Protein AF-A0A2D6AZ34-F1 (afdb_monomer_lite)

Foldseek 3Di:
DPDPPPPVPVPVVVVVVVVVVVVVVPPPDPDDQLALVNLVVLLVVLVVLVVVLVVCCDDPCVVVCPVVNVVSVVVSVVSVVSSVVSNLVCLQVVSDPPQDDSDDPVQPVLADFDALVVLVQVVVLVVVVLVLLQVLCVVVVHHGKAWDAWFFQCRCSVVCVVVVHRDTDRATETEIAFEDDDPDFPVVRVVRVVVSVVVSQVSSLVSCVVVVDPQWPNVSCVSDPGVQQTWGQGPVRGTHTYHYDYDHPLQRQVQLQLRHAAHPAHSLLLVLLQVLLCVLLLWDCDSNGIKFKDAPRHTHHPVCVPPPRIGMDHQDSHQQARLVSVLCVLLVHPDFPFDVLCVVQRHADSVHGDLLSRLSNQLSSLVRCVVSVNDHSVVSLVSSLVSSLVSLVVVLVVVVSSNDDPVVSVVSVVSSVVSSVSSCVSSVD

pLDDT: mean 85.13, std 15.67, range [30.39, 98.75]

Structure (mmCIF, N/CA/C/O backbone):
data_AF-A0A2D6AZ34-F1
#
_entry.id   AF-A0A2D6AZ34-F1
#
loop_
_atom_site.group_PDB
_atom_site.id
_atom_site.type_symbol
_atom_site.label_atom_id
_atom_site.label_alt_id
_atom_site.label_comp_id
_atom_site.label_asym_id
_atom_site.label_entity_id
_atom_site.label_seq_id
_atom_site.pdbx_PDB_ins_code
_atom_site.Cartn_x
_atom_site.Cartn_y
_atom_site.Cartn_z
_atom_site.occupancy
_atom_site.B_iso_or_equiv
_atom_site.auth_seq_id
_atom_site.auth_comp_id
_atom_site.auth_asym_id
_atom_site.auth_atom_id
_atom_site.pdbx_PDB_model_num
ATOM 1 N N . MET A 1 1 ? 33.000 43.916 11.876 1.00 37.84 1 MET A N 1
ATOM 2 C CA . MET A 1 1 ? 33.192 42.548 12.414 1.00 37.84 1 MET A CA 1
ATOM 3 C C . MET A 1 1 ? 32.096 42.241 13.434 1.00 37.84 1 MET A C 1
ATOM 5 O O . MET A 1 1 ? 32.344 42.230 14.628 1.00 37.84 1 MET A O 1
ATOM 9 N N . SER A 1 2 ? 30.852 42.075 12.974 1.00 39.97 2 SER A N 1
ATOM 10 C CA . SER A 1 2 ? 29.651 42.165 13.827 1.00 39.97 2 SER A CA 1
ATOM 11 C C . SER A 1 2 ? 28.493 41.295 13.313 1.00 39.97 2 SER A C 1
ATOM 13 O O . SER A 1 2 ? 27.375 41.764 13.125 1.00 39.97 2 SER A O 1
ATOM 15 N N . ARG A 1 3 ? 28.744 40.007 13.043 1.00 30.39 3 ARG A N 1
ATOM 16 C CA . ARG A 1 3 ? 27.659 39.086 12.636 1.00 30.39 3 ARG A CA 1
ATOM 17 C C . ARG A 1 3 ? 27.776 37.634 13.103 1.00 30.39 3 ARG A C 1
ATOM 19 O O . ARG A 1 3 ? 26.891 36.847 12.794 1.00 30.39 3 ARG A O 1
ATOM 26 N N . TRP A 1 4 ? 28.808 37.289 13.875 1.00 31.27 4 TRP A N 1
ATOM 27 C CA . TRP A 1 4 ? 29.099 35.895 14.242 1.00 31.27 4 TRP A CA 1
ATOM 28 C C . TRP A 1 4 ? 29.002 35.559 15.737 1.00 31.27 4 TRP A C 1
ATOM 30 O O . TRP A 1 4 ? 29.048 34.388 16.083 1.00 31.27 4 TRP A O 1
ATOM 40 N N . VAL A 1 5 ? 28.765 36.537 16.619 1.00 32.84 5 VAL A N 1
ATOM 41 C CA . VAL A 1 5 ? 28.680 36.285 18.076 1.00 32.84 5 VAL A CA 1
ATOM 42 C C . VAL A 1 5 ? 27.231 36.150 18.580 1.00 32.84 5 VAL A C 1
ATOM 44 O O . VAL A 1 5 ? 26.988 35.573 19.631 1.00 32.84 5 VAL A O 1
ATOM 47 N N . TYR A 1 6 ? 26.224 36.561 17.800 1.00 32.12 6 TYR A N 1
ATOM 48 C CA . TYR A 1 6 ? 24.823 36.584 18.261 1.00 32.12 6 TYR A CA 1
ATOM 49 C C . TYR A 1 6 ? 24.007 35.308 17.972 1.00 32.12 6 TYR A C 1
ATOM 51 O O . TYR A 1 6 ? 22.826 35.244 18.305 1.00 32.12 6 TYR A O 1
ATOM 59 N N . LYS A 1 7 ? 24.599 34.285 17.335 1.00 35.72 7 LYS A N 1
ATOM 60 C CA . LYS A 1 7 ? 23.862 33.084 16.885 1.00 35.72 7 LYS A CA 1
ATOM 61 C C . LYS A 1 7 ? 24.074 31.835 17.749 1.00 35.72 7 LYS A C 1
ATOM 63 O O . LYS A 1 7 ? 23.313 30.887 17.598 1.00 35.72 7 LYS A O 1
ATOM 68 N N . MET A 1 8 ? 25.051 31.839 18.661 1.00 33.75 8 MET A N 1
ATOM 69 C CA . MET A 1 8 ? 25.333 30.691 19.541 1.00 33.75 8 MET A CA 1
ATOM 70 C C . MET A 1 8 ? 24.609 30.742 20.891 1.00 33.75 8 MET A C 1
ATOM 72 O O . MET A 1 8 ? 24.319 29.691 21.440 1.00 33.75 8 MET A O 1
ATOM 76 N N . TYR A 1 9 ? 24.211 31.918 21.383 1.00 39.22 9 TYR A N 1
ATOM 77 C CA . TYR A 1 9 ? 23.527 32.029 22.681 1.00 39.22 9 TYR A CA 1
ATOM 78 C C . TYR A 1 9 ? 22.000 31.873 22.610 1.00 39.22 9 TYR A C 1
ATOM 80 O O . TYR A 1 9 ? 21.359 31.665 23.628 1.00 39.22 9 TYR A O 1
ATOM 88 N N . SER A 1 10 ? 21.388 31.926 21.422 1.00 47.12 10 SER A N 1
ATOM 89 C CA . SER A 1 10 ? 19.922 31.889 21.287 1.00 47.12 10 SER A CA 1
ATOM 90 C C . SER A 1 10 ? 19.322 30.485 21.410 1.00 47.12 10 SER A C 1
ATOM 92 O O . SER A 1 10 ? 18.212 30.366 21.908 1.00 47.12 10 SER A O 1
ATOM 94 N N . SER A 1 11 ? 20.011 29.431 20.960 1.00 46.47 11 SER A N 1
ATOM 95 C CA . SER A 1 11 ? 19.472 28.059 20.999 1.00 46.47 11 SER A CA 1
ATOM 96 C C . SER A 1 11 ? 19.425 27.517 22.421 1.00 46.47 11 SER A C 1
ATOM 98 O O . SER A 1 11 ? 18.437 26.907 22.817 1.00 46.47 11 SER A O 1
ATOM 100 N N . ASP A 1 12 ? 20.498 27.723 23.179 1.00 48.66 12 ASP A N 1
ATOM 101 C CA . ASP A 1 12 ? 20.621 27.124 24.503 1.00 48.66 12 ASP A CA 1
ATOM 102 C C . ASP A 1 12 ? 19.820 27.909 25.537 1.00 48.66 12 ASP A C 1
ATOM 104 O O . ASP A 1 12 ? 19.111 27.285 26.314 1.00 48.66 12 ASP A O 1
ATOM 108 N N . LEU A 1 13 ? 19.749 29.240 25.408 1.00 44.31 13 LEU A N 1
ATOM 109 C CA . LEU A 1 13 ? 18.827 30.063 26.191 1.00 44.31 13 LEU A CA 1
ATOM 110 C C . LEU A 1 13 ? 17.361 29.709 25.901 1.00 44.31 13 LEU A C 1
ATOM 112 O O . LEU A 1 13 ? 16.553 29.673 26.814 1.00 44.31 13 LEU A O 1
ATOM 116 N N . LEU A 1 14 ? 16.997 29.394 24.648 1.00 45.12 14 LEU A N 1
ATOM 117 C CA . LEU A 1 14 ? 15.632 28.966 24.314 1.00 45.12 14 LEU A CA 1
ATOM 118 C C . LEU A 1 14 ? 15.323 27.565 24.861 1.00 45.12 14 LEU A C 1
ATOM 120 O O . LEU A 1 14 ? 14.203 27.318 25.291 1.00 45.12 14 LEU A O 1
ATOM 124 N N . LYS A 1 15 ? 16.294 26.644 24.858 1.00 46.25 15 LYS A N 1
ATOM 125 C CA . LYS A 1 15 ? 16.143 25.324 25.493 1.00 46.25 15 LYS A CA 1
ATOM 126 C C . LYS A 1 15 ? 16.013 25.447 27.004 1.00 46.25 15 LYS A C 1
ATOM 128 O O . LYS A 1 15 ? 15.235 24.702 27.583 1.00 46.25 15 LYS A O 1
ATOM 133 N N . GLU A 1 16 ? 16.758 26.358 27.617 1.00 46.38 16 GLU A N 1
ATOM 134 C CA . GLU A 1 16 ? 16.727 26.623 29.052 1.00 46.38 16 GLU A CA 1
ATOM 135 C C . GLU A 1 16 ? 15.409 27.293 29.447 1.00 46.38 16 GLU A C 1
ATOM 137 O O . GLU A 1 16 ? 14.737 26.785 30.330 1.00 46.38 16 GLU A O 1
ATOM 142 N N . LEU A 1 17 ? 14.938 28.284 28.681 1.00 45.03 17 LEU A N 1
ATOM 143 C CA . LEU A 1 17 ? 13.628 28.912 28.879 1.00 45.03 17 LEU A CA 1
ATOM 144 C C . LEU A 1 17 ? 12.474 27.923 28.653 1.00 45.03 17 LEU A C 1
ATOM 146 O O . LEU A 1 17 ? 11.499 27.925 29.391 1.00 45.03 17 LEU A O 1
ATOM 150 N N . ILE A 1 18 ? 12.570 27.050 27.641 1.00 51.91 18 ILE A N 1
ATOM 151 C CA . ILE A 1 18 ? 11.585 25.980 27.425 1.00 51.91 18 ILE A CA 1
ATOM 152 C C . ILE A 1 18 ? 11.637 24.991 28.589 1.00 51.91 18 ILE A C 1
ATOM 154 O O . ILE A 1 18 ? 10.587 24.565 29.055 1.00 51.91 18 ILE A O 1
ATOM 158 N N . ARG A 1 19 ? 12.823 24.641 29.094 1.00 48.44 19 ARG A N 1
ATOM 159 C CA . ARG A 1 19 ? 12.983 23.743 30.243 1.00 48.44 19 ARG A CA 1
ATOM 160 C C . ARG A 1 19 ? 12.425 24.370 31.521 1.00 48.44 19 ARG A C 1
ATOM 162 O O . ARG A 1 19 ? 11.689 23.692 32.219 1.00 48.44 19 ARG A O 1
ATOM 169 N N . GLU A 1 20 ? 12.695 25.645 31.779 1.00 45.22 20 GLU A N 1
ATOM 170 C CA . GLU A 1 20 ? 12.167 26.403 32.916 1.00 45.22 20 GLU A CA 1
ATOM 171 C C . GLU A 1 20 ? 10.655 26.584 32.828 1.00 45.22 20 GLU A C 1
ATOM 173 O O . GLU A 1 20 ? 9.976 26.349 33.814 1.00 45.22 20 GLU A O 1
ATOM 178 N N . VAL A 1 21 ? 10.095 26.895 31.657 1.00 49.03 21 VAL A N 1
ATOM 179 C CA . VAL A 1 21 ? 8.636 27.001 31.475 1.00 49.03 21 VAL A CA 1
ATOM 180 C C . VAL A 1 21 ? 7.958 25.629 31.560 1.00 49.03 21 VAL A C 1
ATOM 182 O O . VAL A 1 21 ? 6.862 25.523 32.097 1.00 49.03 21 VAL A O 1
ATOM 185 N N . THR A 1 22 ? 8.618 24.556 31.112 1.00 47.50 22 THR A N 1
ATOM 186 C CA . THR A 1 22 ? 8.127 23.177 31.311 1.00 47.50 22 THR A CA 1
ATOM 187 C C . THR A 1 22 ? 8.208 22.763 32.789 1.00 47.50 22 THR A C 1
ATOM 189 O O . THR A 1 22 ? 7.401 21.962 33.243 1.00 47.50 22 THR A O 1
ATOM 192 N N . VAL A 1 23 ? 9.146 23.334 33.555 1.00 44.22 23 VAL A N 1
ATOM 193 C CA . VAL A 1 23 ? 9.282 23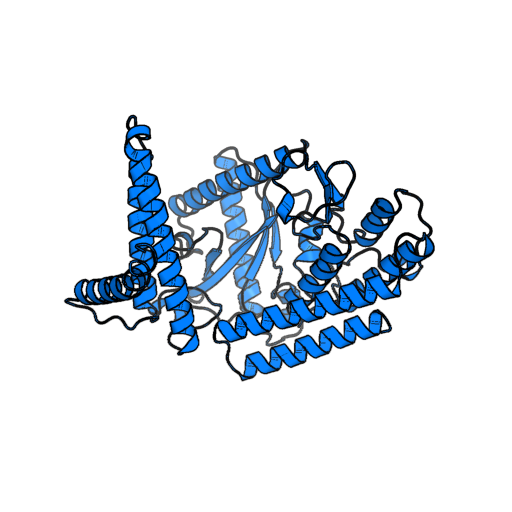.147 35.011 1.00 44.22 23 VAL A CA 1
ATOM 194 C C . VAL A 1 23 ? 8.371 24.098 35.809 1.00 44.22 23 VAL A C 1
ATOM 196 O O . VAL A 1 23 ? 7.990 23.763 36.918 1.00 44.22 23 VAL A O 1
ATOM 199 N N . GLN A 1 24 ? 7.963 25.249 35.269 1.00 41.50 24 GLN A N 1
ATOM 200 C CA . GLN A 1 24 ? 7.071 26.210 35.938 1.00 41.50 24 GLN A CA 1
ATOM 201 C C . GLN A 1 24 ? 5.586 25.986 35.638 1.00 41.50 24 GLN A C 1
ATOM 203 O O . GLN A 1 24 ? 4.742 26.365 36.440 1.00 41.50 24 GLN A O 1
ATOM 208 N N . LEU A 1 25 ? 5.235 25.307 34.541 1.00 45.53 25 LEU A N 1
ATOM 209 C CA . LEU A 1 25 ? 3.881 24.759 34.339 1.00 45.53 25 LEU A CA 1
ATOM 210 C C . LEU A 1 25 ? 3.581 23.567 35.273 1.00 45.53 25 LEU A C 1
ATOM 212 O O . LEU A 1 25 ? 2.542 22.925 35.151 1.00 45.53 25 LEU A O 1
ATOM 216 N N . ASN A 1 26 ? 4.501 23.283 36.193 1.00 43.28 26 ASN A N 1
ATOM 217 C CA . ASN A 1 26 ? 4.597 22.081 36.989 1.00 43.28 26 ASN A CA 1
ATOM 218 C C . ASN A 1 26 ? 4.628 22.408 38.489 1.00 43.28 26 ASN A C 1
ATOM 220 O O . ASN A 1 26 ? 5.462 21.891 39.229 1.00 43.28 26 ASN A O 1
ATOM 224 N N . ASP A 1 27 ? 3.721 23.275 38.936 1.00 44.16 27 ASP A N 1
ATOM 225 C CA . ASP A 1 27 ? 3.532 23.465 40.374 1.00 44.16 27 ASP A CA 1
ATOM 226 C C . ASP A 1 27 ? 2.653 22.384 41.011 1.00 44.16 27 ASP A C 1
ATOM 228 O O . ASP A 1 27 ? 2.466 22.444 42.213 1.00 44.16 27 ASP A O 1
ATOM 232 N N . GLU A 1 28 ? 2.199 21.341 40.290 1.00 46.00 28 GLU A N 1
ATOM 233 C CA . GLU A 1 28 ? 1.561 20.178 40.942 1.00 46.00 28 GLU A CA 1
ATOM 234 C C . GLU A 1 28 ? 1.689 18.803 40.233 1.00 46.00 28 GLU A C 1
ATOM 236 O O . GLU A 1 28 ? 1.075 17.843 40.693 1.00 46.00 28 GLU A O 1
ATOM 241 N N . MET A 1 29 ? 2.496 18.606 39.174 1.00 46.44 29 MET A N 1
ATOM 242 C CA . MET A 1 29 ? 2.599 17.267 38.553 1.00 46.44 29 MET A CA 1
ATOM 243 C C . MET A 1 29 ? 3.938 17.005 37.847 1.00 46.44 29 MET A C 1
ATOM 245 O O . MET A 1 29 ? 4.103 17.270 36.658 1.00 46.44 29 MET A O 1
ATOM 249 N N . GLN A 1 30 ? 4.924 16.463 38.573 1.00 54.12 30 GLN A N 1
ATOM 250 C CA . GLN A 1 30 ? 6.227 16.070 38.019 1.00 54.12 30 GLN A CA 1
ATOM 251 C C . GLN A 1 30 ? 6.069 14.967 36.966 1.00 54.12 30 GLN A C 1
ATOM 253 O O . GLN A 1 30 ? 6.173 13.780 37.265 1.00 54.12 30 GLN A O 1
ATOM 258 N N . VAL A 1 31 ? 5.794 15.357 35.722 1.00 65.81 31 VAL A N 1
ATOM 259 C CA . VAL A 1 31 ? 5.619 14.408 34.632 1.00 65.81 31 VAL A CA 1
ATOM 260 C C . VAL A 1 31 ? 6.968 14.085 33.998 1.00 65.81 31 VAL A C 1
ATOM 262 O O . VAL A 1 31 ? 7.666 14.955 33.476 1.00 65.81 31 VAL A O 1
ATOM 265 N N . GLU A 1 32 ? 7.353 12.810 34.041 1.00 78.69 32 GLU A N 1
ATOM 266 C CA . GLU A 1 32 ? 8.619 12.335 33.484 1.00 78.69 32 GLU A CA 1
ATOM 267 C C . GLU A 1 32 ? 8.685 12.584 31.965 1.00 78.69 32 GLU A C 1
ATOM 269 O O . GLU A 1 32 ? 7.773 12.229 31.210 1.00 78.69 32 GLU A O 1
ATOM 274 N N . TYR A 1 33 ? 9.779 13.186 31.488 1.00 77.00 33 TYR A N 1
ATOM 275 C CA . TYR A 1 33 ? 9.940 13.513 30.072 1.00 77.00 33 TYR A CA 1
ATOM 276 C C . TYR A 1 33 ? 9.915 12.255 29.199 1.00 77.00 33 TYR A C 1
ATOM 278 O O . TYR A 1 33 ? 10.772 11.382 29.288 1.00 77.00 33 TYR A O 1
ATOM 286 N N . GLY A 1 34 ? 8.944 12.197 28.293 1.00 68.81 34 GLY A N 1
ATOM 287 C CA . GLY A 1 34 ? 8.767 11.067 27.380 1.00 68.81 34 GLY A CA 1
ATOM 288 C C . GLY A 1 34 ? 7.922 9.940 27.962 1.00 68.81 34 GLY A C 1
ATOM 289 O O . GLY A 1 34 ? 7.627 8.998 27.234 1.00 68.81 34 GLY A O 1
ATOM 290 N N . SER A 1 35 ? 7.466 10.066 29.209 1.00 74.75 35 SER A N 1
ATOM 291 C CA . SER A 1 35 ? 6.353 9.267 29.713 1.00 74.75 35 SER A CA 1
ATOM 292 C C . SER A 1 35 ? 5.073 9.549 28.929 1.00 74.75 35 SER A C 1
ATOM 294 O O . SER A 1 35 ? 4.926 10.565 28.243 1.00 74.75 35 SER A O 1
ATOM 296 N N . GLU A 1 36 ? 4.116 8.644 29.054 1.00 70.19 36 GLU A N 1
ATOM 297 C CA . GLU A 1 36 ? 2.803 8.777 28.436 1.00 70.19 36 GLU A CA 1
ATOM 298 C C . GLU A 1 36 ? 2.044 10.022 28.885 1.00 70.19 36 GLU A C 1
ATOM 300 O O . GLU A 1 36 ? 1.493 10.730 28.043 1.00 70.19 36 GLU A O 1
ATOM 305 N N . SER A 1 37 ? 2.100 10.344 30.177 1.00 69.50 37 SER A N 1
ATOM 306 C CA . SER A 1 37 ? 1.481 11.553 30.720 1.00 69.50 37 SER A CA 1
ATOM 307 C C . SER A 1 37 ? 2.056 12.816 30.057 1.00 69.50 37 SER A C 1
ATOM 309 O O . SER A 1 37 ? 1.299 13.664 29.586 1.00 69.50 37 SER A O 1
ATOM 311 N N . HIS A 1 38 ? 3.378 12.875 29.839 1.00 78.81 38 HIS A N 1
ATOM 312 C CA . HIS A 1 38 ? 4.009 14.017 29.165 1.00 78.81 38 HIS A CA 1
ATOM 313 C C . HIS A 1 38 ? 3.566 14.125 27.697 1.00 78.81 38 HIS A C 1
ATOM 315 O O . HIS A 1 38 ? 3.360 15.217 27.169 1.00 78.81 38 HIS A O 1
ATOM 321 N N . ILE A 1 39 ? 3.389 12.993 27.008 1.00 78.69 39 ILE A N 1
ATOM 322 C CA . ILE A 1 39 ? 2.878 12.989 25.630 1.00 78.69 39 ILE A CA 1
ATOM 323 C C . ILE A 1 39 ? 1.420 13.455 25.567 1.00 78.69 39 ILE A C 1
ATOM 325 O O . ILE A 1 39 ? 1.078 14.207 24.650 1.00 78.69 39 ILE A O 1
ATOM 329 N N . ASN A 1 40 ? 0.593 13.048 26.529 1.00 72.56 40 ASN A N 1
ATOM 330 C CA . ASN A 1 40 ? -0.818 13.418 26.603 1.00 72.56 40 ASN A CA 1
ATOM 331 C C . ASN A 1 40 ? -1.006 14.919 26.870 1.00 72.56 40 ASN A C 1
ATOM 333 O O . ASN A 1 40 ? -1.860 15.548 26.248 1.00 72.56 40 ASN A O 1
ATOM 337 N N . GLU A 1 41 ? -0.168 15.526 27.711 1.00 75.38 41 GLU A N 1
ATOM 338 C CA . GLU A 1 41 ? -0.172 16.978 27.936 1.00 75.38 41 GLU A CA 1
ATOM 339 C C . GLU A 1 41 ? 0.153 17.764 26.663 1.00 75.38 41 GLU A C 1
ATOM 341 O O . GLU A 1 41 ? -0.538 18.726 26.315 1.00 75.38 41 GLU A O 1
ATOM 346 N N . LEU A 1 42 ? 1.163 17.319 25.910 1.00 77.19 42 LEU A N 1
ATOM 347 C CA . LEU A 1 42 ? 1.503 17.933 24.626 1.00 77.19 42 LEU A CA 1
ATOM 348 C C . LEU A 1 42 ? 0.363 17.773 23.608 1.00 77.19 42 LEU A C 1
ATOM 350 O O . LEU A 1 42 ? 0.131 18.679 22.806 1.00 77.19 42 LEU A O 1
ATOM 354 N N . ASP A 1 43 ? -0.368 16.655 23.640 1.00 69.31 43 ASP A N 1
ATOM 355 C CA . ASP A 1 43 ? -1.550 16.435 22.800 1.00 69.31 43 ASP A CA 1
ATOM 356 C C . ASP A 1 43 ? -2.736 17.322 23.176 1.00 69.31 43 ASP A C 1
ATOM 358 O O . ASP A 1 43 ? -3.393 17.877 22.286 1.00 69.31 43 ASP A O 1
ATOM 362 N N . LYS A 1 44 ? -2.967 17.528 24.474 1.00 72.31 44 LYS A N 1
ATOM 363 C CA . LYS A 1 44 ? -3.960 18.483 24.971 1.00 72.31 44 LYS A CA 1
ATOM 364 C C . LYS A 1 44 ? -3.635 19.896 24.487 1.00 72.31 44 LYS A C 1
ATOM 366 O O . LYS A 1 44 ? -4.470 20.530 23.848 1.00 72.31 44 LYS A O 1
ATOM 371 N N . LEU A 1 45 ? -2.384 20.331 24.642 1.00 75.12 45 LEU A N 1
ATOM 372 C CA . LEU A 1 45 ? -1.932 21.648 24.187 1.00 75.12 45 LEU A CA 1
ATOM 373 C C . LEU A 1 45 ? -2.082 21.826 22.665 1.00 75.12 45 LEU A C 1
ATOM 375 O O . LEU A 1 45 ? -2.520 22.874 22.187 1.00 75.12 45 LEU A O 1
ATOM 379 N N . ILE A 1 46 ? -1.754 20.794 21.878 1.00 72.06 46 ILE A N 1
ATOM 380 C CA . ILE A 1 46 ? -1.980 20.798 20.425 1.00 72.06 46 ILE A CA 1
ATOM 381 C C . ILE A 1 46 ? -3.473 20.948 20.107 1.00 72.06 46 ILE A C 1
ATOM 383 O O . ILE A 1 46 ? -3.821 21.692 19.185 1.00 72.06 46 ILE A O 1
ATOM 387 N N . SER A 1 47 ? -4.339 20.236 20.828 1.00 66.06 47 SER A N 1
ATOM 388 C CA . SER A 1 47 ? -5.790 20.247 20.619 1.00 66.06 47 SER A CA 1
ATOM 389 C C . SER A 1 47 ? -6.395 21.612 20.943 1.00 66.06 47 SER A C 1
ATOM 391 O O . SER A 1 47 ? -7.125 22.163 20.114 1.00 66.06 47 SER A O 1
ATOM 393 N N . ASP A 1 48 ? -5.999 22.219 22.060 1.00 68.56 48 ASP A N 1
ATOM 394 C CA . ASP A 1 48 ? -6.451 23.550 22.480 1.00 68.56 48 ASP A CA 1
ATOM 395 C C . ASP A 1 48 ? -6.047 24.627 21.461 1.00 68.56 48 ASP A C 1
ATOM 397 O O . ASP A 1 48 ? -6.864 25.451 21.033 1.00 68.56 48 ASP A O 1
ATOM 401 N N . LEU A 1 49 ? -4.805 24.576 20.965 1.00 72.88 49 LEU A N 1
ATOM 402 C CA . LEU A 1 49 ? -4.333 25.493 19.923 1.00 72.88 49 LEU A CA 1
ATOM 403 C C . LEU A 1 49 ? -5.062 25.289 18.591 1.00 72.88 49 LEU A C 1
ATOM 405 O O . LEU A 1 49 ? -5.337 26.257 17.874 1.00 72.88 49 LEU A O 1
ATOM 409 N N . GLN A 1 50 ? -5.390 24.045 18.235 1.00 73.44 50 GLN A N 1
ATOM 410 C CA . GLN A 1 50 ? -6.190 23.758 17.044 1.00 73.44 50 GLN A CA 1
ATOM 411 C C . GLN A 1 50 ? -7.617 24.288 17.184 1.00 73.44 50 GLN A C 1
ATOM 413 O O . GLN A 1 50 ? -8.146 24.844 16.217 1.00 73.44 50 GLN A O 1
ATOM 418 N N . PHE A 1 51 ? -8.228 24.143 18.360 1.00 74.12 51 PHE A N 1
ATOM 419 C CA . PHE A 1 51 ? -9.552 24.677 18.655 1.00 74.12 51 PHE A CA 1
ATOM 420 C C . PHE A 1 51 ? -9.567 26.206 18.542 1.00 74.12 51 PHE A C 1
ATOM 422 O O . PHE A 1 51 ? -10.367 26.757 17.780 1.00 74.12 51 PHE A O 1
ATOM 429 N N . LEU A 1 52 ? -8.612 26.887 19.183 1.00 74.75 52 LEU A N 1
ATOM 430 C CA . LEU A 1 52 ? -8.455 28.340 19.093 1.00 74.75 52 LEU A CA 1
ATOM 431 C C . LEU A 1 52 ? -8.216 28.802 17.649 1.00 74.75 52 LEU A C 1
ATOM 433 O O . LEU A 1 52 ? -8.816 29.762 17.170 1.00 74.75 52 LEU A O 1
ATOM 437 N N . LYS A 1 53 ? -7.384 28.087 16.889 1.00 83.62 53 LYS A N 1
ATOM 438 C CA . LYS A 1 53 ? -7.168 28.406 15.474 1.00 83.62 53 LYS A CA 1
ATOM 439 C C . LYS A 1 53 ? -8.453 28.248 14.651 1.00 83.62 53 LYS A C 1
ATOM 441 O O . LYS A 1 53 ? -8.712 29.057 13.758 1.00 83.62 53 LYS A O 1
ATOM 446 N N . LYS A 1 54 ? -9.248 27.205 14.911 1.00 79.25 54 LYS A N 1
ATOM 447 C CA . LYS A 1 54 ? -10.534 26.970 14.234 1.00 79.25 54 LYS A CA 1
ATOM 448 C C . LYS A 1 54 ? -11.552 28.058 14.576 1.00 79.25 54 LYS A C 1
ATOM 450 O O . LYS A 1 54 ? -12.267 28.484 13.670 1.00 79.25 54 LYS A O 1
ATOM 455 N N . SER A 1 55 ? -11.602 28.530 15.823 1.00 80.00 55 SER A N 1
ATOM 456 C CA . SER A 1 55 ? -12.522 29.603 16.224 1.00 80.00 55 SER A CA 1
ATOM 457 C C . SER A 1 55 ? -12.207 30.915 15.494 1.00 80.00 55 SER A C 1
ATOM 459 O O . SER A 1 55 ? -13.118 31.541 14.956 1.00 80.00 55 SER A O 1
ATOM 461 N N . LEU A 1 56 ? -10.922 31.252 15.318 1.00 76.62 56 LEU A N 1
ATOM 462 C CA . LEU A 1 56 ? -10.472 32.424 14.546 1.00 76.62 56 LEU A CA 1
ATOM 463 C C . LEU A 1 56 ? -10.746 32.332 13.034 1.00 76.62 56 LEU A C 1
ATOM 465 O O . LEU A 1 56 ? -10.702 33.341 12.326 1.00 76.62 56 LEU A O 1
ATOM 469 N N . ARG A 1 57 ? -11.024 31.129 12.517 1.00 79.81 57 ARG A N 1
ATOM 470 C CA . ARG A 1 57 ? -11.330 30.894 11.098 1.00 79.81 57 ARG A CA 1
ATOM 471 C C . ARG A 1 57 ? -12.801 31.168 10.757 1.00 79.81 57 ARG A C 1
ATOM 473 O O . ARG A 1 57 ? -13.135 31.265 9.574 1.00 79.81 57 ARG A O 1
ATOM 480 N N . LYS A 1 58 ? -13.671 31.290 11.766 1.00 74.62 58 LYS A N 1
ATOM 481 C CA . LYS A 1 58 ? -15.114 31.524 11.611 1.00 74.62 58 LYS A CA 1
ATOM 482 C C . LYS A 1 58 ? -15.446 33.025 11.703 1.00 74.62 58 LYS A C 1
ATOM 484 O O . LYS A 1 58 ? -14.796 33.777 12.420 1.00 74.62 58 LYS A O 1
ATOM 489 N N . GLY A 1 59 ? -16.479 33.459 10.976 1.00 71.06 59 GLY A N 1
ATOM 490 C CA . GLY A 1 59 ? -17.041 34.816 11.061 1.00 71.06 59 GLY A CA 1
ATOM 491 C C . GLY A 1 59 ? -16.454 35.868 10.105 1.00 71.06 59 GLY A C 1
ATOM 492 O O . GLY A 1 59 ? -15.464 35.648 9.404 1.00 71.06 59 GLY A O 1
ATOM 493 N N . HIS A 1 60 ? -17.090 37.046 10.091 1.00 72.62 60 HIS A N 1
ATOM 494 C CA . HIS A 1 60 ? -16.788 38.164 9.181 1.00 72.62 60 HIS A CA 1
ATOM 495 C C . HIS A 1 60 ? -15.370 38.746 9.356 1.00 72.62 60 HIS A C 1
ATOM 497 O O . HIS A 1 60 ? -14.813 39.317 8.422 1.00 72.62 60 HIS A O 1
ATOM 503 N N . ASN A 1 61 ? -14.743 38.556 10.523 1.00 75.56 61 ASN A N 1
ATOM 504 C CA . ASN A 1 61 ? -13.400 39.064 10.825 1.00 75.56 61 ASN A CA 1
ATOM 505 C C . ASN A 1 61 ? -12.262 38.064 10.538 1.00 75.56 61 ASN A C 1
ATOM 507 O O . ASN A 1 61 ? -11.107 38.375 10.825 1.00 75.56 61 ASN A O 1
ATOM 511 N N . ARG A 1 62 ? -12.529 36.900 9.921 1.00 72.62 62 ARG A N 1
ATOM 512 C CA . ARG A 1 62 ? -11.512 35.852 9.661 1.00 72.62 62 ARG A CA 1
ATOM 513 C C . ARG A 1 62 ? -10.234 36.363 8.979 1.00 72.62 62 ARG A C 1
ATOM 515 O O . ARG A 1 62 ? -9.142 35.856 9.218 1.00 72.62 62 ARG A O 1
ATOM 522 N N . HIS A 1 63 ? -10.357 37.383 8.128 1.00 76.44 63 HIS A N 1
ATOM 523 C CA . HIS A 1 63 ? -9.228 37.963 7.398 1.00 76.44 63 HIS A CA 1
ATOM 524 C C . HIS A 1 63 ? -8.317 38.818 8.292 1.00 76.44 63 HIS A C 1
ATOM 526 O O . HIS A 1 63 ? -7.119 38.901 8.020 1.00 76.44 63 HIS A O 1
ATOM 532 N N . LYS A 1 64 ? -8.851 39.390 9.380 1.00 81.81 64 LYS A N 1
ATOM 533 C CA . LYS A 1 64 ? -8.093 40.192 10.352 1.00 81.81 64 LYS A CA 1
ATOM 534 C C . LYS A 1 64 ? -7.178 39.331 11.224 1.00 81.81 64 LYS A C 1
ATOM 536 O O . LYS A 1 64 ? -6.125 39.805 11.620 1.00 81.81 64 LYS A O 1
ATOM 541 N N . HIS A 1 65 ? -7.532 38.062 11.438 1.00 79.69 65 HIS A N 1
ATOM 542 C CA . HIS A 1 65 ? -6.797 37.136 12.309 1.00 79.69 65 HIS A CA 1
ATOM 543 C C . HIS A 1 65 ? -5.817 36.215 11.563 1.00 79.69 65 HIS A C 1
ATOM 545 O O . HIS A 1 65 ? -5.384 35.181 12.076 1.00 79.69 65 HIS A O 1
ATOM 551 N N . ARG A 1 66 ? -5.478 36.534 10.304 1.00 78.69 66 ARG A N 1
ATOM 552 C CA . ARG A 1 66 ? -4.649 35.659 9.457 1.00 78.69 66 ARG A CA 1
ATOM 553 C C . ARG A 1 66 ? -3.237 35.466 10.013 1.00 78.69 66 ARG A C 1
ATOM 555 O O . ARG A 1 66 ? -2.692 34.369 9.897 1.00 78.69 66 ARG A O 1
ATOM 562 N N . LYS A 1 67 ? -2.650 36.509 10.607 1.00 81.56 67 LYS A N 1
ATOM 563 C CA . LYS A 1 67 ? -1.302 36.449 11.195 1.00 81.56 67 LYS A CA 1
ATOM 564 C C . LYS A 1 67 ? -1.299 35.600 12.466 1.00 81.56 67 LYS A C 1
ATOM 566 O O . LYS A 1 67 ? -0.406 34.781 12.653 1.00 81.56 67 LYS A O 1
ATOM 571 N N . GLU A 1 68 ? -2.326 35.738 13.290 1.00 83.62 68 GLU A N 1
ATOM 572 C CA . GLU A 1 68 ? -2.534 34.991 14.529 1.00 83.62 68 GLU A CA 1
ATOM 573 C C . GLU A 1 68 ? -2.759 33.508 14.224 1.00 83.62 68 GLU A C 1
ATOM 575 O O . GLU A 1 68 ? -2.098 32.653 14.805 1.00 83.62 68 GLU A O 1
ATOM 580 N N . MET A 1 69 ? -3.589 33.189 13.224 1.00 82.00 69 MET A N 1
ATOM 581 C CA . MET A 1 69 ? -3.771 31.811 12.751 1.00 82.00 69 MET A CA 1
ATOM 582 C C . MET A 1 69 ? -2.472 31.175 12.236 1.00 82.00 69 MET A C 1
ATOM 584 O O . MET A 1 69 ? -2.291 29.966 12.395 1.00 82.00 69 MET A O 1
ATOM 588 N N . HIS A 1 70 ? -1.584 31.955 11.608 1.00 80.69 70 HIS A N 1
ATOM 589 C CA . HIS A 1 70 ? -0.269 31.470 11.181 1.00 80.69 70 HIS A CA 1
ATOM 590 C C . HIS A 1 70 ? 0.632 31.183 12.385 1.00 80.69 70 HIS A C 1
ATOM 592 O O . HIS A 1 70 ? 1.186 30.096 12.482 1.00 80.69 70 HIS A O 1
ATOM 598 N N . ARG A 1 71 ? 0.703 32.104 13.352 1.00 82.19 71 ARG A N 1
ATOM 599 C CA . ARG A 1 71 ? 1.478 31.911 14.589 1.00 82.19 71 ARG A CA 1
ATOM 600 C C . ARG A 1 71 ? 1.002 30.697 15.389 1.00 82.19 71 ARG A C 1
ATOM 602 O O . ARG A 1 71 ? 1.824 29.922 15.862 1.00 82.19 71 ARG A O 1
ATOM 609 N N . LEU A 1 72 ? -0.314 30.487 15.484 1.00 75.50 72 LEU A N 1
ATOM 610 C CA . LEU A 1 72 ? -0.886 29.285 16.101 1.00 75.50 72 LEU A CA 1
ATOM 611 C C . LEU A 1 72 ? -0.484 28.017 15.341 1.00 75.50 72 LEU A C 1
ATOM 613 O O . LEU A 1 72 ? -0.178 27.001 15.956 1.00 75.50 72 LEU A O 1
ATOM 617 N N . GLN A 1 73 ? -0.447 28.068 14.007 1.00 86.75 73 GLN A N 1
ATOM 618 C CA . GLN A 1 73 ? 0.024 26.944 13.199 1.00 86.75 73 GLN A CA 1
ATOM 619 C C . GLN A 1 73 ? 1.508 26.634 13.442 1.00 86.75 73 GLN A C 1
ATOM 621 O O . GLN A 1 73 ? 1.863 25.457 13.533 1.00 86.75 73 GLN A O 1
ATOM 626 N N . ASP A 1 74 ? 2.348 27.660 13.570 1.00 81.25 74 ASP A N 1
ATOM 627 C CA . ASP A 1 74 ? 3.774 27.505 13.869 1.00 81.25 74 ASP A CA 1
ATOM 628 C C . ASP A 1 74 ? 3.980 26.906 15.270 1.00 81.25 74 ASP A C 1
ATOM 630 O O . ASP A 1 74 ? 4.746 25.955 15.428 1.00 81.25 74 ASP A O 1
ATOM 634 N N . ALA A 1 75 ? 3.223 27.379 16.268 1.00 77.31 75 ALA A N 1
ATOM 635 C CA . ALA A 1 75 ? 3.236 26.841 17.630 1.00 77.31 75 ALA A CA 1
ATOM 636 C C . ALA A 1 75 ? 2.805 25.364 17.675 1.00 77.31 75 ALA A C 1
ATOM 638 O O . ALA A 1 75 ? 3.496 24.536 18.267 1.00 77.31 75 ALA A O 1
ATOM 639 N N . ILE A 1 76 ? 1.723 25.000 16.973 1.00 75.00 76 ILE A N 1
ATOM 640 C CA . ILE A 1 76 ? 1.299 23.597 16.809 1.00 75.00 76 ILE A CA 1
ATOM 641 C C . ILE A 1 76 ? 2.429 22.762 16.191 1.00 75.00 76 ILE A C 1
ATOM 643 O O . ILE A 1 76 ? 2.669 21.631 16.614 1.00 75.00 76 ILE A O 1
ATOM 647 N N . GLY A 1 77 ? 3.130 23.303 15.190 1.00 67.31 77 GLY A N 1
ATOM 648 C CA . GLY A 1 77 ? 4.285 22.652 14.571 1.00 67.31 77 GLY A CA 1
ATOM 649 C C . GLY A 1 77 ? 5.420 22.393 15.564 1.00 67.31 77 GLY A C 1
ATOM 650 O O . GLY A 1 77 ? 5.933 21.273 15.628 1.00 67.31 77 GLY A O 1
ATOM 651 N N . ALA A 1 78 ? 5.765 23.393 16.376 1.00 80.94 78 ALA A N 1
ATOM 652 C CA . ALA A 1 78 ? 6.798 23.288 17.402 1.00 80.94 78 ALA A CA 1
ATOM 653 C C . ALA A 1 78 ? 6.439 22.251 18.480 1.00 80.94 78 ALA A C 1
ATOM 655 O O . ALA A 1 78 ? 7.256 21.387 18.800 1.00 80.94 78 ALA A O 1
ATOM 656 N N . ILE A 1 79 ? 5.202 22.255 18.980 1.00 76.69 79 ILE A N 1
ATOM 657 C CA . ILE A 1 79 ? 4.763 21.306 20.015 1.00 76.69 79 ILE A CA 1
ATOM 658 C C . ILE A 1 79 ? 4.697 19.881 19.458 1.00 76.69 79 ILE A C 1
ATOM 660 O O . ILE A 1 79 ? 5.146 18.945 20.113 1.00 76.69 79 ILE A O 1
ATOM 664 N N . ARG A 1 80 ? 4.246 19.690 18.209 1.00 73.88 80 ARG A N 1
ATOM 665 C CA . ARG A 1 80 ? 4.320 18.379 17.533 1.00 73.88 80 ARG A CA 1
ATOM 666 C C . ARG A 1 80 ? 5.755 17.873 17.428 1.00 73.88 80 ARG A C 1
ATOM 668 O O . ARG A 1 80 ? 6.000 16.681 17.610 1.00 73.88 80 ARG A O 1
ATOM 675 N N . TYR A 1 81 ? 6.706 18.758 17.137 1.00 74.50 81 TYR A N 1
ATOM 676 C CA . TYR A 1 81 ? 8.120 18.399 17.111 1.00 74.50 81 TYR A CA 1
ATOM 677 C C . TYR A 1 81 ? 8.628 17.965 18.496 1.00 74.50 81 TYR A C 1
ATOM 679 O O . TYR A 1 81 ? 9.302 16.933 18.602 1.00 74.50 81 TYR A O 1
ATOM 687 N N . LEU A 1 82 ? 8.274 18.705 19.552 1.00 74.62 82 LEU A N 1
ATOM 688 C CA . LEU A 1 82 ? 8.613 18.360 20.935 1.00 74.62 82 LEU A CA 1
ATOM 689 C C . LEU A 1 82 ? 7.998 17.019 21.339 1.00 74.62 82 LEU A C 1
ATOM 691 O O . LEU A 1 82 ? 8.725 16.137 21.787 1.00 74.62 82 LEU A O 1
ATOM 695 N N . LYS A 1 83 ? 6.708 16.812 21.055 1.00 81.75 83 LYS A N 1
ATOM 696 C CA . LYS A 1 83 ? 5.990 15.551 21.273 1.00 81.75 83 LYS A CA 1
ATOM 697 C C . LYS A 1 83 ? 6.688 14.380 20.597 1.00 81.75 83 LYS A C 1
ATOM 699 O O . LYS A 1 83 ? 6.948 13.367 21.234 1.00 81.75 83 LYS A O 1
ATOM 704 N N . ASN A 1 84 ? 7.036 14.511 19.319 1.00 69.94 84 ASN A N 1
ATOM 705 C CA . ASN A 1 84 ? 7.712 13.445 18.578 1.00 69.94 84 ASN A CA 1
ATOM 706 C C . ASN A 1 84 ? 9.118 13.155 19.123 1.00 69.94 84 ASN A C 1
ATOM 708 O O . ASN A 1 84 ? 9.596 12.022 19.056 1.00 69.94 84 ASN A O 1
ATOM 712 N N . SER A 1 85 ? 9.808 14.167 19.643 1.00 72.38 85 SER A N 1
ATOM 713 C CA . SER A 1 85 ? 11.120 13.995 20.275 1.00 72.38 85 SER A CA 1
ATOM 714 C C . SER A 1 85 ? 10.998 13.312 21.636 1.00 72.38 85 SER A C 1
ATOM 716 O O . SER A 1 85 ? 11.697 12.329 21.874 1.00 72.38 85 SER A O 1
ATOM 718 N N . ALA A 1 86 ? 10.035 13.733 22.455 1.00 74.31 86 ALA A N 1
ATOM 719 C CA . ALA A 1 86 ? 9.714 13.113 23.733 1.00 74.31 86 ALA A CA 1
ATOM 720 C C . ALA A 1 86 ? 9.219 11.671 23.565 1.00 74.31 86 ALA A C 1
ATOM 722 O O . ALA A 1 86 ? 9.665 10.793 24.287 1.00 74.31 86 ALA A O 1
ATOM 723 N N . SER A 1 87 ? 8.377 11.387 22.564 1.00 70.25 87 SER A N 1
ATOM 724 C CA . SER A 1 87 ? 7.903 10.024 22.288 1.00 70.25 87 SER A CA 1
ATOM 725 C C . SER A 1 87 ? 9.068 9.105 21.920 1.00 70.25 87 SER A C 1
ATOM 727 O O . SER A 1 87 ? 9.152 7.993 22.420 1.00 70.25 87 SER A O 1
ATOM 729 N N . ARG A 1 88 ? 10.012 9.568 21.087 1.00 70.31 88 ARG A N 1
ATOM 730 C CA . ARG A 1 88 ? 11.219 8.789 20.754 1.00 70.31 88 ARG A CA 1
ATOM 731 C C . ARG A 1 88 ? 12.086 8.518 21.980 1.00 70.31 88 ARG A C 1
ATOM 733 O O . ARG A 1 88 ? 12.600 7.414 22.118 1.00 70.31 88 ARG A O 1
ATOM 740 N N . PHE A 1 89 ? 12.242 9.512 22.853 1.00 71.44 89 PHE A N 1
ATOM 741 C CA . PHE A 1 89 ? 12.943 9.339 24.122 1.00 71.44 89 PHE A CA 1
ATOM 742 C C . PHE A 1 89 ? 12.231 8.317 25.015 1.00 71.44 89 PHE A C 1
ATOM 744 O O . PHE A 1 89 ? 12.876 7.399 25.510 1.00 71.44 89 PHE A O 1
ATOM 751 N N . GLY A 1 90 ? 10.912 8.433 25.161 1.00 69.50 90 GLY A N 1
ATOM 752 C CA . GLY A 1 90 ? 10.104 7.515 25.951 1.00 69.50 90 GLY A CA 1
ATOM 753 C C . GLY A 1 90 ? 10.237 6.076 25.485 1.00 69.50 90 GLY A C 1
ATOM 754 O O . GLY A 1 90 ? 10.512 5.195 26.290 1.00 69.50 90 GLY A O 1
ATOM 755 N N . ILE A 1 91 ? 10.145 5.836 24.173 1.00 65.19 91 ILE A N 1
ATOM 756 C CA . ILE A 1 91 ? 10.274 4.474 23.649 1.00 65.19 91 ILE A CA 1
ATOM 757 C C . ILE A 1 91 ? 11.698 3.936 23.833 1.00 65.19 91 ILE A C 1
ATOM 759 O O . ILE A 1 91 ? 11.877 2.808 24.282 1.00 65.19 91 ILE A O 1
ATOM 763 N N . LYS A 1 92 ? 12.726 4.756 23.568 1.00 66.81 92 LYS A N 1
ATOM 764 C CA . LYS A 1 92 ? 14.130 4.366 23.774 1.00 66.81 92 LYS A CA 1
ATOM 765 C C . LYS A 1 92 ? 14.414 3.933 25.218 1.00 66.81 92 LYS A C 1
ATOM 767 O O . LYS A 1 92 ? 15.233 3.044 25.425 1.00 66.81 92 LYS A O 1
ATOM 772 N N . ASN A 1 93 ? 13.773 4.570 26.194 1.00 67.12 93 ASN A N 1
ATOM 773 C CA . ASN A 1 93 ? 13.975 4.292 27.616 1.00 67.12 93 ASN A CA 1
ATOM 774 C C . ASN A 1 93 ? 12.914 3.342 28.205 1.00 67.12 93 ASN A C 1
ATOM 776 O O . ASN A 1 93 ? 12.835 3.201 29.418 1.00 67.12 93 ASN A O 1
ATOM 780 N N . GLY A 1 94 ? 12.089 2.698 27.370 1.00 65.31 94 GLY A N 1
ATOM 781 C CA . GLY A 1 94 ? 11.066 1.748 27.823 1.00 65.31 94 GLY A CA 1
ATOM 782 C C . GLY A 1 94 ? 9.853 2.375 28.523 1.00 65.31 94 GLY A C 1
ATOM 783 O O . GLY A 1 94 ? 8.989 1.644 28.996 1.00 65.31 94 GLY A O 1
ATOM 784 N N . LEU A 1 95 ? 9.750 3.708 28.550 1.00 62.34 95 LEU A N 1
ATOM 785 C CA . LEU A 1 95 ? 8.608 4.453 29.100 1.00 62.34 95 LEU A CA 1
ATOM 786 C C . LEU A 1 95 ? 7.376 4.395 28.182 1.00 62.34 95 LEU A C 1
ATOM 788 O O . LEU A 1 95 ? 6.254 4.643 28.614 1.00 62.34 95 LEU A O 1
ATOM 792 N N . LEU A 1 96 ? 7.582 4.087 26.899 1.00 59.03 96 LEU A N 1
ATOM 793 C CA . LEU A 1 96 ? 6.542 3.913 25.885 1.00 59.03 96 LEU A CA 1
ATOM 794 C C . LEU A 1 96 ? 6.836 2.655 25.060 1.00 59.03 96 LEU A C 1
ATOM 796 O O . LEU A 1 96 ? 7.994 2.306 24.850 1.00 59.03 96 LEU A O 1
ATOM 800 N N . LYS A 1 97 ? 5.805 1.984 24.539 1.00 54.22 97 LYS A N 1
ATOM 801 C CA . LYS A 1 97 ? 5.978 0.873 23.585 1.00 54.22 97 LYS A CA 1
ATOM 802 C C . LYS A 1 97 ? 5.963 1.399 22.142 1.00 54.22 97 LYS A C 1
ATOM 804 O O . LYS A 1 97 ? 5.171 2.281 21.810 1.00 54.22 97 LYS A O 1
ATOM 809 N N . GLU A 1 98 ? 6.839 0.876 21.279 1.00 46.94 98 GLU A N 1
ATOM 810 C CA . GLU A 1 98 ? 6.819 1.177 19.838 1.00 46.94 98 GLU A CA 1
ATOM 811 C C . GLU A 1 98 ? 5.659 0.447 19.156 1.00 46.94 98 GLU A C 1
ATOM 813 O O . GLU A 1 98 ? 5.505 -0.753 19.365 1.00 46.94 98 GLU A O 1
ATOM 818 N N . GLY A 1 99 ? 4.923 1.137 18.278 1.00 46.12 99 GLY A N 1
ATOM 819 C CA . GLY A 1 99 ? 3.960 0.495 17.383 1.00 46.12 99 GLY A CA 1
ATOM 820 C C . GLY A 1 99 ? 2.809 -0.142 18.151 1.00 46.12 99 GLY A C 1
ATOM 821 O O . GLY A 1 99 ? 2.798 -1.337 18.414 1.00 46.12 99 GLY A O 1
ATOM 822 N N . GLY A 1 100 ? 1.847 0.688 18.518 1.00 47.16 100 GLY A N 1
ATOM 823 C CA . GLY A 1 100 ? 0.632 0.275 19.191 1.00 47.16 100 GLY A CA 1
ATOM 824 C C . GLY A 1 100 ? -0.252 1.491 19.400 1.00 47.16 100 GLY A C 1
ATOM 825 O O . GLY A 1 100 ? 0.232 2.629 19.416 1.00 47.16 100 GLY A O 1
ATOM 826 N N . LEU A 1 101 ? -1.545 1.232 19.523 1.00 51.12 101 LEU A N 1
ATOM 827 C CA . LEU A 1 101 ? -2.544 2.192 19.957 1.00 51.12 101 LEU A CA 1
ATOM 828 C C . LEU A 1 101 ? -2.032 3.113 21.059 1.00 51.12 101 LEU A C 1
ATOM 830 O O . LEU A 1 101 ? -1.566 2.655 22.102 1.00 51.12 101 LEU A O 1
ATOM 834 N N . LYS A 1 102 ? -2.199 4.421 20.858 1.00 52.81 102 LYS A N 1
ATOM 835 C CA . LYS A 1 102 ? -2.119 5.398 21.946 1.00 52.81 102 LYS A CA 1
ATOM 836 C C . LYS A 1 102 ? -3.431 5.393 22.725 1.00 52.81 102 LYS A C 1
ATOM 838 O O . LYS A 1 102 ? -4.100 6.416 22.809 1.00 52.81 102 LYS A O 1
ATOM 843 N N . LEU A 1 103 ? -3.820 4.225 23.231 1.00 55.59 103 LEU A N 1
ATOM 844 C CA . LEU A 1 103 ? -4.818 4.185 24.287 1.00 55.59 103 LEU A CA 1
ATOM 845 C C . LEU A 1 103 ? -4.157 4.661 25.578 1.00 55.59 103 LEU A C 1
ATOM 847 O O . LEU A 1 103 ? -2.995 4.294 25.806 1.00 55.59 103 LEU A O 1
ATOM 851 N N . PRO A 1 104 ? -4.889 5.418 26.413 1.00 55.94 104 PRO A N 1
ATOM 852 C CA . PRO A 1 104 ? -4.455 5.719 27.767 1.00 55.94 104 PRO A CA 1
ATOM 853 C C . PRO A 1 104 ? -4.025 4.443 28.509 1.00 55.94 104 PRO A C 1
ATOM 855 O O . PRO A 1 104 ? -4.590 3.375 28.230 1.00 55.94 104 PRO A O 1
ATOM 858 N N . PRO A 1 105 ? -3.054 4.518 29.441 1.00 55.25 105 PRO A N 1
ATOM 859 C CA . PRO A 1 105 ? -2.525 3.347 30.139 1.00 55.25 105 PRO A CA 1
ATOM 860 C C . PRO A 1 105 ? -3.629 2.448 30.712 1.00 55.25 105 PRO A C 1
ATOM 862 O O . PRO A 1 105 ? -3.560 1.229 30.564 1.00 55.25 105 PRO A O 1
ATOM 865 N N . GLU A 1 106 ? -4.678 3.053 31.269 1.00 62.53 106 GLU A N 1
ATOM 866 C CA . GLU A 1 106 ? -5.835 2.389 31.873 1.00 62.53 106 GLU A CA 1
ATOM 867 C C . GLU A 1 106 ? -6.673 1.545 30.898 1.00 62.53 106 GLU A C 1
ATOM 869 O O . GLU A 1 106 ? -7.332 0.600 31.320 1.00 62.53 106 GLU A O 1
ATOM 874 N N . LYS A 1 107 ? -6.635 1.835 29.590 1.00 63.44 107 LYS A N 1
ATOM 875 C CA . LYS A 1 107 ? -7.364 1.076 28.557 1.00 63.44 107 LYS A CA 1
ATOM 876 C C . LYS A 1 107 ? -6.483 0.069 27.817 1.00 63.44 107 LYS A C 1
ATOM 878 O O . LYS A 1 107 ? -6.983 -0.700 27.000 1.00 63.44 107 LYS A O 1
ATOM 883 N N . ARG A 1 108 ? -5.172 0.028 28.083 1.00 66.38 108 ARG A N 1
ATOM 884 C CA . ARG A 1 108 ? -4.254 -0.896 27.388 1.00 66.38 108 ARG A CA 1
ATOM 885 C C . ARG A 1 108 ? -4.471 -2.354 27.757 1.00 66.38 108 ARG A C 1
ATOM 887 O O . ARG A 1 108 ? -4.288 -3.211 26.902 1.00 66.38 108 ARG A O 1
ATOM 894 N N . GLU A 1 109 ? -4.867 -2.637 28.994 1.00 67.88 109 GLU A N 1
ATOM 895 C CA . GLU A 1 109 ? -5.225 -3.997 29.423 1.00 67.88 109 GLU A CA 1
ATOM 896 C C . GLU A 1 109 ? -6.506 -4.495 28.743 1.00 67.88 109 GLU A C 1
ATOM 898 O O . GLU A 1 109 ? -6.708 -5.698 28.601 1.00 67.88 109 GLU A O 1
ATOM 903 N N . MET A 1 110 ? -7.337 -3.568 28.255 1.00 75.62 110 MET A N 1
ATOM 904 C CA . MET A 1 110 ? -8.529 -3.890 27.480 1.00 75.62 110 MET A CA 1
ATOM 905 C C . MET A 1 110 ? -8.200 -4.255 26.029 1.00 75.62 110 MET A C 1
ATOM 907 O O . MET A 1 110 ? -9.091 -4.719 25.329 1.00 75.62 110 MET A O 1
ATOM 911 N N . LEU A 1 111 ? -6.967 -4.061 25.541 1.00 81.12 111 LEU A N 1
ATOM 912 C CA . LEU A 1 111 ? -6.615 -4.431 24.170 1.00 81.12 111 LEU A CA 1
ATOM 913 C C . LEU A 1 111 ? -6.576 -5.948 24.008 1.00 81.12 111 LEU A C 1
ATOM 915 O O . LEU A 1 111 ? -5.852 -6.654 24.714 1.00 81.12 111 LEU A O 1
ATOM 919 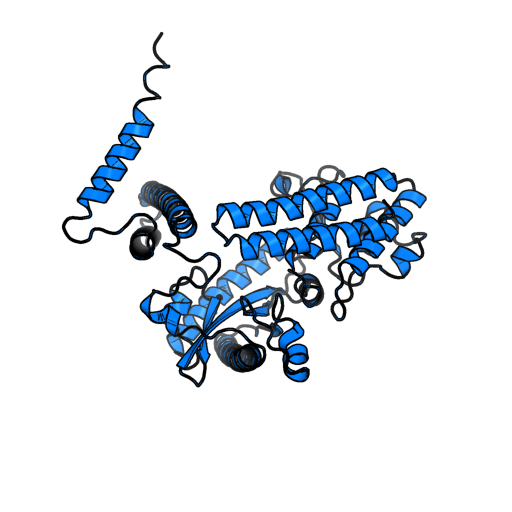N N . ALA A 1 112 ? -7.317 -6.450 23.024 1.00 82.81 112 ALA A N 1
ATOM 920 C CA . ALA A 1 112 ? -7.225 -7.850 22.656 1.00 82.81 112 ALA A CA 1
ATOM 921 C C . ALA A 1 112 ? -5.871 -8.151 22.001 1.00 82.81 112 ALA A C 1
ATOM 923 O O . ALA A 1 112 ? -5.380 -7.405 21.151 1.00 82.81 112 ALA A O 1
ATOM 924 N N . GLN A 1 113 ? -5.281 -9.290 22.363 1.00 85.69 113 GLN A N 1
ATOM 925 C CA . GLN A 1 113 ? -4.203 -9.867 21.574 1.00 85.69 113 GLN A CA 1
ATOM 926 C C . GLN A 1 113 ? -4.795 -10.385 20.263 1.00 85.69 113 GLN A C 1
ATOM 928 O O . GLN A 1 113 ? -5.704 -11.214 20.276 1.00 85.69 113 GLN A O 1
ATOM 933 N N . LEU A 1 114 ? -4.281 -9.897 19.137 1.00 88.19 114 LEU A N 1
ATOM 934 C CA . LEU A 1 114 ? -4.791 -10.288 17.831 1.00 88.19 114 LEU A CA 1
ATOM 935 C C . LEU A 1 114 ? -4.297 -11.688 17.463 1.00 88.19 114 LEU A C 1
ATOM 937 O O . LEU A 1 114 ? -3.094 -11.912 17.312 1.00 88.19 114 LEU A O 1
ATOM 941 N N . ASN A 1 115 ? -5.253 -12.594 17.298 1.00 90.56 115 ASN A N 1
ATOM 942 C CA . ASN A 1 115 ? -5.114 -13.950 16.773 1.00 90.56 115 ASN A CA 1
ATOM 943 C C . ASN A 1 115 ? -6.231 -14.192 15.731 1.00 90.56 115 ASN A C 1
ATOM 945 O O . ASN A 1 115 ? -7.096 -13.320 15.578 1.00 90.56 115 ASN A O 1
ATOM 949 N N . PRO A 1 116 ? -6.252 -15.327 15.006 1.00 92.44 116 PRO A N 1
ATOM 950 C CA . PRO A 1 116 ? -7.199 -15.515 13.905 1.00 92.44 116 PRO A CA 1
ATOM 951 C C . PRO A 1 116 ? -8.668 -15.396 14.332 1.00 92.44 116 PRO A C 1
ATOM 953 O O . PRO A 1 116 ? -9.470 -14.781 13.630 1.00 92.44 116 PRO A O 1
ATOM 956 N N . THR A 1 117 ? -9.011 -15.902 15.520 1.00 93.31 117 THR A N 1
ATOM 957 C CA . THR A 1 117 ? -10.365 -15.829 16.087 1.00 93.31 117 THR A CA 1
ATOM 958 C C . THR A 1 117 ? -10.785 -14.391 16.380 1.00 93.31 117 THR A C 1
ATOM 960 O O . THR A 1 117 ? -11.867 -13.967 15.977 1.00 93.31 117 THR A O 1
ATOM 963 N N . VAL A 1 118 ? -9.921 -13.623 17.052 1.00 94.00 118 VAL A N 1
ATOM 964 C CA . VAL A 1 118 ? -10.172 -12.212 17.383 1.00 94.00 118 VAL A CA 1
ATOM 965 C C . VAL A 1 118 ? -10.308 -11.375 16.114 1.00 94.00 118 VAL A C 1
ATOM 967 O O . VAL A 1 118 ? -11.201 -10.535 16.029 1.00 94.00 118 VAL A O 1
ATOM 970 N N . VAL A 1 119 ? -9.458 -11.622 15.112 1.00 95.12 119 VAL A N 1
ATOM 971 C CA . VAL A 1 119 ? -9.543 -10.935 13.818 1.00 95.12 119 VAL A CA 1
ATOM 972 C C . VAL A 1 119 ? -10.865 -11.256 13.124 1.00 95.12 119 VAL A C 1
ATOM 974 O O . VAL A 1 119 ? -11.532 -10.326 12.683 1.00 95.12 119 VAL A O 1
ATOM 977 N N . SER A 1 120 ? -11.291 -12.524 13.083 1.00 95.75 120 SER A N 1
ATOM 978 C CA . SER A 1 120 ? -12.576 -12.905 12.477 1.00 95.75 120 SER A CA 1
ATOM 979 C C . SER A 1 120 ? -13.751 -12.165 13.113 1.00 95.75 120 SER A C 1
ATOM 981 O O . SER A 1 120 ? -14.553 -11.555 12.410 1.00 95.75 120 SER A O 1
ATOM 983 N N . GLN A 1 121 ? -13.807 -12.138 14.446 1.00 95.88 121 GLN A N 1
ATOM 984 C CA . GLN A 1 121 ? -14.861 -11.432 15.177 1.00 95.88 121 GLN A CA 1
ATOM 985 C C . GLN A 1 121 ? -14.837 -9.923 14.914 1.00 95.88 121 GLN A C 1
ATOM 987 O O . GLN A 1 121 ? -15.882 -9.312 14.688 1.00 95.88 121 GLN A O 1
ATOM 992 N N . ALA A 1 122 ? -13.651 -9.310 14.931 1.00 96.69 122 ALA A N 1
ATOM 993 C CA . ALA A 1 122 ? -13.501 -7.885 14.664 1.00 96.69 122 ALA A CA 1
ATOM 994 C C . ALA A 1 122 ? -13.946 -7.526 13.238 1.00 96.69 122 ALA A C 1
ATOM 996 O O . ALA A 1 122 ? -14.630 -6.523 13.057 1.00 96.69 122 ALA A O 1
ATOM 997 N N . VAL A 1 123 ? -13.614 -8.359 12.246 1.00 97.25 123 VAL A N 1
ATOM 998 C CA . VAL A 1 123 ? -14.030 -8.187 10.847 1.00 97.25 123 VAL A CA 1
ATOM 999 C C . VAL A 1 123 ? -15.551 -8.240 10.711 1.00 97.25 123 VAL A C 1
ATOM 1001 O O . VAL A 1 123 ? -16.132 -7.319 10.149 1.00 97.25 123 VAL A O 1
ATOM 1004 N N . GLU A 1 124 ? -16.213 -9.231 11.309 1.00 97.00 124 GLU A N 1
ATOM 1005 C CA . GLU A 1 124 ? -17.681 -9.347 11.280 1.00 97.00 124 GLU A CA 1
ATOM 1006 C C . GLU A 1 124 ? -18.392 -8.160 11.955 1.00 97.00 124 GLU A C 1
ATOM 1008 O O . GLU A 1 124 ? -19.471 -7.727 11.540 1.00 97.00 124 GLU A O 1
ATOM 1013 N N . ILE A 1 125 ? -17.821 -7.628 13.040 1.00 97.62 125 ILE A N 1
ATOM 1014 C CA . ILE A 1 125 ? -18.337 -6.421 13.702 1.00 97.62 125 ILE A CA 1
ATOM 1015 C C . ILE A 1 125 ? -18.131 -5.195 12.808 1.00 97.62 125 ILE A C 1
ATOM 1017 O O . ILE A 1 125 ? -19.034 -4.367 12.676 1.00 97.62 125 ILE A O 1
ATOM 1021 N N . TYR A 1 126 ? -16.955 -5.080 12.194 1.00 98.19 126 TYR A N 1
ATOM 1022 C CA . TYR A 1 126 ? -16.602 -3.957 11.340 1.00 98.19 126 TYR A CA 1
ATOM 1023 C C . TYR A 1 126 ? -17.457 -3.904 10.071 1.00 98.19 126 TYR A C 1
ATOM 1025 O O . TYR A 1 126 ? -17.979 -2.848 9.730 1.00 98.19 126 TYR A O 1
ATOM 1033 N N . GLU A 1 127 ? -17.679 -5.036 9.405 1.00 98.06 127 GLU A N 1
ATOM 1034 C CA . GLU A 1 127 ? -18.540 -5.118 8.220 1.00 98.06 127 GLU A CA 1
ATOM 1035 C C . GLU A 1 127 ? -19.981 -4.691 8.523 1.00 98.06 127 GLU A C 1
ATOM 1037 O O . GLU A 1 127 ? -20.580 -3.949 7.742 1.00 98.06 127 GLU A O 1
ATOM 1042 N N . ARG A 1 128 ? -20.521 -5.074 9.690 1.00 97.69 128 ARG A N 1
ATOM 1043 C CA . ARG A 1 128 ? -21.837 -4.599 10.150 1.00 97.69 128 ARG A CA 1
ATOM 1044 C C . ARG A 1 128 ? -21.858 -3.088 10.368 1.00 97.69 128 ARG A C 1
ATOM 1046 O O . ARG A 1 128 ? -22.768 -2.429 9.879 1.00 97.69 128 ARG A O 1
ATOM 1053 N N . LEU A 1 129 ? -20.827 -2.533 11.011 1.00 98.06 129 LEU A N 1
ATOM 1054 C CA . LEU A 1 129 ? -20.681 -1.084 11.185 1.00 98.06 129 LEU A CA 1
ATOM 1055 C C . LEU A 1 129 ? -20.657 -0.344 9.838 1.00 98.06 129 LEU A C 1
ATOM 1057 O O . LEU A 1 129 ? -21.282 0.706 9.703 1.00 98.06 129 LEU A O 1
ATOM 1061 N N . LEU A 1 130 ? -19.945 -0.877 8.839 1.00 98.25 130 LEU A N 1
ATOM 1062 C CA . LEU A 1 130 ? -19.920 -0.301 7.491 1.00 98.25 130 LEU A CA 1
ATOM 1063 C C . LEU A 1 130 ? -21.291 -0.399 6.802 1.00 98.25 130 LEU A C 1
ATOM 1065 O O . LEU A 1 130 ? -21.682 0.532 6.100 1.00 98.25 130 LEU A O 1
ATOM 1069 N N . GLY A 1 131 ? -22.039 -1.482 7.033 1.00 98.00 131 GLY A N 1
ATOM 1070 C CA . GLY A 1 131 ? -23.430 -1.620 6.597 1.00 98.00 131 GLY A CA 1
ATOM 1071 C C . GLY A 1 131 ? -24.346 -0.550 7.199 1.00 98.00 131 GLY A C 1
ATOM 1072 O O . GLY A 1 131 ? -25.058 0.138 6.464 1.00 98.00 131 GLY A O 1
ATOM 1073 N N . ASP A 1 132 ? -24.264 -0.340 8.513 1.00 97.81 132 ASP A N 1
ATOM 1074 C CA . ASP A 1 132 ? -25.022 0.701 9.219 1.00 97.81 132 ASP A CA 1
ATOM 1075 C C . ASP A 1 132 ? -24.637 2.107 8.736 1.00 97.81 132 ASP A C 1
ATOM 1077 O O . ASP A 1 132 ? -25.496 2.977 8.548 1.00 97.81 132 ASP A O 1
ATOM 1081 N N . TRP A 1 133 ? -23.346 2.332 8.476 1.00 98.12 133 TRP A N 1
ATOM 1082 C CA . TRP A 1 133 ? -22.878 3.591 7.911 1.00 98.12 133 TRP A CA 1
ATOM 1083 C C . TRP A 1 133 ? -23.407 3.806 6.489 1.00 98.12 133 TRP A C 1
ATOM 1085 O O . TRP A 1 133 ? -23.857 4.904 6.176 1.00 98.12 133 TRP A O 1
ATOM 1095 N N . ASN A 1 134 ? -23.457 2.772 5.648 1.00 98.56 134 ASN A N 1
ATOM 1096 C CA . ASN A 1 134 ? -24.067 2.853 4.318 1.00 98.56 134 ASN A CA 1
ATOM 1097 C C . ASN A 1 134 ? -25.561 3.197 4.368 1.00 98.56 134 ASN A C 1
ATOM 1099 O O . ASN A 1 134 ? -26.034 3.993 3.554 1.00 98.56 134 ASN A O 1
ATOM 1103 N N . MET A 1 135 ? -26.305 2.672 5.346 1.00 97.81 135 MET A N 1
ATOM 1104 C CA . MET A 1 135 ? -27.695 3.086 5.572 1.00 97.81 135 MET A CA 1
ATOM 1105 C C . MET A 1 135 ? -27.791 4.573 5.945 1.00 97.81 135 MET A C 1
ATOM 1107 O O . MET A 1 135 ? -28.670 5.284 5.453 1.00 97.81 135 MET A O 1
ATOM 1111 N N . TYR A 1 136 ? -26.870 5.066 6.780 1.00 97.62 136 TYR A N 1
ATOM 1112 C CA . TYR A 1 136 ? -26.781 6.489 7.111 1.00 97.62 136 TYR A CA 1
ATOM 1113 C C . TYR A 1 136 ? -26.433 7.345 5.885 1.00 97.62 136 TYR A C 1
ATOM 1115 O O . TYR A 1 136 ? -27.111 8.340 5.636 1.00 97.62 136 TYR A O 1
ATOM 1123 N N . LEU A 1 137 ? -25.443 6.946 5.082 1.00 97.81 137 LEU A N 1
ATOM 1124 C CA . LEU A 1 137 ? -25.064 7.634 3.843 1.00 97.81 137 LEU A CA 1
ATOM 1125 C C . LEU A 1 137 ? -26.253 7.750 2.882 1.00 97.81 137 LEU A C 1
ATOM 1127 O O . LEU A 1 137 ? -26.559 8.847 2.417 1.00 97.81 137 LEU A O 1
ATOM 1131 N N . SER A 1 138 ? -27.001 6.661 2.690 1.00 97.56 138 SER A N 1
ATOM 1132 C CA . SER A 1 138 ? -28.215 6.667 1.869 1.00 97.56 138 SER A CA 1
ATOM 1133 C C . SER A 1 138 ? -29.264 7.657 2.391 1.00 97.56 138 SER A C 1
ATOM 1135 O O . SER A 1 138 ? -29.851 8.402 1.605 1.00 97.56 138 SER A O 1
ATOM 1137 N N . SER A 1 139 ? -29.449 7.755 3.715 1.00 96.94 139 SER A N 1
ATOM 1138 C CA . SER A 1 139 ? -30.359 8.748 4.312 1.00 96.94 139 SER A CA 1
ATOM 1139 C C . SER A 1 139 ? -29.913 10.204 4.110 1.00 96.94 139 SER A C 1
ATOM 1141 O O . SER A 1 139 ? -30.739 11.113 4.168 1.00 96.94 139 SER A O 1
ATOM 1143 N N . MET A 1 140 ? -28.625 10.421 3.827 1.00 96.56 140 MET A N 1
ATOM 1144 C CA . MET A 1 140 ? -28.035 11.722 3.500 1.00 96.56 140 MET A CA 1
ATOM 1145 C C . MET A 1 140 ? -27.976 11.992 1.986 1.00 96.56 140 MET A C 1
ATOM 1147 O O . MET A 1 140 ? -27.490 13.047 1.581 1.00 96.56 140 MET A O 1
ATOM 1151 N N . GLY A 1 141 ? -28.483 11.075 1.151 1.00 97.00 141 GLY A N 1
ATOM 1152 C CA . GLY A 1 141 ? -28.439 11.180 -0.311 1.00 97.00 141 GLY A CA 1
ATOM 1153 C C . GLY A 1 141 ? -27.058 10.910 -0.914 1.00 97.00 141 GLY A C 1
ATOM 1154 O O . GLY A 1 141 ? -26.754 11.424 -1.986 1.00 97.00 141 GLY A O 1
ATOM 1155 N N . GLU A 1 142 ? -26.217 10.149 -0.213 1.00 97.19 142 GLU A N 1
ATOM 1156 C CA . GLU A 1 142 ? -24.851 9.820 -0.616 1.00 97.19 142 GLU A CA 1
ATOM 1157 C C . GLU A 1 142 ? -24.733 8.374 -1.094 1.00 97.19 142 GLU A C 1
ATOM 1159 O O . GLU A 1 142 ? -25.446 7.486 -0.616 1.00 97.19 142 GLU A O 1
ATOM 1164 N N . ASP A 1 143 ? -23.787 8.141 -2.001 1.00 97.12 143 ASP A N 1
ATOM 1165 C CA . ASP A 1 143 ? -23.459 6.802 -2.476 1.00 97.12 143 ASP A CA 1
ATOM 1166 C C . ASP A 1 143 ? -22.848 5.935 -1.360 1.00 97.12 143 ASP A C 1
ATOM 1168 O O . ASP A 1 143 ? -22.145 6.428 -0.471 1.00 97.12 143 ASP A O 1
ATOM 1172 N N . PRO A 1 144 ? -23.086 4.615 -1.380 1.00 97.94 144 PRO A N 1
ATOM 1173 C CA . PRO A 1 144 ? -22.489 3.727 -0.402 1.00 97.94 144 PRO A CA 1
ATOM 1174 C C . PRO A 1 144 ? -20.984 3.562 -0.650 1.00 97.94 144 PRO A C 1
ATOM 1176 O O . PRO A 1 144 ? -20.497 3.561 -1.783 1.00 97.94 144 PRO A O 1
ATOM 1179 N N . ILE A 1 145 ? -20.242 3.333 0.429 1.00 98.19 145 ILE A N 1
ATOM 1180 C CA . ILE A 1 145 ? -18.914 2.724 0.351 1.00 98.19 145 ILE A CA 1
ATOM 1181 C C . ILE A 1 145 ? -19.038 1.220 0.073 1.00 98.19 145 ILE A C 1
ATOM 1183 O O . ILE A 1 145 ? -20.056 0.592 0.376 1.00 98.19 145 ILE A O 1
ATOM 1187 N N . ILE A 1 146 ? -17.968 0.614 -0.437 1.00 97.50 146 ILE A N 1
ATOM 1188 C CA . ILE A 1 146 ? -17.902 -0.829 -0.682 1.00 97.50 146 ILE A CA 1
ATOM 1189 C C . ILE A 1 146 ? -16.861 -1.441 0.268 1.00 97.50 146 ILE A C 1
ATOM 1191 O O . ILE A 1 146 ? -15.658 -1.221 0.073 1.00 97.50 146 ILE A O 1
ATOM 1195 N N . PRO A 1 147 ? -17.284 -2.196 1.301 1.00 97.12 147 PRO A N 1
ATOM 1196 C CA . PRO A 1 147 ? -16.383 -3.042 2.077 1.00 97.12 147 PRO A CA 1
ATOM 1197 C C . PRO A 1 147 ? -15.737 -4.069 1.147 1.00 97.12 147 PRO A C 1
ATOM 1199 O O . PRO A 1 147 ? -16.442 -4.723 0.383 1.00 97.12 147 PRO A O 1
ATOM 1202 N N . MET A 1 148 ? -14.411 -4.202 1.192 1.00 95.44 148 MET A N 1
ATOM 1203 C CA . MET A 1 148 ? -13.710 -5.173 0.353 1.00 95.44 148 MET A CA 1
ATOM 1204 C C . MET A 1 148 ? -13.249 -6.373 1.171 1.00 95.44 148 MET A C 1
ATOM 1206 O O . MET A 1 148 ? -13.895 -7.413 1.146 1.00 95.44 148 MET A O 1
ATOM 1210 N N . ARG A 1 149 ? -12.121 -6.244 1.879 1.00 94.81 149 ARG A N 1
ATOM 1211 C CA . ARG A 1 149 ? -11.534 -7.337 2.661 1.00 94.81 149 ARG A CA 1
ATOM 1212 C C . ARG A 1 149 ? -10.466 -6.838 3.635 1.00 94.81 149 ARG A C 1
ATOM 1214 O O . ARG A 1 149 ? -9.872 -5.781 3.392 1.00 94.81 149 ARG A O 1
ATOM 1221 N N . PRO A 1 150 ? -10.124 -7.627 4.664 1.00 94.94 150 PRO A N 1
ATOM 1222 C CA . PRO A 1 150 ? -8.901 -7.435 5.434 1.00 94.94 150 PRO A CA 1
ATOM 1223 C C . PRO A 1 150 ? -7.657 -7.574 4.548 1.00 94.94 150 PRO A C 1
ATOM 1225 O O . PRO A 1 150 ? -7.581 -8.456 3.690 1.00 94.94 150 PRO A O 1
ATOM 1228 N N . VAL A 1 151 ? -6.672 -6.706 4.761 1.00 93.12 151 VAL A N 1
ATOM 1229 C CA . VAL A 1 151 ? -5.396 -6.682 4.034 1.00 93.12 151 VAL A CA 1
ATOM 1230 C C . VAL A 1 151 ? -4.221 -6.568 5.010 1.00 93.12 151 VAL A C 1
ATOM 1232 O O . VAL A 1 151 ? -4.384 -6.654 6.225 1.00 93.12 151 VAL A O 1
ATOM 1235 N N . GLY A 1 152 ? -2.993 -6.431 4.508 1.00 90.06 152 GLY A N 1
ATOM 1236 C CA . GLY A 1 152 ? -1.819 -6.317 5.363 1.00 90.06 152 GLY A CA 1
ATOM 1237 C C . GLY A 1 152 ? -1.541 -7.616 6.116 1.00 90.06 152 GLY A C 1
ATOM 1238 O O . GLY A 1 152 ? -1.627 -8.711 5.551 1.00 90.06 152 GLY A O 1
ATOM 1239 N N . SER A 1 153 ? -1.169 -7.507 7.393 1.00 88.12 153 SER A N 1
ATOM 1240 C CA . SER A 1 153 ? -0.723 -8.665 8.179 1.00 88.12 153 SER A CA 1
ATOM 1241 C C . SER A 1 153 ? -1.819 -9.710 8.415 1.00 88.12 153 SER A C 1
ATOM 1243 O O . SER A 1 153 ? -1.501 -10.889 8.556 1.00 88.12 153 SER A O 1
ATOM 1245 N N . VAL A 1 154 ? -3.086 -9.295 8.372 1.00 92.25 154 VAL A N 1
ATOM 1246 C CA . VAL A 1 154 ? -4.260 -10.145 8.608 1.00 92.25 154 VAL A CA 1
ATOM 1247 C C . VAL A 1 154 ? -4.840 -10.763 7.338 1.00 92.25 154 VAL A C 1
ATOM 1249 O O . VAL A 1 154 ? -5.833 -11.472 7.420 1.00 92.25 154 VAL A O 1
ATOM 1252 N N . SER A 1 155 ? -4.226 -10.564 6.164 1.00 92.44 155 SER A N 1
ATOM 1253 C CA . SER A 1 155 ? -4.768 -11.040 4.872 1.00 92.44 155 SER A CA 1
ATOM 1254 C C . SER A 1 155 ? -5.075 -12.548 4.815 1.00 92.44 155 SER A C 1
ATOM 1256 O O . SER A 1 155 ? -5.848 -12.973 3.961 1.00 92.44 155 SER A O 1
ATOM 1258 N N . TYR A 1 156 ? -4.465 -13.350 5.696 1.00 91.56 156 TYR A N 1
ATOM 1259 C CA . TYR A 1 156 ? -4.571 -14.814 5.735 1.00 91.56 156 TYR A CA 1
ATOM 1260 C C . TYR A 1 156 ? -5.321 -15.349 6.965 1.00 91.56 156 TYR A C 1
ATOM 1262 O O . TYR A 1 156 ? -5.305 -16.554 7.201 1.00 91.56 156 TYR A O 1
ATOM 1270 N N . TYR A 1 157 ? -6.008 -14.498 7.739 1.00 93.19 157 TYR A N 1
ATOM 1271 C CA . TYR A 1 157 ? -6.610 -14.908 9.016 1.00 93.19 157 TYR A CA 1
ATOM 1272 C C . TYR A 1 157 ? -7.593 -16.084 8.899 1.00 93.19 157 TYR A C 1
ATOM 1274 O O . TYR A 1 157 ? -7.627 -16.935 9.779 1.00 93.19 157 TYR A O 1
ATOM 1282 N N . GLN A 1 158 ? -8.355 -16.182 7.803 1.00 93.00 158 GLN A N 1
ATOM 1283 C CA . GLN A 1 158 ? -9.267 -17.311 7.569 1.00 93.00 158 GLN A CA 1
ATOM 1284 C C . GLN A 1 158 ? -8.507 -18.628 7.380 1.00 93.00 158 GLN A C 1
ATOM 1286 O O . GLN A 1 158 ? -8.903 -19.665 7.910 1.00 93.00 158 GLN A O 1
ATOM 1291 N N . GLN A 1 159 ? -7.391 -18.583 6.648 1.00 91.12 159 GLN A N 1
ATOM 1292 C CA . GLN A 1 159 ? -6.524 -19.739 6.466 1.00 91.12 159 GLN A CA 1
ATOM 1293 C C . GLN A 1 159 ? -5.868 -20.127 7.795 1.00 91.12 159 GLN A C 1
ATOM 1295 O O . GLN A 1 159 ? -5.899 -21.297 8.168 1.00 91.12 159 GLN A O 1
ATOM 1300 N N . ASP A 1 160 ? -5.339 -19.151 8.532 1.00 91.19 160 ASP A N 1
ATOM 1301 C CA . ASP A 1 160 ? -4.699 -19.366 9.832 1.00 91.19 160 ASP A CA 1
ATOM 1302 C C . ASP A 1 160 ? -5.693 -19.955 10.854 1.00 91.19 160 ASP A C 1
ATOM 1304 O O . ASP A 1 160 ? -5.361 -20.893 11.577 1.00 91.19 160 ASP A O 1
ATOM 1308 N N . LEU A 1 161 ? -6.951 -19.497 10.831 1.00 90.44 161 LEU A N 1
ATOM 1309 C CA . LEU A 1 161 ? -8.048 -20.052 11.627 1.00 90.44 161 LEU A CA 1
ATOM 1310 C C . LEU A 1 161 ? -8.345 -21.511 11.252 1.00 90.44 161 LEU A C 1
ATOM 1312 O O . LEU A 1 161 ? -8.462 -22.359 12.134 1.00 90.44 161 LEU A O 1
ATOM 1316 N N . SER A 1 162 ? -8.429 -21.823 9.952 1.00 91.06 162 SER A N 1
ATOM 1317 C CA . SER A 1 162 ? -8.696 -23.190 9.472 1.00 91.06 162 SER A CA 1
ATOM 1318 C C . SER A 1 162 ? -7.585 -24.187 9.825 1.00 91.06 162 SER A C 1
ATOM 1320 O O . SER A 1 162 ? -7.852 -25.372 10.010 1.00 91.06 162 SER A O 1
ATOM 1322 N N . LEU A 1 163 ? -6.346 -23.700 9.944 1.00 88.88 163 LEU A N 1
ATOM 1323 C CA . LEU A 1 163 ? -5.169 -24.492 10.296 1.00 88.88 163 LEU A CA 1
ATOM 1324 C C . LEU A 1 163 ? -4.920 -24.570 11.810 1.00 88.88 163 LEU A C 1
ATOM 1326 O O . LEU A 1 163 ? -3.962 -25.225 12.218 1.00 88.88 163 LEU A O 1
ATOM 1330 N N . ALA A 1 164 ? -5.756 -23.921 12.632 1.00 83.75 164 ALA A N 1
ATOM 1331 C CA . ALA A 1 164 ? -5.538 -23.753 14.071 1.00 83.75 164 ALA A CA 1
ATOM 1332 C C . ALA A 1 164 ? -4.143 -23.177 14.402 1.00 83.75 164 ALA A C 1
ATOM 1334 O O . ALA A 1 164 ? -3.489 -23.590 15.360 1.00 83.75 164 ALA A O 1
ATOM 1335 N N . ASP A 1 165 ? -3.680 -22.234 13.577 1.00 79.56 165 ASP A N 1
ATOM 1336 C CA . ASP A 1 165 ? -2.395 -21.555 13.729 1.00 79.56 165 ASP A CA 1
ATOM 1337 C C . ASP A 1 165 ? -2.494 -20.492 14.840 1.00 79.56 165 ASP A C 1
ATOM 1339 O O . ASP A 1 165 ? -3.405 -19.663 14.841 1.00 79.56 165 ASP A O 1
ATOM 1343 N N . ASP A 1 166 ? -1.545 -20.475 15.779 1.00 78.75 166 ASP A N 1
ATOM 1344 C CA . ASP A 1 166 ? -1.487 -19.494 16.879 1.00 78.75 166 ASP A CA 1
ATOM 1345 C C . ASP A 1 166 ? -0.761 -18.202 16.449 1.00 78.75 166 ASP A C 1
ATOM 1347 O O . ASP A 1 166 ? 0.045 -17.602 17.170 1.00 78.75 166 ASP A O 1
ATOM 1351 N N . THR A 1 167 ? -0.994 -17.793 15.201 1.00 83.12 167 THR A N 1
ATOM 1352 C CA . THR A 1 167 ? -0.372 -16.611 14.612 1.00 83.12 167 THR A CA 1
ATOM 1353 C C . THR A 1 167 ? -0.839 -15.352 15.335 1.00 83.12 167 THR A C 1
ATOM 1355 O O . THR A 1 167 ? -2.029 -15.102 15.513 1.00 83.12 167 THR A O 1
ATOM 1358 N N . SER A 1 168 ? 0.124 -14.511 15.716 1.00 82.56 168 SER A N 1
ATOM 1359 C CA . SER A 1 168 ? -0.143 -13.224 16.351 1.00 82.56 168 SER A CA 1
ATOM 1360 C C . SER A 1 168 ? -0.001 -12.072 15.354 1.00 82.56 168 SER A C 1
ATOM 1362 O O . SER A 1 168 ? 1.060 -11.896 14.740 1.00 82.56 168 SER A O 1
ATOM 1364 N N . TYR A 1 169 ? -1.055 -11.264 15.226 1.00 84.38 169 TYR A N 1
ATOM 1365 C CA . TYR A 1 169 ? -1.092 -10.094 14.342 1.00 84.38 169 TYR A CA 1
ATOM 1366 C C . TYR A 1 169 ? -0.750 -8.797 15.080 1.00 84.38 169 TYR A C 1
ATOM 1368 O O . TYR A 1 169 ? -0.784 -8.728 16.309 1.00 84.38 169 TYR A O 1
ATOM 1376 N N . GLY A 1 170 ? -0.377 -7.766 14.317 1.00 75.06 170 GLY A N 1
ATOM 1377 C CA . GLY A 1 170 ? -0.049 -6.446 14.869 1.00 75.06 170 GLY A CA 1
ATOM 1378 C C . GLY A 1 170 ? -1.239 -5.489 14.888 1.00 75.06 170 GLY A C 1
ATOM 1379 O O . GLY A 1 170 ? -1.482 -4.828 15.892 1.00 75.06 170 GLY A O 1
ATOM 1380 N N . ASP A 1 171 ? -1.960 -5.433 13.778 1.00 83.31 171 ASP A N 1
ATOM 1381 C CA . ASP A 1 171 ? -3.037 -4.502 13.456 1.00 83.31 171 ASP A CA 1
ATOM 1382 C C . ASP A 1 171 ? -4.030 -5.172 12.495 1.00 83.31 171 ASP A C 1
ATOM 1384 O O . ASP A 1 171 ? -3.720 -6.202 11.891 1.00 83.31 171 ASP A O 1
ATOM 1388 N N . ILE A 1 172 ? -5.228 -4.596 12.364 1.00 93.25 172 ILE A N 1
ATOM 1389 C CA . ILE A 1 172 ? -6.221 -5.009 11.368 1.00 93.25 172 ILE A CA 1
ATOM 1390 C C . ILE A 1 172 ? -6.359 -3.877 10.353 1.00 93.25 172 ILE A C 1
ATOM 1392 O O . ILE A 1 172 ? -7.027 -2.886 10.626 1.00 93.25 172 ILE A O 1
ATOM 1396 N N . ASP A 1 173 ? -5.748 -4.027 9.182 1.00 94.88 173 ASP A N 1
ATOM 1397 C CA . ASP A 1 173 ? -6.010 -3.159 8.034 1.00 94.88 173 ASP A CA 1
ATOM 1398 C C . ASP A 1 173 ? -7.218 -3.703 7.258 1.00 94.88 173 ASP A C 1
ATOM 1400 O O . ASP A 1 173 ? -7.224 -4.869 6.856 1.00 94.88 173 ASP A O 1
ATOM 1404 N N . TYR A 1 174 ? -8.224 -2.870 6.996 1.00 97.31 174 TYR A N 1
ATOM 1405 C CA . TYR A 1 174 ? -9.416 -3.249 6.235 1.00 97.31 174 TYR A CA 1
ATOM 1406 C C . TYR A 1 174 ? -9.593 -2.358 5.005 1.00 97.31 174 TYR A C 1
ATOM 1408 O O . TYR A 1 174 ? -9.732 -1.140 5.119 1.00 97.31 174 TYR A O 1
ATOM 1416 N N . LEU A 1 175 ? -9.597 -2.958 3.815 1.00 97.19 175 LEU A N 1
ATOM 1417 C CA . LEU A 1 175 ? -9.725 -2.242 2.550 1.00 97.19 175 LEU A CA 1
ATOM 1418 C C . LEU A 1 175 ? -11.190 -1.867 2.280 1.00 97.19 175 LEU A C 1
ATOM 1420 O O . LEU A 1 175 ? -12.075 -2.724 2.285 1.00 97.19 175 LEU A O 1
ATOM 1424 N N . VAL A 1 176 ? -11.435 -0.585 2.010 1.00 98.06 176 VAL A N 1
ATOM 1425 C CA . VAL A 1 176 ? -12.762 -0.036 1.697 1.00 98.06 176 VAL A CA 1
ATOM 1426 C C . VAL A 1 176 ? -12.667 0.870 0.474 1.00 98.06 176 VAL A C 1
ATOM 1428 O O . VAL A 1 176 ? -11.850 1.794 0.448 1.00 98.06 176 VAL A O 1
ATOM 1431 N N . ALA A 1 177 ? -13.510 0.636 -0.533 1.00 97.38 177 ALA A N 1
ATOM 1432 C CA . ALA A 1 177 ? -13.590 1.497 -1.707 1.00 97.38 177 ALA A CA 1
ATOM 1433 C C . ALA A 1 177 ? -14.618 2.613 -1.493 1.00 97.38 177 ALA A C 1
ATOM 1435 O O . ALA A 1 177 ? -15.785 2.356 -1.203 1.00 97.38 177 ALA A O 1
ATOM 1436 N N . PHE A 1 178 ? -14.170 3.859 -1.637 1.00 97.38 178 PHE A N 1
ATOM 1437 C CA . PHE A 1 178 ? -15.029 5.038 -1.562 1.00 97.38 178 PHE A CA 1
ATOM 1438 C C . PHE A 1 178 ? -15.529 5.392 -2.967 1.00 97.38 178 PHE A C 1
ATOM 1440 O O . PHE A 1 178 ? -14.766 5.252 -3.928 1.00 97.38 178 PHE A O 1
ATOM 1447 N N . PRO A 1 179 ? -16.771 5.875 -3.112 1.00 95.31 179 PRO A N 1
ATOM 1448 C CA . PRO A 1 179 ? -17.328 6.192 -4.419 1.00 95.31 179 PRO A CA 1
ATOM 1449 C C . PRO A 1 179 ? -16.637 7.427 -5.005 1.00 95.31 179 PRO A C 1
ATOM 1451 O O . PRO A 1 179 ? -16.538 8.476 -4.372 1.00 95.31 179 PRO A O 1
ATOM 1454 N N . SER A 1 180 ? -16.112 7.303 -6.220 1.00 89.81 180 SER A N 1
ATOM 1455 C CA . SER A 1 180 ? -15.582 8.433 -6.983 1.00 89.81 180 SER A CA 1
ATOM 1456 C C . SER A 1 180 ? -15.727 8.144 -8.470 1.00 89.81 180 SER A C 1
ATOM 1458 O O . SER A 1 180 ? -15.238 7.124 -8.953 1.00 89.81 180 SER A O 1
ATOM 1460 N N . GLU A 1 181 ? -16.387 9.057 -9.178 1.00 70.75 181 GLU A N 1
ATOM 1461 C CA . GLU A 1 181 ? -16.761 8.905 -10.591 1.00 70.75 181 GLU A CA 1
ATOM 1462 C C . GLU A 1 181 ? -15.984 9.847 -11.523 1.00 70.75 181 GLU A C 1
ATOM 1464 O O . GLU A 1 181 ? -16.393 10.123 -12.646 1.00 70.75 181 GLU A O 1
ATOM 1469 N N . SER A 1 182 ? -14.861 10.414 -11.073 1.00 77.00 182 SER A N 1
ATOM 1470 C CA . SER A 1 182 ? -14.148 11.386 -11.903 1.00 77.00 182 SER A CA 1
ATOM 1471 C C . SER A 1 182 ? -13.413 10.710 -13.067 1.00 77.00 182 SER A C 1
ATOM 1473 O O . SER A 1 182 ? -12.354 10.103 -12.891 1.00 77.00 182 SER A O 1
ATOM 1475 N N . GLU A 1 183 ? -13.955 10.885 -14.272 1.00 69.62 183 GLU A N 1
ATOM 1476 C CA . GLU A 1 183 ? -13.338 10.496 -15.551 1.00 69.62 183 GLU A CA 1
ATOM 1477 C C . GLU A 1 183 ? -12.422 11.585 -16.144 1.00 69.62 183 GLU A C 1
ATOM 1479 O O . GLU A 1 183 ? -11.882 11.432 -17.238 1.00 69.62 183 GLU A O 1
ATOM 1484 N N . GLY A 1 184 ? -12.241 12.698 -15.425 1.00 73.25 184 GLY A N 1
ATOM 1485 C CA . GLY A 1 184 ? -11.412 13.821 -15.858 1.00 73.25 184 GLY A CA 1
ATOM 1486 C C . GLY A 1 184 ? -9.911 13.516 -15.866 1.00 73.25 184 GLY A C 1
ATOM 1487 O O . GLY A 1 184 ? -9.452 12.396 -15.622 1.00 73.25 184 GLY A O 1
ATOM 1488 N N . SER A 1 185 ? -9.113 14.558 -16.106 1.00 80.56 185 SER A N 1
ATOM 1489 C CA . SER A 1 185 ? -7.651 14.469 -16.026 1.00 80.56 185 SER A CA 1
ATOM 1490 C C . SER A 1 185 ? -7.187 13.901 -14.674 1.00 80.56 185 SER A C 1
ATOM 1492 O O . SER A 1 185 ? -7.860 14.039 -13.653 1.00 80.56 185 SER A O 1
ATOM 1494 N N . GLU A 1 186 ? -5.977 13.337 -14.616 1.00 79.56 186 GLU A N 1
ATOM 1495 C CA . GLU A 1 186 ? -5.370 12.816 -13.377 1.00 79.56 186 GLU A CA 1
ATOM 1496 C C . GLU A 1 186 ? -5.440 13.815 -12.199 1.00 79.56 186 GLU A C 1
ATOM 1498 O O . GLU A 1 186 ? -5.609 13.437 -11.037 1.00 79.56 186 GLU A O 1
ATOM 1503 N N . ILE A 1 187 ? -5.311 15.113 -12.493 1.00 80.38 187 ILE A N 1
ATOM 1504 C CA . ILE A 1 187 ? -5.372 16.191 -11.500 1.00 80.38 187 ILE A CA 1
ATOM 1505 C C . ILE A 1 187 ? -6.797 16.382 -10.969 1.00 80.38 187 ILE A C 1
ATOM 1507 O O . ILE A 1 187 ? -6.968 16.581 -9.763 1.00 80.38 187 ILE A O 1
ATOM 1511 N N . GLU A 1 188 ? -7.798 16.354 -11.847 1.00 84.62 188 GLU A N 1
ATOM 1512 C CA . GLU A 1 188 ? -9.214 16.463 -11.479 1.00 84.62 188 GLU A CA 1
ATOM 1513 C C . GLU A 1 188 ? -9.658 15.240 -10.689 1.00 84.62 188 GLU A C 1
ATOM 1515 O O . GLU A 1 188 ? -10.250 15.395 -9.621 1.00 84.62 188 GLU A O 1
ATOM 1520 N N . ARG A 1 189 ? -9.247 14.046 -11.126 1.00 88.50 189 ARG A N 1
ATOM 1521 C CA . ARG A 1 189 ? -9.532 12.794 -10.430 1.00 88.50 189 ARG A CA 1
ATOM 1522 C C . ARG A 1 189 ? -9.000 12.806 -9.004 1.00 88.50 189 ARG A C 1
ATOM 1524 O O . ARG A 1 189 ? -9.767 12.684 -8.055 1.00 88.50 189 ARG A O 1
ATOM 1531 N N . ARG A 1 190 ? -7.710 13.108 -8.818 1.00 85.94 190 ARG A N 1
ATOM 1532 C CA . ARG A 1 190 ? -7.110 13.241 -7.476 1.00 85.94 190 ARG A CA 1
ATOM 1533 C C . ARG A 1 190 ? -7.732 14.344 -6.627 1.00 85.94 190 ARG A C 1
ATOM 1535 O O . ARG A 1 190 ? -7.585 14.336 -5.404 1.00 85.94 190 ARG A O 1
ATOM 1542 N N . ARG A 1 191 ? -8.323 15.368 -7.246 1.00 88.19 191 ARG A N 1
ATOM 1543 C CA . ARG A 1 191 ? -9.058 16.401 -6.513 1.00 88.19 191 ARG A CA 1
ATOM 1544 C C . ARG A 1 191 ? -10.386 15.837 -6.017 1.00 88.19 191 ARG A C 1
ATOM 1546 O O . ARG A 1 191 ? -10.622 15.916 -4.816 1.00 88.19 191 ARG A O 1
ATOM 1553 N N . SER A 1 192 ? -11.162 15.212 -6.901 1.00 91.75 192 SER A N 1
ATOM 1554 C CA . SER A 1 192 ? -12.426 14.546 -6.572 1.00 91.75 192 SER A CA 1
ATOM 1555 C C . SER A 1 192 ? -12.240 13.493 -5.476 1.00 91.75 192 SER A C 1
ATOM 1557 O O . SER A 1 192 ? -12.908 13.552 -4.450 1.00 91.75 192 SER A O 1
ATOM 1559 N N . GLU A 1 193 ? -11.248 12.612 -5.607 1.00 93.50 193 GLU A N 1
ATOM 1560 C CA . GLU A 1 193 ? -10.906 11.592 -4.605 1.00 93.50 193 GLU A CA 1
ATOM 1561 C C . GLU A 1 193 ? -10.642 12.199 -3.210 1.00 93.50 193 GLU A C 1
ATOM 1563 O O . GLU A 1 193 ? -11.103 11.683 -2.190 1.00 93.50 193 GLU A O 1
ATOM 1568 N N . ARG A 1 194 ? -9.933 13.335 -3.135 1.00 91.50 194 ARG A N 1
ATOM 1569 C CA . ARG A 1 194 ? -9.686 14.035 -1.859 1.00 91.50 194 ARG A CA 1
ATOM 1570 C C . ARG A 1 194 ? -10.939 14.695 -1.298 1.00 91.50 194 ARG A C 1
ATOM 1572 O O . ARG A 1 194 ? -11.099 14.734 -0.079 1.00 91.50 194 ARG A O 1
ATOM 1579 N N . GLU A 1 195 ? -11.786 15.245 -2.160 1.00 93.94 195 GLU A N 1
ATOM 1580 C CA . GLU A 1 195 ? -13.060 15.849 -1.768 1.00 93.94 195 GLU A CA 1
ATOM 1581 C C . GLU A 1 195 ? -14.000 14.784 -1.197 1.00 93.94 195 GLU A C 1
ATOM 1583 O O . GLU A 1 195 ? -14.506 14.967 -0.090 1.00 93.94 195 GLU A O 1
ATOM 1588 N N . VAL A 1 196 ? -14.116 13.632 -1.867 1.00 95.81 196 VAL A N 1
ATOM 1589 C CA . VAL A 1 196 ? -14.838 12.449 -1.375 1.00 95.81 196 VAL A CA 1
ATOM 1590 C C . VAL A 1 196 ? -14.281 12.013 -0.022 1.00 95.81 196 VAL A C 1
ATOM 1592 O O . VAL A 1 196 ? -15.030 11.928 0.946 1.00 95.81 196 VAL A O 1
ATOM 1595 N N . GLN A 1 197 ? -12.964 11.814 0.106 1.00 94.94 197 GLN A N 1
ATOM 1596 C CA . GLN A 1 197 ? -12.359 11.424 1.387 1.00 94.94 197 GLN A CA 1
ATOM 1597 C C . GLN A 1 197 ? -12.646 12.421 2.515 1.00 94.94 197 GLN A C 1
ATOM 1599 O O . GLN A 1 197 ? -12.852 12.013 3.658 1.00 94.94 197 GLN A O 1
ATOM 1604 N N . SER A 1 198 ? -12.631 13.724 2.224 1.00 93.88 198 SER A N 1
ATOM 1605 C CA . SER A 1 198 ? -12.945 14.754 3.216 1.00 93.88 198 SER A CA 1
ATOM 1606 C C . SER A 1 198 ? -14.417 14.704 3.620 1.00 93.88 198 SER A C 1
ATOM 1608 O O . SER A 1 198 ? -14.718 14.703 4.810 1.00 93.88 198 SER A O 1
ATOM 1610 N N . LYS A 1 199 ? -15.320 14.619 2.640 1.00 95.81 199 LYS A N 1
ATOM 1611 C CA . LYS A 1 199 ? -16.769 14.564 2.846 1.00 95.81 199 LYS A CA 1
ATOM 1612 C C . LYS A 1 199 ? -17.175 13.328 3.646 1.00 95.81 199 LYS A C 1
ATOM 1614 O O . LYS A 1 199 ? -17.851 13.440 4.661 1.00 95.81 199 LYS A O 1
ATOM 1619 N N . TYR A 1 200 ? -16.692 12.156 3.247 1.00 97.44 200 TYR A N 1
ATOM 1620 C CA . TYR A 1 200 ? -17.027 10.888 3.896 1.00 97.44 200 TYR A CA 1
ATOM 1621 C C . TYR A 1 200 ? -16.417 10.791 5.292 1.00 97.44 200 TYR A C 1
ATOM 1623 O O . TYR A 1 200 ? -17.028 10.224 6.189 1.00 97.44 200 TYR A O 1
ATOM 1631 N N . ARG A 1 201 ? -15.257 11.414 5.530 1.00 95.69 201 ARG A N 1
ATOM 1632 C CA . ARG A 1 201 ? -14.719 11.566 6.888 1.00 95.69 201 ARG A CA 1
ATOM 1633 C C . ARG A 1 201 ? -15.674 12.352 7.786 1.00 95.69 201 ARG A C 1
ATOM 1635 O O . ARG A 1 201 ? -15.882 11.950 8.924 1.00 95.69 201 ARG A O 1
ATOM 1642 N N . GLU A 1 202 ? -16.215 13.469 7.305 1.00 94.94 202 GLU A N 1
ATOM 1643 C CA . GLU A 1 202 ? -17.169 14.281 8.071 1.00 94.94 202 GLU A CA 1
ATOM 1644 C C . GLU A 1 202 ? -18.469 13.509 8.322 1.00 94.94 202 GLU A C 1
ATOM 1646 O O . GLU A 1 202 ? -18.919 13.441 9.462 1.00 94.94 202 GLU A O 1
ATOM 1651 N N . LEU A 1 203 ? -19.002 12.838 7.297 1.00 96.88 203 LEU A N 1
ATOM 1652 C CA . LEU A 1 203 ? -20.201 12.004 7.411 1.00 96.88 203 LEU A CA 1
ATOM 1653 C C . LEU A 1 203 ? -20.015 10.822 8.365 1.00 96.88 203 LEU A C 1
ATOM 1655 O O . LEU A 1 203 ? -20.934 10.504 9.109 1.00 96.88 203 LEU A O 1
ATOM 1659 N N . PHE A 1 204 ? -18.841 10.189 8.383 1.00 97.75 204 PHE A N 1
ATOM 1660 C CA . PHE A 1 204 ? -18.552 9.112 9.329 1.00 97.75 204 PHE A CA 1
ATOM 1661 C C . PHE A 1 204 ? -18.524 9.624 10.772 1.00 97.75 204 PHE A C 1
ATOM 1663 O O . PHE A 1 204 ? -19.080 8.998 11.668 1.00 97.75 204 PHE A O 1
ATOM 1670 N N . VAL A 1 205 ? -17.937 10.803 11.005 1.00 94.69 205 VAL A N 1
ATOM 1671 C CA . VAL A 1 205 ? -17.960 11.442 12.329 1.00 94.69 205 VAL A CA 1
ATOM 1672 C C . VAL A 1 205 ? -19.391 11.783 12.746 1.00 94.69 205 VAL A C 1
ATOM 1674 O O . VAL A 1 205 ? -19.746 11.549 13.901 1.00 94.69 205 VAL A O 1
ATOM 1677 N N . SER A 1 206 ? -20.219 12.310 11.840 1.00 93.75 206 SER A N 1
ATOM 1678 C CA . SER A 1 206 ? -21.633 12.571 12.128 1.00 93.75 206 SER A CA 1
ATOM 1679 C C . SER A 1 206 ? -22.388 11.284 12.451 1.00 93.75 206 SER A C 1
ATOM 1681 O O . SER A 1 206 ? -23.022 11.211 13.495 1.00 93.75 206 SER A O 1
ATOM 1683 N N . PHE A 1 207 ? -22.222 10.234 11.646 1.00 97.25 207 PHE A N 1
ATOM 1684 C CA . PHE A 1 207 ? -22.797 8.914 11.902 1.00 97.25 207 PHE A CA 1
ATOM 1685 C C . PHE A 1 207 ? -22.458 8.386 13.304 1.00 97.25 207 PHE A C 1
ATOM 1687 O O . PHE A 1 207 ? -23.361 7.993 14.041 1.00 97.25 207 PHE A O 1
ATOM 1694 N N . LEU A 1 208 ? -21.180 8.424 13.700 1.00 94.75 208 LEU A N 1
ATOM 1695 C CA . LEU A 1 208 ? -20.757 7.944 15.019 1.00 94.75 208 LEU A CA 1
ATOM 1696 C C . LEU A 1 208 ? -21.379 8.752 16.167 1.00 94.75 208 LEU A C 1
ATOM 1698 O O . LEU A 1 208 ? -21.750 8.163 17.179 1.00 94.75 208 LEU A O 1
ATOM 1702 N N . ASN A 1 209 ? -21.515 10.073 16.017 1.00 92.19 209 ASN A N 1
ATOM 1703 C CA . ASN A 1 209 ? -22.132 10.927 17.039 1.00 92.19 209 ASN A CA 1
ATOM 1704 C C . ASN A 1 209 ? -23.663 10.800 17.083 1.00 92.19 209 ASN A C 1
ATOM 1706 O O . ASN A 1 209 ? -24.243 10.889 18.161 1.00 92.19 209 ASN A O 1
ATOM 1710 N N . ASP A 1 210 ? -24.307 10.592 15.934 1.00 89.75 210 ASP A N 1
ATOM 1711 C CA . ASP A 1 210 ? -25.767 10.522 15.818 1.00 89.75 210 ASP A CA 1
ATOM 1712 C C . ASP A 1 210 ? -26.311 9.154 16.246 1.00 89.75 210 ASP A C 1
ATOM 1714 O O . ASP A 1 210 ? -27.387 9.065 16.839 1.00 89.75 210 ASP A O 1
ATOM 1718 N N . LYS A 1 211 ? -25.598 8.075 15.901 1.00 90.38 211 LYS A N 1
ATOM 1719 C CA . LYS A 1 211 ? -26.050 6.694 16.123 1.00 90.38 211 LYS A CA 1
ATOM 1720 C C . LYS A 1 211 ? -25.463 6.045 17.365 1.00 90.38 211 LYS A C 1
ATOM 1722 O O . LYS A 1 211 ? -26.092 5.124 17.869 1.00 90.38 211 LYS A O 1
ATOM 1727 N N . LEU A 1 212 ? -24.302 6.513 17.835 1.00 86.75 212 LEU A N 1
ATOM 1728 C CA . LEU A 1 212 ? -23.564 5.951 18.973 1.00 86.75 212 LEU A CA 1
ATOM 1729 C C . LEU A 1 212 ? -23.540 4.407 18.963 1.00 86.75 212 LEU A C 1
ATOM 1731 O O . LEU A 1 212 ? -24.094 3.790 19.869 1.00 86.75 212 LEU A O 1
ATOM 1735 N N . PRO A 1 213 ? -22.945 3.762 17.939 1.00 88.62 213 PRO A N 1
ATOM 1736 C CA . PRO A 1 213 ? -23.010 2.308 17.809 1.00 88.62 213 PRO A CA 1
ATOM 1737 C C . PRO A 1 213 ? -22.357 1.603 19.006 1.00 88.62 213 PRO A C 1
ATOM 1739 O O . PRO A 1 213 ? -21.191 1.860 19.305 1.00 88.62 213 PRO A O 1
ATOM 1742 N N . ASP A 1 214 ? -23.067 0.665 19.643 1.00 90.06 214 ASP A N 1
ATOM 1743 C CA . ASP A 1 214 ? -22.579 -0.062 20.831 1.00 90.06 214 ASP A CA 1
ATOM 1744 C C . ASP A 1 214 ? -21.262 -0.813 20.578 1.00 90.06 214 ASP A C 1
ATOM 1746 O O . ASP A 1 214 ? -20.441 -1.004 21.477 1.00 90.06 214 ASP A O 1
ATOM 1750 N N . SER A 1 215 ? -21.040 -1.230 19.331 1.00 92.31 215 SER A N 1
ATOM 1751 C CA . SER A 1 215 ? -19.837 -1.935 18.900 1.00 92.31 215 SER A CA 1
ATOM 1752 C C . SER A 1 215 ? -18.606 -1.040 18.745 1.00 92.31 215 SER A C 1
ATOM 1754 O O . SER A 1 215 ? -17.535 -1.560 18.434 1.00 92.31 215 SER A O 1
ATOM 1756 N N . VAL A 1 216 ? -18.718 0.277 18.950 1.00 94.12 216 VAL A N 1
ATOM 1757 C CA . VAL A 1 216 ? -17.630 1.244 18.759 1.00 94.12 216 VAL A CA 1
ATOM 1758 C C . VAL A 1 216 ? -17.369 2.022 20.049 1.00 94.12 216 VAL A C 1
ATOM 1760 O O . VAL A 1 216 ? -18.266 2.602 20.657 1.00 94.12 216 VAL A O 1
ATOM 1763 N N . ASP A 1 217 ? -16.104 2.112 20.461 1.00 92.19 217 ASP A N 1
ATOM 1764 C CA . ASP A 1 217 ? -15.664 3.146 21.398 1.00 92.19 217 ASP A CA 1
ATOM 1765 C C . ASP A 1 217 ? -15.525 4.469 20.626 1.00 92.19 217 ASP A C 1
ATOM 1767 O O . ASP A 1 217 ? -14.472 4.786 20.063 1.00 92.19 217 ASP A O 1
ATOM 1771 N N . VAL A 1 218 ? -16.639 5.206 20.525 1.00 89.56 218 VAL A N 1
ATOM 1772 C CA . VAL A 1 218 ? -16.726 6.461 19.759 1.00 89.56 218 VAL A CA 1
ATOM 1773 C C . VAL A 1 218 ? -15.741 7.499 20.291 1.00 89.56 218 VAL A C 1
ATOM 1775 O O . VAL A 1 218 ? -15.091 8.185 19.503 1.00 89.56 218 VAL A O 1
ATOM 1778 N N . GLU A 1 219 ? -15.578 7.589 21.611 1.00 86.75 219 GLU A N 1
ATOM 1779 C CA . GLU A 1 219 ? -14.658 8.546 22.222 1.00 86.75 219 GLU A CA 1
ATOM 1780 C C . GLU A 1 219 ? -13.208 8.263 21.810 1.00 86.75 219 GLU A C 1
ATOM 1782 O O . GLU A 1 219 ? -12.526 9.163 21.315 1.00 86.75 219 GLU A O 1
ATOM 1787 N N . GLU A 1 220 ? -12.741 7.017 21.950 1.00 85.38 220 GLU A N 1
ATOM 1788 C CA . GLU A 1 220 ? -11.373 6.659 21.556 1.00 85.38 220 GLU A CA 1
ATOM 1789 C C . GLU A 1 220 ? -11.165 6.766 20.040 1.00 85.38 220 GLU A C 1
ATOM 1791 O O . GLU A 1 220 ? -10.131 7.268 19.593 1.00 85.38 220 GLU A O 1
ATOM 1796 N N . THR A 1 221 ? -12.163 6.375 19.242 1.00 87.56 221 THR A N 1
ATOM 1797 C CA . THR A 1 221 ? -12.123 6.500 17.774 1.00 87.56 221 THR A CA 1
ATOM 1798 C C . THR A 1 221 ? -11.948 7.959 17.343 1.00 87.56 221 THR A C 1
ATOM 1800 O O . THR A 1 221 ? -11.110 8.276 16.496 1.00 87.56 221 THR A O 1
ATOM 1803 N N . LEU A 1 222 ? -12.708 8.882 17.943 1.00 86.25 222 LEU A N 1
ATOM 1804 C CA . LEU A 1 222 ? -12.669 10.305 17.592 1.00 86.25 222 LEU A CA 1
ATOM 1805 C C . LEU A 1 222 ? -11.495 11.065 18.231 1.00 86.25 222 LEU A C 1
ATOM 1807 O O . LEU A 1 222 ? -11.128 12.134 17.736 1.00 86.25 222 LEU A O 1
ATOM 1811 N N . ARG A 1 223 ? -10.875 10.521 19.287 1.00 77.50 223 ARG A N 1
ATOM 1812 C CA . ARG A 1 223 ? -9.632 11.047 19.880 1.00 77.50 223 ARG A CA 1
ATOM 1813 C C . ARG A 1 223 ? -8.416 10.826 18.972 1.00 77.50 223 ARG A C 1
ATOM 1815 O O . ARG A 1 223 ? -7.444 11.583 19.042 1.00 77.50 223 ARG A O 1
ATOM 1822 N N . GLY A 1 224 ? -8.457 9.798 18.124 1.00 66.25 224 GLY A N 1
ATOM 1823 C CA . GLY A 1 224 ? -7.398 9.473 17.173 1.00 66.25 224 GLY A CA 1
ATOM 1824 C C . GLY A 1 224 ? -7.107 10.580 16.149 1.00 66.25 224 GLY A C 1
ATOM 1825 O O . GLY A 1 224 ? -7.870 11.519 15.937 1.00 66.25 224 GLY A O 1
ATOM 1826 N N . ASN A 1 225 ? -5.981 10.458 15.435 1.00 65.00 225 ASN A N 1
ATOM 1827 C CA . ASN A 1 225 ? -5.626 11.415 14.371 1.00 65.00 225 ASN A CA 1
ATOM 1828 C C . ASN A 1 225 ? -6.590 11.361 13.171 1.00 65.00 225 ASN A C 1
ATOM 1830 O O . ASN A 1 225 ? -6.624 12.281 12.350 1.00 65.00 225 ASN A O 1
ATOM 1834 N N . THR A 1 226 ? -7.314 10.254 13.021 1.00 82.50 226 THR A N 1
ATOM 1835 C CA . THR A 1 226 ? -8.264 10.009 11.942 1.00 82.50 226 THR A CA 1
ATOM 1836 C C . THR A 1 226 ? -9.401 9.139 12.478 1.00 82.50 226 THR A C 1
ATOM 1838 O O . THR A 1 226 ? -9.104 8.161 13.156 1.00 82.50 226 THR A O 1
ATOM 1841 N N . PRO A 1 227 ? -10.676 9.436 12.154 1.00 88.06 227 PRO A N 1
ATOM 1842 C CA . PRO A 1 227 ? -11.806 8.631 12.626 1.00 88.06 227 PRO A CA 1
ATOM 1843 C C . PRO A 1 227 ? -11.851 7.248 11.958 1.00 88.06 227 PRO A C 1
ATOM 1845 O O . PRO A 1 227 ? -12.585 6.377 12.383 1.00 88.06 227 PRO A O 1
ATOM 1848 N N . PHE A 1 228 ? -11.044 7.039 10.917 1.00 93.06 228 PHE A N 1
ATOM 1849 C CA . PHE A 1 228 ? -10.895 5.770 10.210 1.00 93.06 228 PHE A CA 1
ATOM 1850 C C . PHE A 1 228 ? -9.985 4.748 10.914 1.00 93.06 228 PHE A C 1
ATOM 1852 O O . PHE A 1 228 ? -9.782 3.665 10.378 1.00 93.06 228 PHE A O 1
ATOM 1859 N N . MET A 1 229 ? -9.429 5.089 12.079 1.00 91.88 229 MET A N 1
ATOM 1860 C CA . MET A 1 229 ? -8.830 4.131 13.014 1.00 91.88 229 MET A CA 1
ATOM 1861 C C . MET A 1 229 ? -9.903 3.800 14.050 1.00 91.88 229 MET A C 1
ATOM 1863 O O . MET A 1 229 ? -10.037 4.499 15.054 1.00 91.88 229 MET A O 1
ATOM 1867 N N . VAL A 1 230 ? -10.741 2.815 13.741 1.00 94.06 230 VAL A N 1
ATOM 1868 C CA . VAL A 1 230 ? -11.972 2.545 14.488 1.00 94.06 230 VAL A CA 1
ATOM 1869 C C . VAL A 1 230 ? -11.681 1.627 15.663 1.00 94.06 230 VAL A C 1
ATOM 1871 O O . VAL A 1 230 ? -11.139 0.540 15.481 1.00 94.06 230 VAL A O 1
ATOM 1874 N N . MET A 1 231 ? -12.082 2.050 16.859 1.00 92.62 231 MET A N 1
ATOM 1875 C CA . MET A 1 231 ? -11.992 1.247 18.074 1.00 92.62 231 MET A CA 1
ATOM 1876 C C . MET A 1 231 ? -13.255 0.427 18.265 1.00 92.62 231 MET A C 1
ATOM 1878 O O . MET A 1 231 ? -14.278 0.953 18.693 1.00 92.62 231 MET A O 1
ATOM 1882 N N . LEU A 1 232 ? -13.183 -0.865 17.967 1.00 95.25 232 LEU A N 1
ATOM 1883 C CA . LEU A 1 232 ? -14.288 -1.797 18.139 1.00 95.25 232 LEU A CA 1
ATOM 1884 C C . LEU A 1 232 ? -14.298 -2.399 19.541 1.00 95.25 232 LEU A C 1
ATOM 1886 O O . LEU A 1 232 ? -13.243 -2.714 20.094 1.00 95.25 232 LEU A O 1
ATOM 1890 N N . ARG A 1 233 ? -15.500 -2.601 20.081 1.00 94.00 233 ARG A N 1
ATOM 1891 C CA . ARG A 1 233 ? -15.759 -3.388 21.288 1.00 94.00 233 ARG A CA 1
ATOM 1892 C C . ARG A 1 233 ? -16.112 -4.816 20.888 1.00 94.00 233 ARG A C 1
ATOM 1894 O O . ARG A 1 233 ? -17.089 -5.047 20.177 1.00 94.00 233 ARG A O 1
ATOM 1901 N N . LEU A 1 234 ? -15.315 -5.768 21.353 1.00 92.94 234 LEU A N 1
ATOM 1902 C CA . LEU A 1 234 ? -15.605 -7.191 21.236 1.00 92.94 234 LEU A CA 1
ATOM 1903 C C . LEU A 1 234 ? -16.652 -7.622 22.280 1.00 92.94 234 LEU A C 1
ATOM 1905 O O . LEU A 1 234 ? -16.830 -6.934 23.290 1.00 92.94 234 LEU A O 1
ATOM 1909 N N . PRO A 1 235 ? -17.321 -8.779 22.094 1.00 89.88 235 PRO A N 1
ATOM 1910 C CA . PRO A 1 235 ? -18.323 -9.277 23.041 1.00 89.88 235 PRO A CA 1
ATOM 1911 C C . PRO A 1 235 ? -17.790 -9.531 24.458 1.00 89.88 235 PRO A C 1
ATOM 1913 O O . PRO A 1 235 ? -18.548 -9.456 25.420 1.00 89.88 235 PRO A O 1
ATOM 1916 N N . ASP A 1 236 ? -16.493 -9.816 24.599 1.00 87.88 236 ASP A N 1
ATOM 1917 C CA . ASP A 1 236 ? -15.819 -10.002 25.890 1.00 87.88 236 ASP A CA 1
ATOM 1918 C C . ASP A 1 236 ? -15.423 -8.673 26.568 1.00 87.88 236 ASP A C 1
ATOM 1920 O O . ASP A 1 236 ? -14.782 -8.676 27.619 1.00 87.88 236 ASP A O 1
ATOM 1924 N N . GLY A 1 237 ? -15.798 -7.535 25.973 1.00 86.31 237 GLY A N 1
ATOM 1925 C CA . GLY A 1 237 ? -15.498 -6.190 26.460 1.00 86.31 237 GLY A CA 1
ATOM 1926 C C . GLY A 1 237 ? -14.120 -5.661 26.056 1.00 86.31 237 GLY A C 1
ATOM 1927 O O . GLY A 1 237 ? -13.810 -4.504 26.357 1.00 86.31 237 GLY A O 1
ATOM 1928 N N . LYS A 1 238 ? -13.294 -6.459 25.366 1.00 90.19 238 LYS A N 1
ATOM 1929 C CA . LYS A 1 238 ? -11.990 -6.002 24.876 1.00 90.19 238 LYS A CA 1
ATOM 1930 C C . LYS A 1 238 ? -12.121 -5.074 23.678 1.00 90.19 238 LYS A C 1
ATOM 1932 O O . LYS A 1 238 ? -13.131 -5.038 22.980 1.00 90.19 238 LYS A O 1
ATOM 1937 N N . LEU A 1 239 ? -11.055 -4.324 23.440 1.00 91.25 239 LEU A N 1
ATOM 1938 C CA . LEU A 1 239 ? -10.925 -3.361 22.365 1.00 91.25 239 LEU A CA 1
ATOM 1939 C C . LEU A 1 239 ? -9.987 -3.875 21.276 1.00 91.25 239 LEU A C 1
ATOM 1941 O O . LEU A 1 239 ? -8.924 -4.436 21.557 1.00 91.25 239 LEU A O 1
ATOM 1945 N N . VAL A 1 240 ? -10.366 -3.614 20.029 1.00 92.12 240 VAL A N 1
ATOM 1946 C CA . VAL A 1 240 ? -9.556 -3.857 18.831 1.00 92.12 240 VAL A CA 1
ATOM 1947 C C . VAL A 1 240 ? -9.598 -2.617 17.948 1.00 92.12 240 VAL A C 1
ATOM 1949 O O . VAL A 1 240 ? -10.657 -2.023 17.780 1.00 92.12 240 VAL A O 1
ATOM 1952 N N . GLN A 1 241 ? -8.459 -2.228 17.376 1.00 91.00 241 GLN A N 1
ATOM 1953 C CA . GLN A 1 241 ? -8.417 -1.183 16.352 1.00 91.00 241 GLN A CA 1
ATOM 1954 C C . GLN A 1 241 ? -8.489 -1.811 14.963 1.00 91.00 241 GLN A C 1
ATOM 1956 O O . GLN A 1 241 ? -7.736 -2.742 14.667 1.00 91.00 241 GLN A O 1
ATOM 1961 N N . VAL A 1 242 ? -9.358 -1.261 14.120 1.00 95.25 242 VAL A N 1
ATOM 1962 C CA . VAL A 1 242 ? -9.424 -1.552 12.688 1.00 95.25 242 VAL A CA 1
ATOM 1963 C C . VAL A 1 242 ? -9.106 -0.282 11.902 1.00 95.25 242 VAL A C 1
ATOM 1965 O O . VAL A 1 242 ? -9.789 0.737 12.034 1.00 95.25 242 VAL A O 1
ATOM 1968 N N . ASP A 1 243 ? -8.069 -0.349 11.074 1.00 95.19 243 ASP A N 1
ATOM 1969 C CA . ASP A 1 243 ? -7.591 0.743 10.237 1.00 95.19 243 ASP A CA 1
ATOM 1970 C C . ASP A 1 243 ? -8.248 0.656 8.861 1.00 95.19 243 ASP A C 1
ATOM 1972 O O . ASP A 1 243 ? -8.023 -0.274 8.088 1.00 95.19 243 ASP A O 1
ATOM 1976 N N . THR A 1 244 ? -9.063 1.656 8.527 1.00 96.44 244 THR A N 1
ATOM 1977 C CA . THR A 1 244 ? -9.699 1.740 7.208 1.00 96.44 244 THR A CA 1
ATOM 1978 C C . THR A 1 244 ? -8.655 2.148 6.171 1.00 96.44 244 THR A C 1
ATOM 1980 O O . THR A 1 244 ? -8.224 3.307 6.115 1.00 96.44 244 THR A O 1
ATOM 1983 N N . VAL A 1 245 ? -8.271 1.216 5.305 1.00 95.69 245 VAL A N 1
ATOM 1984 C CA . VAL A 1 245 ? -7.457 1.489 4.123 1.00 95.69 245 VAL A CA 1
ATOM 1985 C C . VAL A 1 245 ? -8.391 1.928 3.003 1.00 95.69 245 VAL A C 1
ATOM 1987 O O . VAL A 1 245 ? -9.131 1.131 2.435 1.00 95.69 245 VAL A O 1
ATOM 1990 N N . ILE A 1 246 ? -8.363 3.218 2.680 1.00 95.69 246 ILE A N 1
ATOM 1991 C CA . ILE A 1 246 ? -9.230 3.784 1.644 1.00 95.69 246 ILE A CA 1
ATOM 1992 C C . ILE A 1 246 ? -8.636 3.515 0.260 1.00 95.69 246 ILE A C 1
ATOM 1994 O O . ILE A 1 246 ? -7.480 3.853 -0.009 1.00 95.69 246 ILE A O 1
ATOM 1998 N N . THR A 1 247 ? -9.460 2.978 -0.633 1.00 95.62 247 THR A N 1
ATOM 1999 C CA . THR A 1 247 ? -9.218 2.908 -2.078 1.00 95.62 247 THR A CA 1
ATOM 2000 C C . THR A 1 247 ? -10.395 3.514 -2.848 1.00 95.62 247 THR A C 1
ATOM 2002 O O . THR A 1 247 ? -11.353 4.012 -2.259 1.00 95.62 247 THR A O 1
ATOM 2005 N N . PHE A 1 248 ? -10.320 3.481 -4.173 1.00 95.06 248 PHE A N 1
ATOM 2006 C CA . PHE A 1 248 ? -11.374 3.898 -5.093 1.00 95.06 248 PHE A CA 1
ATOM 2007 C C . PHE A 1 248 ? -11.608 2.794 -6.130 1.00 95.06 248 PHE A C 1
ATOM 2009 O O . PHE A 1 248 ? -10.667 2.041 -6.410 1.00 95.06 248 PHE A O 1
ATOM 2016 N N . PRO A 1 249 ? -12.809 2.701 -6.738 1.00 93.06 249 PRO A N 1
ATOM 2017 C CA . PRO A 1 249 ? -13.169 1.636 -7.676 1.00 93.06 249 PRO A CA 1
ATOM 2018 C C . PRO A 1 249 ? -12.093 1.339 -8.725 1.00 93.06 249 PRO A C 1
ATOM 2020 O O . PRO A 1 249 ? -11.728 0.181 -8.920 1.00 93.06 249 PRO A O 1
ATOM 2023 N N . ARG A 1 250 ? -11.483 2.384 -9.302 1.00 91.31 250 ARG A N 1
ATOM 2024 C CA . ARG A 1 250 ? -10.421 2.278 -10.315 1.00 91.31 250 ARG A CA 1
ATOM 2025 C C . ARG A 1 250 ? -9.174 1.502 -9.867 1.00 91.31 250 ARG A C 1
ATOM 2027 O O . ARG A 1 250 ? -8.529 0.873 -10.700 1.00 91.31 250 ARG A O 1
ATOM 2034 N N . TYR A 1 251 ? -8.808 1.558 -8.586 1.00 91.88 251 TYR A N 1
ATOM 2035 C CA . TYR A 1 251 ? -7.600 0.906 -8.055 1.00 91.88 251 TYR A CA 1
ATOM 2036 C C . TYR A 1 251 ? -7.916 -0.231 -7.088 1.00 91.88 251 TYR A C 1
ATOM 2038 O O . TYR A 1 251 ? -7.006 -0.742 -6.444 1.00 91.88 251 TYR A O 1
ATOM 2046 N N . SER A 1 252 ? -9.184 -0.614 -6.948 1.00 91.19 252 SER A N 1
ATOM 2047 C CA . SER A 1 252 ? -9.640 -1.656 -6.021 1.00 91.19 252 SER A CA 1
ATOM 2048 C C . SER A 1 252 ? -8.825 -2.949 -6.176 1.00 91.19 252 SER A C 1
ATOM 2050 O O . SER A 1 252 ? -8.088 -3.316 -5.261 1.00 91.19 252 SER A O 1
ATOM 2052 N N . GLY A 1 253 ? -8.825 -3.544 -7.372 1.00 91.12 253 GLY A N 1
ATOM 2053 C CA . GLY A 1 253 ? -8.040 -4.748 -7.670 1.00 91.12 253 GLY A CA 1
ATOM 2054 C C . GLY A 1 253 ? -6.522 -4.541 -7.563 1.00 91.12 253 GLY A C 1
ATOM 2055 O O . GLY A 1 253 ? -5.793 -5.455 -7.179 1.00 91.12 253 GLY A O 1
ATOM 2056 N N . TRP A 1 254 ? -6.023 -3.328 -7.836 1.00 95.12 254 TRP A N 1
ATOM 2057 C CA . TRP A 1 254 ? -4.612 -2.997 -7.617 1.00 95.12 254 TRP A CA 1
ATOM 2058 C C . TRP A 1 254 ? -4.232 -3.052 -6.136 1.00 95.12 254 TRP A C 1
ATOM 2060 O O . TRP A 1 254 ? -3.222 -3.649 -5.757 1.00 95.12 254 TRP A O 1
ATOM 2070 N N . MET A 1 255 ? -5.051 -2.422 -5.298 1.00 93.88 255 MET A N 1
ATOM 2071 C CA . MET A 1 255 ? -4.831 -2.312 -3.864 1.00 93.88 255 MET A CA 1
ATOM 2072 C C . MET A 1 255 ? -4.960 -3.661 -3.168 1.00 93.88 255 MET A C 1
ATOM 2074 O O . MET A 1 255 ? -4.149 -3.936 -2.287 1.00 93.88 255 MET A O 1
ATOM 2078 N N . GLU A 1 256 ? -5.885 -4.522 -3.602 1.00 89.94 256 GLU A N 1
ATOM 2079 C CA . GLU A 1 256 ? -5.989 -5.898 -3.103 1.00 89.94 256 GLU A CA 1
ATOM 2080 C C . GLU A 1 256 ? -4.660 -6.643 -3.229 1.00 89.94 256 GLU A C 1
ATOM 2082 O O . GLU A 1 256 ? -4.131 -7.127 -2.230 1.00 89.94 256 GLU A O 1
ATOM 2087 N N . GLY A 1 257 ? -4.068 -6.690 -4.426 1.00 90.31 257 GLY A N 1
ATOM 2088 C CA . GLY A 1 257 ? -2.787 -7.372 -4.616 1.00 90.31 257 GLY A CA 1
ATOM 2089 C C . GLY A 1 257 ? -1.628 -6.653 -3.928 1.00 90.31 257 GLY A C 1
ATOM 2090 O O . GLY A 1 257 ? -0.765 -7.286 -3.325 1.00 90.31 257 GLY A O 1
ATOM 2091 N N . ARG A 1 258 ? -1.611 -5.316 -3.960 1.00 92.44 258 ARG A N 1
ATOM 2092 C CA . ARG A 1 258 ? -0.499 -4.527 -3.418 1.00 92.44 258 ARG A CA 1
ATOM 2093 C C . ARG A 1 258 ? -0.401 -4.561 -1.892 1.00 92.44 258 ARG A C 1
ATOM 2095 O O . ARG A 1 258 ? 0.712 -4.489 -1.363 1.00 92.44 258 ARG A O 1
ATOM 2102 N N . TYR A 1 259 ? -1.536 -4.580 -1.198 1.00 91.75 259 TYR A N 1
ATOM 2103 C CA . TYR A 1 259 ? -1.591 -4.593 0.267 1.00 91.75 259 TYR A CA 1
ATOM 2104 C C . TYR A 1 259 ? -1.588 -6.003 0.854 1.00 91.75 259 TYR A C 1
ATOM 2106 O O . TYR A 1 259 ? -1.501 -6.145 2.071 1.00 91.75 259 TYR A O 1
ATOM 2114 N N . THR A 1 260 ? -1.623 -7.038 0.019 1.00 91.69 260 THR A N 1
ATOM 2115 C CA . THR A 1 260 ? -1.478 -8.426 0.461 1.00 91.69 260 THR A CA 1
ATOM 2116 C C . THR A 1 260 ? 0.006 -8.786 0.490 1.00 91.69 260 THR A C 1
ATOM 2118 O O . THR A 1 260 ? 0.646 -8.799 -0.560 1.00 91.69 260 THR A O 1
ATOM 2121 N N . PRO A 1 261 ? 0.612 -9.033 1.662 1.00 90.94 261 PRO A N 1
ATOM 2122 C CA . PRO A 1 261 ? 1.981 -9.520 1.729 1.00 90.94 261 PRO A CA 1
ATOM 2123 C C . PRO A 1 261 ? 2.037 -11.012 1.385 1.00 90.94 261 PRO A C 1
ATOM 2125 O O . PRO A 1 261 ? 1.024 -11.705 1.393 1.00 90.94 261 PRO A O 1
ATOM 2128 N N . GLU A 1 262 ? 3.238 -11.537 1.173 1.00 92.62 262 GLU A N 1
ATOM 2129 C CA . GLU A 1 262 ? 3.462 -12.982 1.255 1.00 92.62 262 GLU A CA 1
ATOM 2130 C C . GLU A 1 262 ? 3.205 -13.471 2.694 1.00 92.62 262 GLU A C 1
ATOM 2132 O O . GLU A 1 262 ? 3.624 -12.817 3.659 1.00 92.62 262 GLU A O 1
ATOM 2137 N N . ARG A 1 263 ? 2.494 -14.599 2.859 1.00 89.44 263 ARG A N 1
ATOM 2138 C CA . ARG A 1 263 ? 2.131 -15.145 4.180 1.00 89.44 263 ARG A CA 1
ATOM 2139 C C . ARG A 1 263 ? 3.382 -15.359 5.038 1.00 89.44 263 ARG A C 1
ATOM 2141 O O . ARG A 1 263 ? 4.360 -15.958 4.605 1.00 89.44 263 ARG A O 1
ATOM 2148 N N . GLY A 1 264 ? 3.359 -14.852 6.271 1.00 84.62 264 GLY A N 1
ATOM 2149 C CA . GLY A 1 264 ? 4.492 -14.936 7.204 1.00 84.62 264 GLY A CA 1
ATOM 2150 C C . GLY A 1 264 ? 5.638 -13.948 6.935 1.00 84.62 264 GLY A C 1
ATOM 2151 O O . GLY A 1 264 ? 6.570 -13.867 7.738 1.00 84.62 264 GLY A O 1
ATOM 2152 N N . ILE A 1 265 ? 5.571 -13.147 5.867 1.00 88.94 265 ILE A N 1
ATOM 2153 C CA . ILE A 1 265 ? 6.571 -12.127 5.538 1.00 88.94 265 ILE A CA 1
ATOM 2154 C C . ILE A 1 265 ? 5.995 -10.726 5.780 1.00 88.94 265 ILE A C 1
ATOM 2156 O O . ILE A 1 265 ? 4.815 -10.441 5.592 1.00 88.94 265 ILE A O 1
ATOM 2160 N N . LYS A 1 266 ? 6.839 -9.792 6.232 1.00 87.06 266 LYS A N 1
ATOM 2161 C CA . LYS A 1 266 ? 6.425 -8.399 6.447 1.00 87.06 266 LYS A CA 1
ATOM 2162 C C . LYS A 1 266 ? 6.215 -7.679 5.111 1.00 87.06 266 LYS A C 1
ATOM 2164 O O . LYS A 1 266 ? 7.135 -7.624 4.301 1.00 87.06 266 LYS A O 1
ATOM 2169 N N . GLY A 1 267 ? 5.074 -7.010 4.929 1.00 88.06 267 GLY A N 1
ATOM 2170 C CA . GLY A 1 267 ? 4.720 -6.328 3.669 1.00 88.06 267 GLY A CA 1
ATOM 2171 C C . GLY A 1 267 ? 5.688 -5.232 3.195 1.00 88.06 267 GLY A C 1
ATOM 2172 O O . GLY A 1 267 ? 5.755 -4.940 2.004 1.00 88.06 267 GLY A O 1
ATOM 2173 N N . TYR A 1 268 ? 6.519 -4.661 4.079 1.00 90.69 268 TYR A N 1
ATOM 2174 C CA . TYR A 1 268 ? 7.559 -3.718 3.641 1.00 90.69 268 TYR A CA 1
ATOM 2175 C C . TYR A 1 268 ? 8.614 -4.369 2.734 1.00 90.69 268 TYR A C 1
ATOM 2177 O O . TYR A 1 268 ? 9.294 -3.651 2.005 1.00 90.69 268 TYR A O 1
ATOM 2185 N N . THR A 1 269 ? 8.780 -5.694 2.795 1.00 94.00 269 THR A N 1
ATOM 2186 C CA . THR A 1 269 ? 9.751 -6.428 1.975 1.00 94.00 269 THR A CA 1
ATOM 2187 C C . THR A 1 269 ? 9.381 -6.300 0.499 1.00 94.00 269 THR A C 1
ATOM 2189 O O . THR A 1 269 ? 10.111 -5.655 -0.242 1.00 94.00 269 THR A O 1
ATOM 2192 N N . ILE A 1 270 ? 8.201 -6.762 0.081 1.00 94.06 270 ILE A N 1
ATOM 2193 C CA . ILE A 1 270 ? 7.716 -6.585 -1.294 1.00 94.06 270 ILE A CA 1
ATOM 2194 C C . ILE A 1 270 ? 7.540 -5.098 -1.648 1.00 94.06 270 ILE A C 1
ATOM 2196 O O . ILE A 1 270 ? 7.893 -4.661 -2.742 1.00 94.06 270 ILE A O 1
ATOM 2200 N N . GLY A 1 271 ? 7.099 -4.277 -0.683 1.00 95.00 271 GLY A N 1
ATOM 2201 C CA . GLY A 1 271 ? 6.980 -2.825 -0.830 1.00 95.00 271 GLY A CA 1
ATOM 2202 C C . GLY A 1 271 ? 8.284 -2.131 -1.242 1.00 95.00 271 GLY A C 1
ATOM 2203 O O . GLY A 1 271 ? 8.258 -1.222 -2.074 1.00 95.00 271 GLY A O 1
ATOM 2204 N N . ASN A 1 272 ? 9.419 -2.567 -0.692 1.00 96.94 272 ASN A N 1
ATOM 2205 C CA . ASN A 1 272 ? 10.735 -2.044 -1.051 1.00 96.94 272 ASN A CA 1
ATOM 2206 C C . ASN A 1 272 ? 11.183 -2.492 -2.446 1.00 96.94 272 ASN A C 1
ATOM 2208 O O . ASN A 1 272 ? 11.894 -1.731 -3.094 1.00 96.94 272 ASN A O 1
ATOM 2212 N N . LEU A 1 273 ? 10.765 -3.669 -2.925 1.00 97.75 273 LEU A N 1
ATOM 2213 C CA . LEU A 1 273 ? 11.096 -4.132 -4.276 1.00 97.75 273 LEU A CA 1
ATOM 2214 C C . LEU A 1 273 ? 10.338 -3.326 -5.343 1.00 97.75 273 LEU A C 1
ATOM 2216 O O . LEU A 1 273 ? 10.959 -2.828 -6.279 1.00 97.75 273 LEU A O 1
ATOM 2220 N N . TYR A 1 274 ? 9.036 -3.071 -5.139 1.00 97.56 274 TYR A N 1
ATOM 2221 C CA . TYR A 1 274 ? 8.274 -2.128 -5.977 1.00 97.56 274 TYR A CA 1
ATOM 2222 C C . TYR A 1 274 ? 8.944 -0.756 -6.045 1.00 97.56 274 TYR A C 1
ATOM 2224 O O . TYR A 1 274 ? 9.039 -0.144 -7.108 1.00 97.56 274 TYR A O 1
ATOM 2232 N N . LYS A 1 275 ? 9.405 -0.262 -4.892 1.00 96.69 275 LYS A N 1
ATOM 2233 C CA . LYS A 1 275 ? 10.073 1.031 -4.807 1.00 96.69 275 LYS A CA 1
ATOM 2234 C C . LYS A 1 275 ? 11.408 1.031 -5.548 1.00 96.69 275 LYS A C 1
ATOM 2236 O O . LYS A 1 275 ? 11.653 1.962 -6.301 1.00 96.69 275 LYS A O 1
ATOM 2241 N N . ALA A 1 276 ? 12.246 0.019 -5.341 1.00 98.12 276 ALA A N 1
ATOM 2242 C CA . ALA A 1 276 ? 13.552 -0.076 -5.981 1.00 98.12 276 ALA A CA 1
ATOM 2243 C C . ALA A 1 276 ? 13.433 -0.104 -7.512 1.00 98.12 276 ALA A C 1
ATOM 2245 O O . ALA A 1 276 ? 14.158 0.620 -8.193 1.00 98.12 276 ALA A O 1
ATOM 2246 N N . LEU A 1 277 ? 12.464 -0.864 -8.038 1.00 98.56 277 LEU A N 1
ATOM 2247 C CA . LEU A 1 277 ? 12.141 -0.867 -9.464 1.00 98.56 277 LEU A CA 1
ATOM 2248 C C . LEU A 1 277 ? 11.667 0.511 -9.947 1.00 98.56 277 LEU A C 1
ATOM 2250 O O . LEU A 1 277 ? 12.169 1.027 -10.943 1.00 98.56 277 LEU A O 1
ATOM 2254 N N . GLY A 1 278 ? 10.711 1.118 -9.237 1.00 97.38 278 GLY A N 1
ATOM 2255 C CA . GLY A 1 278 ? 10.162 2.421 -9.612 1.00 97.38 278 GLY A CA 1
ATOM 2256 C C . GLY A 1 278 ? 11.210 3.534 -9.596 1.00 97.38 278 GLY A C 1
ATOM 2257 O O . GLY A 1 278 ? 11.245 4.355 -10.509 1.00 97.38 278 GLY A O 1
ATOM 2258 N N . ASP A 1 279 ? 12.099 3.532 -8.601 1.00 96.06 279 ASP A N 1
ATOM 2259 C CA . ASP A 1 279 ? 13.190 4.499 -8.486 1.00 96.06 279 ASP A CA 1
ATOM 2260 C C . ASP A 1 279 ? 14.185 4.353 -9.657 1.00 96.06 279 ASP A C 1
ATOM 2262 O O . ASP A 1 279 ? 14.572 5.373 -10.230 1.00 96.06 279 ASP A O 1
ATOM 2266 N N . TYR A 1 280 ? 14.534 3.124 -10.072 1.00 97.56 280 TYR A N 1
ATOM 2267 C CA . TYR A 1 280 ? 15.395 2.881 -11.243 1.00 97.56 280 TYR A CA 1
ATOM 2268 C C . TYR A 1 280 ? 14.748 3.371 -12.549 1.00 97.56 280 TYR A C 1
ATOM 2270 O O . TYR A 1 280 ? 15.367 4.082 -13.336 1.00 97.56 280 TYR A O 1
ATOM 2278 N N . LEU A 1 281 ? 13.468 3.053 -12.757 1.00 97.19 281 LEU A N 1
ATOM 2279 C CA . LEU A 1 281 ? 12.736 3.403 -13.980 1.00 97.19 281 LEU A CA 1
ATOM 2280 C C . LEU A 1 281 ? 12.181 4.840 -13.994 1.00 97.19 281 LEU A C 1
ATOM 2282 O O . LEU A 1 281 ? 11.536 5.245 -14.967 1.00 97.19 281 LEU A O 1
ATOM 2286 N N . VAL A 1 282 ? 12.413 5.609 -12.924 1.00 96.25 282 VAL A N 1
ATOM 2287 C CA . VAL A 1 282 ? 11.903 6.976 -12.723 1.00 96.25 282 VAL A CA 1
ATOM 2288 C C . VAL A 1 282 ? 10.369 7.034 -12.834 1.00 96.25 282 VAL A C 1
ATOM 2290 O O . VAL A 1 282 ? 9.782 7.869 -13.521 1.00 96.25 282 VAL A O 1
ATOM 2293 N N . MET A 1 283 ? 9.699 6.130 -12.121 1.00 96.06 283 MET A N 1
ATOM 2294 C CA . MET A 1 283 ? 8.240 6.014 -12.035 1.00 96.06 283 MET A CA 1
ATOM 2295 C C . MET A 1 283 ? 7.790 5.738 -10.598 1.00 96.06 283 MET A C 1
ATOM 2297 O O . MET A 1 283 ? 8.579 5.444 -9.705 1.00 96.06 283 MET A O 1
ATOM 2301 N N . SER A 1 284 ? 6.496 5.871 -10.324 1.00 95.19 284 SER A N 1
ATOM 2302 C CA . SER A 1 284 ? 5.923 5.549 -9.015 1.00 95.19 284 SER A CA 1
ATOM 2303 C C . SER A 1 284 ? 5.067 4.301 -9.099 1.00 95.19 284 SER A C 1
ATOM 2305 O O . SER A 1 284 ? 4.040 4.331 -9.758 1.00 95.19 284 SER A O 1
ATOM 2307 N N . ILE A 1 285 ? 5.451 3.251 -8.371 1.00 96.50 285 ILE A N 1
ATOM 2308 C CA . ILE A 1 285 ? 4.639 2.042 -8.195 1.00 96.50 285 ILE A CA 1
ATOM 2309 C C . ILE A 1 285 ? 3.970 2.118 -6.811 1.00 96.50 285 ILE A C 1
ATOM 2311 O O . ILE A 1 285 ? 4.507 1.695 -5.778 1.00 96.50 285 ILE A O 1
ATOM 2315 N N . GLY A 1 286 ? 2.832 2.812 -6.777 1.00 93.50 286 GLY A N 1
ATOM 2316 C CA . GLY A 1 286 ? 2.191 3.328 -5.565 1.00 93.50 286 GLY A CA 1
ATOM 2317 C C . GLY A 1 286 ? 0.836 2.695 -5.277 1.00 93.50 286 GLY A C 1
ATOM 2318 O O . GLY A 1 286 ? 0.565 1.591 -5.718 1.00 93.50 286 GLY A O 1
ATOM 2319 N N . THR A 1 287 ? -0.006 3.379 -4.506 1.00 91.19 287 THR A N 1
ATOM 2320 C CA . THR A 1 287 ? -1.399 2.980 -4.215 1.00 91.19 287 THR A CA 1
ATOM 2321 C C . THR A 1 287 ? -2.333 3.177 -5.413 1.00 91.19 287 THR A C 1
ATOM 2323 O O . THR A 1 287 ? -3.344 2.505 -5.529 1.00 91.19 287 THR A O 1
ATOM 2326 N N . GLU A 1 288 ? -1.976 4.087 -6.317 1.00 91.19 288 GLU A N 1
ATOM 2327 C CA . GLU A 1 288 ? -2.770 4.485 -7.487 1.00 91.19 288 GLU A CA 1
ATOM 2328 C C . GLU A 1 288 ? -2.346 3.735 -8.771 1.00 91.19 288 GLU A C 1
ATOM 2330 O O . GLU A 1 288 ? -2.710 4.147 -9.871 1.00 91.19 288 GLU A O 1
ATOM 2335 N N . GLY A 1 289 ? -1.538 2.675 -8.656 1.00 95.19 289 GLY A N 1
ATOM 2336 C CA . GLY A 1 289 ? -0.946 1.983 -9.804 1.00 95.19 289 GLY A CA 1
ATOM 2337 C C . GLY A 1 289 ? 0.481 2.424 -10.134 1.00 95.19 289 GLY A C 1
ATOM 2338 O O . GLY A 1 289 ? 1.238 2.879 -9.263 1.00 95.19 289 GLY A O 1
ATOM 2339 N N . VAL A 1 290 ? 0.840 2.272 -11.409 1.00 97.00 290 VAL A N 1
ATOM 2340 C CA . VAL A 1 290 ? 2.100 2.723 -12.006 1.00 97.00 290 VAL A CA 1
ATOM 2341 C C . VAL A 1 290 ? 1.896 4.103 -12.611 1.00 97.00 290 VAL A C 1
ATOM 2343 O O . VAL A 1 290 ? 1.147 4.274 -13.565 1.00 97.00 290 VAL A O 1
ATOM 2346 N N . ILE A 1 291 ? 2.588 5.098 -12.066 1.00 94.69 291 ILE A N 1
ATOM 2347 C CA . ILE A 1 291 ? 2.458 6.493 -12.483 1.00 94.69 291 ILE A CA 1
ATOM 2348 C C . ILE A 1 291 ? 3.785 7.016 -13.000 1.00 94.69 291 ILE A C 1
ATOM 2350 O O . ILE A 1 291 ? 4.793 7.005 -12.281 1.00 94.69 291 ILE A O 1
ATOM 2354 N N . VAL A 1 292 ? 3.746 7.579 -14.199 1.00 95.00 292 VAL A N 1
ATOM 2355 C 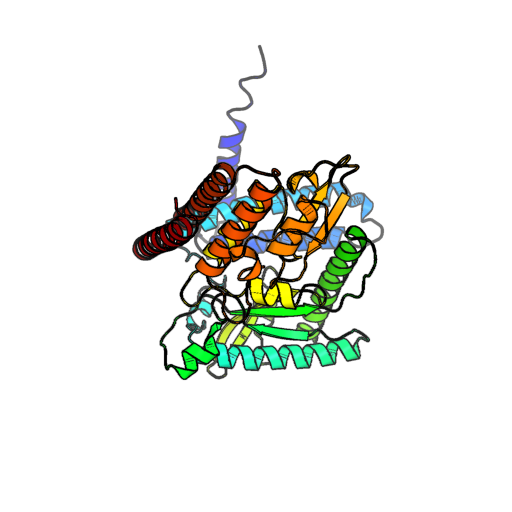CA . VAL A 1 292 ? 4.854 8.315 -14.793 1.00 95.00 292 VAL A CA 1
ATOM 2356 C C . VAL A 1 292 ? 4.586 9.810 -14.695 1.00 95.00 292 VAL A C 1
ATOM 2358 O O . VAL A 1 292 ? 3.449 10.284 -14.712 1.00 95.00 292 VAL A O 1
ATOM 2361 N N . ARG A 1 293 ? 5.663 10.568 -14.500 1.00 93.81 293 ARG A N 1
ATOM 2362 C CA . ARG A 1 293 ? 5.638 12.025 -14.529 1.00 93.81 293 ARG A CA 1
ATOM 2363 C C . ARG A 1 293 ? 6.653 12.479 -15.540 1.00 93.81 293 ARG A C 1
ATOM 2365 O O . ARG A 1 293 ? 7.797 12.042 -15.451 1.00 93.81 293 ARG A O 1
ATOM 2372 N N . SER A 1 294 ? 6.246 13.364 -16.433 1.00 93.50 294 SER A N 1
ATOM 2373 C CA . SER A 1 294 ? 7.084 13.784 -17.547 1.00 93.50 294 SER A CA 1
ATOM 2374 C C . SER A 1 294 ? 7.133 15.298 -17.645 1.00 93.50 294 SER A C 1
ATOM 2376 O O . SER A 1 294 ? 6.164 15.986 -17.329 1.00 93.50 294 SER A O 1
ATOM 2378 N N . LYS A 1 295 ? 8.276 15.835 -18.062 1.00 93.00 295 LYS A N 1
ATOM 2379 C CA . LYS A 1 295 ? 8.460 17.252 -18.365 1.00 93.00 295 LYS A CA 1
ATOM 2380 C C . LYS A 1 295 ? 9.197 17.360 -19.686 1.00 93.00 295 LYS A C 1
ATOM 2382 O O . LYS A 1 295 ? 10.312 16.870 -19.786 1.00 93.00 295 LYS A O 1
ATOM 2387 N N . MET A 1 296 ? 8.586 18.017 -20.673 1.00 89.19 296 MET A N 1
ATOM 2388 C CA . MET A 1 296 ? 9.167 18.143 -22.020 1.00 89.19 296 MET A CA 1
ATOM 2389 C C . MET A 1 296 ? 9.532 16.775 -22.634 1.00 89.19 296 MET A C 1
ATOM 2391 O O . MET A 1 296 ? 10.582 16.630 -23.244 1.00 89.19 296 MET A O 1
ATOM 2395 N N . GLY A 1 297 ? 8.681 15.764 -22.428 1.00 85.56 297 GLY A N 1
ATOM 2396 C CA . GLY A 1 297 ? 8.901 14.398 -22.924 1.00 85.56 297 GLY A CA 1
ATOM 2397 C C . GLY A 1 297 ? 9.840 13.530 -22.077 1.00 85.56 297 GLY A C 1
ATOM 2398 O O . GLY A 1 297 ? 9.883 12.322 -22.282 1.00 85.56 297 GLY A O 1
ATOM 2399 N N . GLU A 1 298 ? 10.542 14.087 -21.085 1.00 91.19 298 GLU A N 1
ATOM 2400 C CA . GLU A 1 298 ? 11.451 13.321 -20.222 1.00 91.19 298 GLU A CA 1
ATOM 2401 C C . GLU A 1 298 ? 10.807 12.932 -18.891 1.00 91.19 298 GLU A C 1
ATOM 2403 O O . GLU A 1 298 ? 10.177 13.758 -18.225 1.00 91.19 298 GLU A O 1
ATOM 2408 N N . ARG A 1 299 ? 11.022 11.684 -18.457 1.00 93.44 299 ARG A N 1
ATOM 2409 C CA . ARG A 1 299 ? 10.569 11.185 -17.151 1.00 93.44 299 ARG A CA 1
ATOM 2410 C C . ARG A 1 299 ? 11.276 11.919 -16.008 1.00 93.44 299 ARG A C 1
ATOM 2412 O O . ARG A 1 299 ? 12.496 12.055 -15.997 1.00 93.44 299 ARG A O 1
ATOM 2419 N N . VAL A 1 300 ? 10.518 12.340 -14.996 1.00 92.88 300 VAL A N 1
ATOM 2420 C CA . VAL A 1 300 ? 11.022 13.052 -13.814 1.00 92.88 300 VAL A CA 1
ATOM 2421 C C . VAL A 1 300 ? 10.566 12.402 -12.510 1.00 92.88 300 VAL A C 1
ATOM 2423 O O . VAL A 1 300 ? 9.447 11.909 -12.368 1.00 92.88 300 VAL A O 1
ATOM 2426 N N . ALA A 1 301 ? 11.432 12.461 -11.498 1.00 88.69 301 ALA A N 1
ATOM 2427 C CA . ALA A 1 301 ? 11.143 11.908 -10.180 1.00 88.69 301 ALA A CA 1
ATOM 2428 C C . ALA A 1 301 ? 9.895 12.538 -9.527 1.00 88.69 301 ALA A C 1
ATOM 2430 O O . ALA A 1 301 ? 9.607 13.728 -9.680 1.00 88.69 301 ALA A O 1
ATOM 2431 N N . SER A 1 302 ? 9.207 11.761 -8.685 1.00 83.56 302 SER A N 1
ATOM 2432 C CA . SER A 1 302 ? 7.947 12.143 -8.018 1.00 83.56 302 SER A CA 1
ATOM 2433 C C . SER A 1 302 ? 7.999 13.464 -7.234 1.00 83.56 302 SER A C 1
ATOM 2435 O O . SER A 1 302 ? 6.994 14.179 -7.152 1.00 83.56 302 SER A O 1
ATOM 2437 N N . ARG A 1 303 ? 9.174 13.845 -6.713 1.00 84.75 303 ARG A N 1
ATOM 2438 C CA . ARG A 1 303 ? 9.407 15.131 -6.029 1.00 84.75 303 ARG A CA 1
ATOM 2439 C C . ARG A 1 303 ? 9.131 16.360 -6.905 1.00 84.75 303 ARG A C 1
ATOM 2441 O O . ARG A 1 303 ? 8.844 17.424 -6.368 1.00 84.75 303 ARG A O 1
ATOM 2448 N N . PHE A 1 304 ? 9.178 16.209 -8.229 1.00 84.81 304 PHE A N 1
ATOM 2449 C CA . PHE A 1 304 ? 8.899 17.273 -9.196 1.00 84.81 304 PHE A CA 1
ATOM 2450 C C . PHE A 1 304 ? 7.432 17.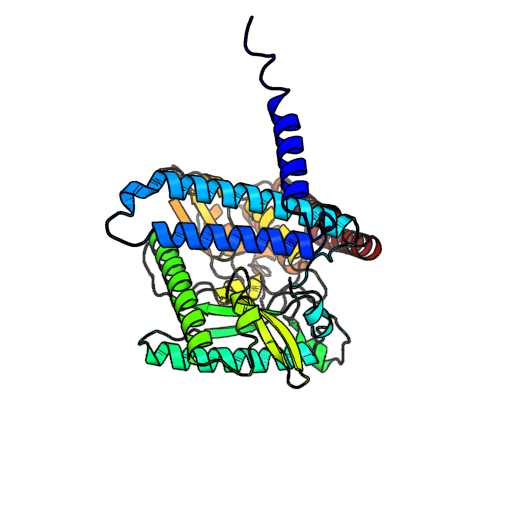321 -9.641 1.00 84.81 304 PHE A C 1
ATOM 2452 O O . PHE A 1 304 ? 7.068 18.178 -10.431 1.00 84.81 304 PHE A O 1
ATOM 2459 N N . SER A 1 305 ? 6.558 16.465 -9.101 1.00 77.75 305 SER A N 1
ATOM 2460 C CA . SER A 1 305 ? 5.133 16.377 -9.479 1.00 77.75 305 SER A CA 1
ATOM 2461 C C . SER A 1 305 ? 4.344 17.691 -9.435 1.00 77.75 305 SER A C 1
ATOM 2463 O O . SER A 1 305 ? 3.326 17.811 -10.103 1.00 77.75 305 SER A O 1
ATOM 2465 N N . ARG A 1 306 ? 4.779 18.672 -8.635 1.00 80.06 306 ARG A N 1
ATOM 2466 C CA . ARG A 1 306 ? 4.131 19.992 -8.512 1.00 80.06 306 ARG A CA 1
ATOM 2467 C C . ARG A 1 306 ? 4.824 21.087 -9.321 1.00 80.06 306 ARG A C 1
ATOM 2469 O O . ARG A 1 306 ? 4.443 22.252 -9.229 1.00 80.06 306 ARG A O 1
ATOM 2476 N N . SER A 1 307 ? 5.885 20.749 -10.046 1.00 83.50 307 SER A N 1
ATOM 2477 C CA . SER A 1 307 ? 6.615 21.703 -10.869 1.00 83.50 307 SER A CA 1
ATOM 2478 C C . SER A 1 307 ? 5.795 22.067 -12.106 1.00 83.50 307 SER A C 1
ATOM 2480 O O . SER A 1 307 ? 5.114 21.232 -12.693 1.00 83.50 307 SER A O 1
ATOM 2482 N N . LYS A 1 308 ? 5.865 23.338 -12.514 1.00 87.44 308 LYS A N 1
ATOM 2483 C CA . LYS A 1 308 ? 5.162 23.832 -13.704 1.00 87.44 308 LYS A CA 1
ATOM 2484 C C . LYS A 1 308 ? 5.593 23.044 -14.950 1.00 87.44 308 LYS A C 1
ATOM 2486 O O . LYS A 1 308 ? 6.794 22.870 -15.175 1.00 87.44 308 LYS A O 1
ATOM 2491 N N . GLY A 1 309 ? 4.610 22.633 -15.752 1.00 86.12 309 GLY A N 1
ATOM 2492 C CA . GLY A 1 309 ? 4.815 21.889 -16.999 1.00 86.12 309 GLY A CA 1
ATOM 2493 C C . GLY A 1 309 ? 5.135 20.405 -16.811 1.00 86.12 309 GLY A C 1
ATOM 2494 O O . GLY A 1 309 ? 5.633 19.791 -17.745 1.00 86.12 309 GLY A O 1
ATOM 2495 N N . VAL A 1 310 ? 4.919 19.853 -15.611 1.00 90.06 310 VAL A N 1
ATOM 2496 C CA . VAL A 1 310 ? 4.983 18.407 -15.381 1.00 90.06 310 VAL A CA 1
ATOM 2497 C C . VAL A 1 310 ? 3.609 17.802 -15.629 1.00 90.06 310 VAL A C 1
ATOM 2499 O O . VAL A 1 310 ? 2.627 18.207 -15.006 1.00 90.06 310 VAL A O 1
ATOM 2502 N N . GLU A 1 311 ? 3.570 16.813 -16.505 1.00 89.94 311 GLU A N 1
ATOM 2503 C CA . GLU A 1 311 ? 2.399 15.997 -16.800 1.00 89.94 311 GLU A CA 1
ATOM 2504 C C . GLU A 1 311 ? 2.462 14.708 -15.981 1.00 89.94 311 GLU A C 1
ATOM 2506 O O . GLU A 1 311 ? 3.537 14.260 -15.576 1.00 89.94 311 GLU A O 1
ATOM 2511 N N . THR A 1 312 ? 1.302 14.144 -15.654 1.00 89.81 312 THR A N 1
ATOM 2512 C CA . THR A 1 312 ? 1.202 12.886 -14.909 1.00 89.81 312 THR A CA 1
ATOM 2513 C C . THR A 1 312 ? 0.300 11.937 -15.669 1.00 89.81 312 THR A C 1
ATOM 2515 O O . THR A 1 312 ? -0.829 12.298 -15.989 1.00 89.81 312 THR A O 1
ATOM 2518 N N . GLU A 1 313 ? 0.792 10.727 -15.884 1.00 90.25 313 GLU A N 1
ATOM 2519 C CA . GLU A 1 313 ? 0.103 9.671 -16.610 1.00 90.25 313 GLU A CA 1
ATOM 2520 C C . GLU A 1 313 ? 0.051 8.408 -15.747 1.00 90.25 313 GLU A C 1
ATOM 2522 O O . GLU A 1 313 ? 1.017 8.074 -15.053 1.00 90.25 313 GLU A O 1
ATOM 2527 N N . ASN A 1 314 ? -1.091 7.723 -15.761 1.00 91.81 314 ASN A N 1
ATOM 2528 C CA . ASN A 1 314 ? -1.260 6.430 -15.110 1.00 91.81 314 ASN A CA 1
ATOM 2529 C C . ASN A 1 314 ? -1.115 5.332 -16.167 1.00 91.81 314 ASN A C 1
ATOM 2531 O O . ASN A 1 314 ? -1.990 5.187 -17.015 1.00 91.81 314 ASN A O 1
ATOM 2535 N N . ILE A 1 315 ? -0.008 4.596 -16.102 1.00 95.00 315 ILE A N 1
ATOM 2536 C CA . ILE A 1 315 ? 0.383 3.591 -17.096 1.00 95.00 315 ILE A CA 1
ATOM 2537 C C . ILE A 1 315 ? -0.322 2.258 -16.842 1.00 95.00 315 ILE A C 1
ATOM 2539 O O . ILE A 1 315 ? -0.603 1.511 -17.772 1.00 95.00 315 ILE A O 1
ATOM 2543 N N . SER A 1 316 ? -0.606 1.935 -15.578 1.00 96.31 316 SER A N 1
ATOM 2544 C CA . SER A 1 316 ? -1.320 0.709 -15.236 1.00 96.31 316 SER A CA 1
ATOM 2545 C C . SER A 1 316 ? -1.951 0.785 -13.858 1.00 96.31 316 SER A C 1
ATOM 2547 O O . SER A 1 316 ? -1.311 1.170 -12.879 1.00 96.31 316 SER A O 1
ATOM 2549 N N . THR A 1 317 ? -3.189 0.309 -13.771 1.00 95.31 317 THR A N 1
ATOM 2550 C CA . THR A 1 317 ? -3.885 -0.005 -12.518 1.00 95.31 317 THR A CA 1
ATOM 2551 C C . THR A 1 317 ? -4.166 -1.503 -12.395 1.00 95.31 317 THR A C 1
ATOM 2553 O O . THR A 1 317 ? -4.968 -1.912 -11.560 1.00 95.31 317 THR A O 1
ATOM 2556 N N . ASN A 1 318 ? -3.527 -2.342 -13.219 1.00 96.38 318 ASN A N 1
ATOM 2557 C CA . ASN A 1 318 ? -3.718 -3.787 -13.200 1.00 96.38 318 ASN A CA 1
ATOM 2558 C C . ASN A 1 318 ? -2.521 -4.480 -12.546 1.00 96.38 318 ASN A C 1
ATOM 2560 O O . ASN A 1 318 ? -1.473 -4.681 -13.156 1.00 96.38 318 ASN A O 1
ATOM 2564 N N . ILE A 1 319 ? -2.693 -4.903 -11.293 1.00 96.12 319 ILE A N 1
ATOM 2565 C CA . ILE A 1 319 ? -1.620 -5.553 -10.531 1.00 96.12 319 ILE A CA 1
ATOM 2566 C C . ILE A 1 319 ? -1.147 -6.858 -11.174 1.00 96.12 319 ILE A C 1
ATOM 2568 O O . ILE A 1 319 ? 0.012 -7.219 -11.005 1.00 96.12 319 ILE A O 1
ATOM 2572 N N . LYS A 1 320 ? -1.993 -7.530 -11.966 1.00 97.00 320 LYS A N 1
ATOM 2573 C CA . LYS A 1 320 ? -1.644 -8.786 -12.638 1.00 97.00 320 LYS A CA 1
ATOM 2574 C C . LYS A 1 320 ? -0.741 -8.580 -13.857 1.00 97.00 320 LYS A C 1
ATOM 2576 O O . LYS A 1 320 ? -0.082 -9.533 -14.252 1.00 97.00 320 LYS A O 1
ATOM 2581 N N . THR A 1 321 ? -0.687 -7.379 -14.446 1.00 97.31 321 THR A N 1
ATOM 2582 C CA . THR A 1 321 ? 0.023 -7.130 -15.721 1.00 97.31 321 THR A CA 1
ATOM 2583 C C . THR A 1 321 ? 0.942 -5.911 -15.737 1.00 97.31 321 THR A C 1
ATOM 2585 O O . THR A 1 321 ? 1.567 -5.639 -16.757 1.00 97.31 321 THR A O 1
ATOM 2588 N N . PHE A 1 322 ? 1.074 -5.176 -14.632 1.00 98.25 322 PHE A N 1
ATOM 2589 C CA . PHE A 1 322 ? 1.757 -3.881 -14.648 1.00 98.25 322 PHE A CA 1
ATOM 2590 C C . PHE A 1 322 ? 3.221 -3.904 -15.111 1.00 98.25 322 PHE A C 1
ATOM 2592 O O . PHE A 1 322 ? 3.706 -2.881 -15.584 1.00 98.25 322 PHE A O 1
ATOM 2599 N N . LEU A 1 323 ? 3.946 -5.022 -14.981 1.00 98.69 323 LEU A N 1
ATOM 2600 C CA . LEU A 1 323 ? 5.323 -5.118 -15.482 1.00 98.69 323 LEU A CA 1
ATOM 2601 C C . LEU A 1 323 ? 5.340 -5.175 -17.009 1.00 98.69 323 LEU A C 1
ATOM 2603 O O . LEU A 1 323 ? 6.172 -4.523 -17.634 1.00 98.69 323 LEU A O 1
ATOM 2607 N N . ARG A 1 324 ? 4.387 -5.894 -17.611 1.00 98.50 324 ARG A N 1
ATOM 2608 C CA . ARG A 1 324 ? 4.161 -5.859 -19.060 1.00 98.50 324 ARG A CA 1
ATOM 2609 C C . ARG A 1 324 ? 3.774 -4.455 -19.512 1.00 98.50 324 ARG A C 1
ATOM 2611 O O . ARG A 1 324 ? 4.333 -3.959 -20.483 1.00 98.50 324 ARG A O 1
ATOM 2618 N N . ASP A 1 325 ? 2.864 -3.805 -18.795 1.00 98.44 325 ASP A N 1
ATOM 2619 C CA . ASP A 1 325 ? 2.405 -2.455 -19.144 1.00 98.44 325 ASP A CA 1
ATOM 2620 C C . ASP A 1 325 ? 3.564 -1.441 -19.074 1.00 98.44 325 ASP A C 1
ATOM 2622 O O . ASP A 1 325 ? 3.714 -0.590 -19.949 1.00 98.44 325 ASP A O 1
ATOM 2626 N N . ILE A 1 326 ? 4.457 -1.591 -18.087 1.00 98.50 326 ILE A N 1
ATOM 2627 C CA . ILE A 1 326 ? 5.723 -0.850 -18.011 1.00 98.50 326 ILE A CA 1
ATOM 2628 C C . ILE A 1 326 ? 6.600 -1.116 -19.240 1.00 98.50 326 ILE A C 1
ATOM 2630 O O . ILE A 1 326 ? 7.134 -0.163 -19.807 1.00 98.50 326 ILE A O 1
ATOM 2634 N N . ALA A 1 327 ? 6.772 -2.378 -19.647 1.00 98.50 327 ALA A N 1
ATOM 2635 C CA . ALA A 1 327 ? 7.590 -2.726 -20.808 1.00 98.50 327 ALA A CA 1
ATOM 2636 C C . ALA A 1 327 ? 7.058 -2.057 -22.082 1.00 98.50 327 ALA A C 1
ATOM 2638 O O . ALA A 1 327 ? 7.813 -1.375 -22.774 1.00 98.50 327 ALA A O 1
ATOM 2639 N N . LYS A 1 328 ? 5.749 -2.185 -22.334 1.00 98.38 328 LYS A N 1
ATOM 2640 C CA . LYS A 1 328 ? 5.060 -1.573 -23.479 1.00 98.38 328 LYS A CA 1
ATOM 2641 C C . LYS A 1 328 ? 5.227 -0.060 -23.505 1.00 98.38 328 LYS A C 1
ATOM 2643 O O . LYS A 1 328 ? 5.622 0.499 -24.524 1.00 98.38 328 LYS A O 1
ATOM 2648 N N . TYR A 1 329 ? 5.014 0.592 -22.361 1.00 97.44 329 TYR A N 1
ATOM 2649 C CA . TYR A 1 329 ? 5.186 2.036 -22.228 1.00 97.44 329 TYR A CA 1
ATOM 2650 C C . TYR A 1 329 ? 6.621 2.486 -22.522 1.00 97.44 329 TYR A C 1
ATOM 2652 O O . TYR A 1 329 ? 6.835 3.446 -23.256 1.00 97.44 329 TYR A O 1
ATOM 2660 N N . ILE A 1 330 ? 7.617 1.800 -21.956 1.00 96.88 330 ILE A N 1
ATOM 2661 C CA . ILE A 1 330 ? 9.026 2.181 -22.113 1.00 96.88 330 ILE A CA 1
ATOM 2662 C C . ILE A 1 330 ? 9.521 1.938 -23.544 1.00 96.88 330 ILE A C 1
ATOM 2664 O O . ILE A 1 330 ? 10.291 2.748 -24.057 1.00 96.88 330 ILE A O 1
ATOM 2668 N N . ILE A 1 331 ? 9.097 0.840 -24.175 1.00 97.12 331 ILE A N 1
ATOM 2669 C CA . ILE A 1 331 ? 9.431 0.519 -25.571 1.00 97.12 331 ILE A CA 1
ATOM 2670 C C . ILE A 1 331 ? 8.661 1.432 -26.541 1.00 97.12 331 ILE A C 1
ATOM 2672 O O . ILE A 1 331 ? 9.146 1.714 -27.634 1.00 97.12 331 ILE A O 1
ATOM 2676 N N . GLY A 1 332 ? 7.487 1.925 -26.138 1.00 95.62 332 GLY A N 1
ATOM 2677 C CA . GLY A 1 332 ? 6.613 2.747 -26.972 1.00 95.62 332 GLY A CA 1
ATOM 2678 C C . GLY A 1 332 ? 5.801 1.933 -27.984 1.00 95.62 332 GLY A C 1
ATOM 2679 O O . GLY A 1 332 ? 5.472 2.450 -29.048 1.00 95.62 332 GLY A O 1
ATOM 2680 N N . SER A 1 333 ? 5.507 0.664 -27.676 1.00 94.88 333 SER A N 1
ATOM 2681 C CA . SER A 1 333 ? 4.737 -0.244 -28.536 1.00 94.88 333 SER A CA 1
ATOM 2682 C C . SER A 1 333 ? 3.835 -1.158 -27.708 1.00 94.88 333 SER A C 1
ATOM 2684 O O . SER A 1 333 ? 4.250 -1.668 -26.668 1.00 94.88 333 SER A O 1
ATOM 2686 N N . ASP A 1 334 ? 2.619 -1.411 -28.195 1.00 91.62 334 ASP A N 1
ATOM 2687 C CA . ASP A 1 334 ? 1.714 -2.412 -27.618 1.00 91.62 334 ASP A CA 1
ATOM 2688 C C . ASP A 1 334 ? 2.097 -3.847 -27.993 1.00 91.62 334 ASP A C 1
ATOM 2690 O O . ASP A 1 334 ? 1.784 -4.787 -27.252 1.00 91.62 334 ASP A O 1
ATOM 2694 N N . GLU A 1 335 ? 2.780 -4.002 -29.126 1.00 92.50 335 GLU A N 1
ATOM 2695 C CA . GLU A 1 335 ? 3.337 -5.255 -29.619 1.00 92.50 335 GLU A CA 1
ATOM 2696 C C . GLU A 1 335 ? 4.829 -5.280 -29.283 1.00 92.50 335 GLU A C 1
ATOM 2698 O O . GLU A 1 335 ? 5.634 -4.574 -29.898 1.00 92.50 335 GLU A O 1
ATOM 2703 N N . ILE A 1 336 ? 5.193 -6.061 -28.267 1.00 95.31 336 ILE A N 1
ATOM 2704 C CA . ILE A 1 336 ? 6.577 -6.232 -27.816 1.00 95.31 336 ILE A CA 1
ATOM 2705 C C . ILE A 1 336 ? 6.942 -7.713 -27.836 1.00 95.31 336 ILE A C 1
ATOM 2707 O O . ILE A 1 336 ? 6.106 -8.574 -27.556 1.00 95.31 336 ILE A O 1
ATOM 2711 N N . ASN A 1 337 ? 8.201 -8.017 -28.148 1.00 94.56 337 ASN A N 1
ATOM 2712 C CA . ASN A 1 337 ? 8.715 -9.379 -28.041 1.00 94.56 337 ASN A CA 1
ATOM 2713 C C . ASN A 1 337 ? 9.056 -9.684 -26.572 1.00 94.56 337 ASN A C 1
ATOM 2715 O O . ASN A 1 337 ? 10.172 -9.429 -26.121 1.00 94.56 337 ASN A O 1
ATOM 2719 N N . GLU A 1 338 ? 8.069 -10.140 -25.801 1.00 96.00 338 GLU A N 1
ATOM 2720 C CA . GLU A 1 338 ? 8.237 -10.425 -24.372 1.00 96.00 338 GLU A CA 1
ATOM 2721 C C . GLU A 1 338 ? 9.193 -11.598 -24.142 1.00 96.00 338 GLU A C 1
ATOM 2723 O O . GLU A 1 338 ? 9.060 -12.662 -24.748 1.00 96.00 338 GLU A O 1
ATOM 2728 N N . ASP A 1 339 ? 10.107 -11.442 -23.183 1.00 98.12 339 ASP A N 1
ATOM 2729 C CA . ASP A 1 339 ? 10.835 -12.589 -22.654 1.00 98.12 339 ASP A CA 1
ATOM 2730 C C . ASP A 1 339 ? 9.839 -13.587 -22.014 1.00 98.12 339 ASP A C 1
ATOM 2732 O O . ASP A 1 339 ? 8.877 -13.159 -21.351 1.00 98.12 339 ASP A O 1
ATOM 2736 N N . PRO A 1 340 ? 10.042 -14.915 -22.150 1.00 98.00 340 PRO A N 1
ATOM 2737 C CA . PRO A 1 340 ? 9.161 -15.913 -21.544 1.00 98.00 340 PRO A CA 1
ATOM 2738 C C . PRO A 1 340 ? 8.953 -15.720 -20.037 1.00 98.00 340 PRO A C 1
ATOM 2740 O O . PRO A 1 340 ? 7.881 -16.028 -19.510 1.00 98.00 340 PRO A O 1
ATOM 2743 N N . LEU A 1 341 ? 9.949 -15.193 -19.322 1.00 97.69 341 LEU A N 1
ATOM 2744 C CA . LEU A 1 341 ? 9.837 -14.937 -17.893 1.00 97.69 341 LEU A CA 1
ATOM 2745 C C . LEU A 1 341 ? 8.850 -13.801 -17.591 1.00 97.69 341 LEU A C 1
ATOM 2747 O O . LEU A 1 341 ? 8.092 -13.923 -16.627 1.00 97.69 341 LEU A O 1
ATOM 2751 N N . LEU A 1 342 ? 8.801 -12.749 -18.421 1.00 98.31 342 LEU A N 1
ATOM 2752 C CA . LEU A 1 342 ? 7.801 -11.679 -18.307 1.00 98.31 342 LEU A CA 1
ATOM 2753 C C . LEU A 1 342 ? 6.413 -12.182 -18.700 1.00 98.31 342 LEU A C 1
ATOM 2755 O O . LEU A 1 342 ? 5.445 -11.897 -18.001 1.00 98.31 342 LEU A O 1
ATOM 2759 N N . SER A 1 343 ? 6.324 -12.986 -19.763 1.00 97.12 343 SER A N 1
ATOM 2760 C CA . SER A 1 343 ? 5.057 -13.581 -20.208 1.00 97.12 343 SER A CA 1
ATOM 2761 C C . SER A 1 343 ? 4.382 -14.388 -19.093 1.00 97.12 343 SER A C 1
ATOM 2763 O O . SER A 1 343 ? 3.171 -14.277 -18.892 1.00 97.12 343 SER A O 1
ATOM 2765 N N . ASN A 1 344 ? 5.180 -15.151 -18.339 1.00 97.12 344 ASN A N 1
ATOM 2766 C CA . ASN A 1 344 ? 4.724 -15.976 -17.219 1.00 97.12 344 ASN A CA 1
ATOM 2767 C C . ASN A 1 344 ? 4.567 -15.200 -15.899 1.00 97.12 344 ASN A C 1
ATOM 2769 O O . ASN A 1 344 ? 3.844 -15.651 -15.014 1.00 97.12 344 ASN A O 1
ATOM 2773 N N . ASN A 1 345 ? 5.227 -14.046 -15.751 1.00 97.56 345 ASN A N 1
ATOM 2774 C CA . ASN A 1 345 ? 5.181 -13.215 -14.543 1.00 97.56 345 ASN A CA 1
ATOM 2775 C C . ASN A 1 345 ? 4.938 -11.729 -14.896 1.00 97.56 345 ASN A C 1
ATOM 2777 O O . ASN A 1 345 ? 5.769 -10.875 -14.578 1.00 97.56 345 ASN A O 1
ATOM 2781 N N . PRO A 1 346 ? 3.811 -11.382 -15.550 1.00 97.62 346 PRO A N 1
ATOM 2782 C CA . PRO A 1 346 ? 3.580 -10.026 -16.060 1.00 97.62 346 PRO A CA 1
ATOM 2783 C C . PRO A 1 346 ? 3.232 -9.009 -14.963 1.00 97.62 346 PRO A C 1
ATOM 2785 O O . PRO A 1 346 ? 3.113 -7.814 -15.229 1.00 97.62 346 PRO A O 1
ATOM 2788 N N . GLY A 1 347 ? 3.074 -9.462 -13.724 1.00 96.75 347 GLY A N 1
ATOM 2789 C CA . GLY A 1 347 ? 2.740 -8.664 -12.555 1.00 96.75 347 GLY A CA 1
ATOM 2790 C C . GLY A 1 347 ? 2.697 -9.554 -11.317 1.00 96.75 347 GLY A C 1
ATOM 2791 O O . GLY A 1 347 ? 3.473 -10.498 -11.195 1.00 96.75 347 GLY A O 1
ATOM 2792 N N . VAL A 1 348 ? 1.778 -9.270 -10.400 1.00 94.44 348 VAL A N 1
ATOM 2793 C CA . VAL A 1 348 ? 1.563 -10.031 -9.166 1.00 94.44 348 VAL A CA 1
ATOM 2794 C C . VAL A 1 348 ? 0.154 -10.609 -9.147 1.00 94.44 348 VAL A C 1
ATOM 2796 O O . VAL A 1 348 ? -0.820 -9.908 -9.418 1.00 94.44 348 VAL A O 1
ATOM 2799 N N . ASN A 1 349 ? 0.045 -11.889 -8.789 1.00 90.50 349 ASN A N 1
ATOM 2800 C CA . ASN A 1 349 ? -1.237 -12.529 -8.527 1.00 90.50 349 ASN A CA 1
ATOM 2801 C C . ASN A 1 349 ? -1.719 -12.184 -7.101 1.00 90.50 349 ASN A C 1
ATOM 2803 O O . ASN A 1 349 ? -1.064 -12.610 -6.147 1.00 90.50 349 ASN A O 1
ATOM 2807 N N . PRO A 1 350 ? -2.847 -11.466 -6.920 1.00 86.56 350 PRO A N 1
ATOM 2808 C CA . PRO A 1 350 ? -3.364 -11.099 -5.596 1.00 86.56 350 PRO A 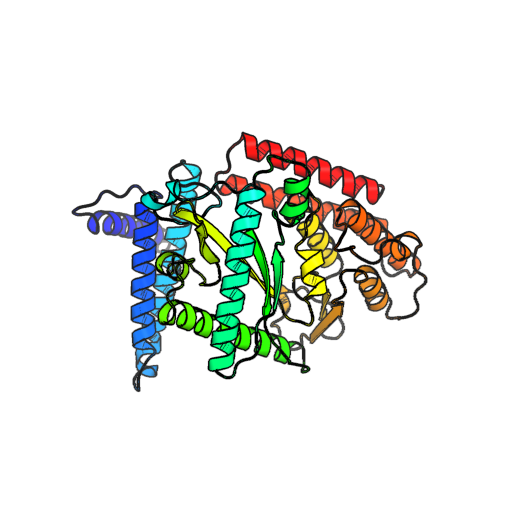CA 1
ATOM 2809 C C . PRO A 1 350 ? -3.696 -12.289 -4.691 1.00 86.56 350 PRO A C 1
ATOM 2811 O O . PRO A 1 350 ? -3.651 -12.160 -3.473 1.00 86.56 350 PRO A O 1
ATOM 2814 N N . GLU A 1 351 ? -4.016 -13.440 -5.281 1.00 85.00 351 GLU A N 1
ATOM 2815 C CA . GLU A 1 351 ? -4.376 -14.664 -4.554 1.00 85.00 351 GLU A CA 1
ATOM 2816 C C . GLU A 1 351 ? -3.148 -15.433 -4.047 1.00 85.00 351 GLU A C 1
ATOM 2818 O O . GLU A 1 351 ? -3.256 -16.271 -3.157 1.00 85.00 351 GLU A O 1
ATOM 2823 N N . SER A 1 352 ? -1.967 -15.158 -4.607 1.00 87.19 352 SER A N 1
ATOM 2824 C CA . SER A 1 352 ? -0.735 -15.891 -4.311 1.00 87.19 352 SER A CA 1
ATOM 2825 C C . SER A 1 352 ? 0.480 -14.964 -4.388 1.00 87.19 352 SER A C 1
ATOM 2827 O O . SER A 1 352 ? 1.375 -15.139 -5.223 1.00 87.19 352 SER A O 1
ATOM 2829 N N . VAL A 1 353 ? 0.493 -13.929 -3.546 1.00 91.62 353 VAL A N 1
ATOM 2830 C CA . VAL A 1 353 ? 1.577 -12.942 -3.533 1.00 91.62 353 VAL A CA 1
ATOM 2831 C C . VAL A 1 353 ? 2.855 -13.573 -2.987 1.00 91.62 353 VAL A C 1
ATOM 2833 O O . VAL A 1 353 ? 2.885 -14.043 -1.852 1.00 91.62 353 VAL A O 1
ATOM 2836 N N . THR A 1 354 ? 3.926 -13.534 -3.780 1.00 94.38 354 THR A N 1
ATOM 2837 C CA . THR A 1 354 ? 5.269 -13.953 -3.361 1.00 94.38 354 THR A CA 1
ATOM 2838 C C . THR A 1 354 ? 6.313 -12.939 -3.805 1.00 94.38 354 THR A C 1
ATOM 2840 O O . THR A 1 354 ? 6.179 -12.299 -4.857 1.00 94.38 354 THR A O 1
ATOM 2843 N N . ILE A 1 355 ? 7.373 -12.784 -3.013 1.00 95.44 355 ILE A N 1
ATOM 2844 C CA . ILE A 1 355 ? 8.489 -11.914 -3.381 1.00 95.44 355 ILE A CA 1
ATOM 2845 C C . ILE A 1 355 ? 9.284 -12.479 -4.560 1.00 95.44 355 ILE A C 1
ATOM 2847 O O . ILE A 1 355 ? 9.721 -11.717 -5.420 1.00 95.44 355 ILE A O 1
ATOM 2851 N N . GLU A 1 356 ? 9.404 -13.806 -4.635 1.00 95.94 356 GLU A N 1
ATOM 2852 C CA . GLU A 1 356 ? 10.048 -14.511 -5.746 1.00 95.94 356 GLU A CA 1
ATOM 2853 C C . GLU A 1 356 ? 9.297 -14.286 -7.060 1.00 95.94 356 GLU A C 1
ATOM 2855 O O . GLU A 1 356 ? 9.919 -13.971 -8.070 1.00 95.94 356 GLU A O 1
ATOM 2860 N N . GLY A 1 357 ? 7.960 -14.363 -7.048 1.00 95.94 357 GLY A N 1
ATOM 2861 C CA . GLY A 1 357 ? 7.139 -14.090 -8.230 1.00 95.94 357 GLY A CA 1
ATOM 2862 C C . GLY A 1 357 ? 7.351 -12.674 -8.767 1.00 95.94 357 GLY A C 1
ATOM 2863 O O . GLY A 1 357 ? 7.587 -12.492 -9.962 1.00 95.94 357 GLY A O 1
ATOM 2864 N N . LEU A 1 358 ? 7.367 -11.670 -7.879 1.00 97.44 358 LEU A N 1
ATOM 2865 C CA . LEU A 1 358 ? 7.684 -10.298 -8.282 1.00 97.44 358 LEU A CA 1
ATOM 2866 C C . LEU A 1 358 ? 9.125 -10.183 -8.803 1.00 97.44 358 LEU A C 1
ATOM 2868 O O . LEU A 1 358 ? 9.339 -9.553 -9.834 1.00 97.44 358 LEU A O 1
ATOM 2872 N N . ALA A 1 359 ? 10.109 -10.797 -8.139 1.00 98.31 359 ALA A N 1
ATOM 2873 C CA . ALA A 1 359 ? 11.507 -10.762 -8.571 1.00 98.31 359 ALA A CA 1
ATOM 2874 C C . ALA A 1 359 ? 11.710 -11.396 -9.961 1.00 98.31 359 ALA A C 1
ATOM 2876 O O . ALA A 1 359 ? 12.388 -10.807 -10.806 1.00 98.31 359 ALA A O 1
ATOM 2877 N N . ARG A 1 360 ? 11.059 -12.533 -10.244 1.00 98.25 360 ARG A N 1
ATOM 2878 C CA . ARG A 1 360 ? 11.029 -13.153 -11.580 1.00 98.25 360 ARG A CA 1
ATOM 2879 C C . ARG A 1 360 ? 10.430 -12.216 -12.617 1.00 98.25 360 ARG A C 1
ATOM 2881 O O . ARG A 1 360 ? 11.017 -12.041 -13.680 1.00 98.25 360 ARG A O 1
ATOM 2888 N N . GLY A 1 361 ? 9.316 -11.563 -12.293 1.00 98.38 361 GLY A N 1
ATOM 2889 C CA . GLY A 1 361 ? 8.718 -10.552 -13.161 1.00 98.38 361 GLY A CA 1
ATOM 2890 C C . GLY A 1 361 ? 9.663 -9.380 -13.444 1.00 98.38 361 GLY A C 1
ATOM 2891 O O . GLY A 1 361 ? 9.802 -8.973 -14.595 1.00 98.38 361 GLY A O 1
ATOM 2892 N N . VAL A 1 362 ? 10.372 -8.864 -12.431 1.00 98.69 362 VAL A N 1
ATOM 2893 C CA . VAL A 1 362 ? 11.374 -7.795 -12.615 1.00 98.69 362 VAL A CA 1
ATOM 2894 C C . VAL A 1 362 ? 12.516 -8.246 -13.525 1.00 98.69 362 VAL A C 1
ATOM 2896 O O . VAL A 1 362 ? 12.942 -7.484 -14.393 1.00 98.69 362 VAL A O 1
ATOM 2899 N N . LYS A 1 363 ? 12.985 -9.488 -13.381 1.00 98.69 363 LYS A N 1
ATOM 2900 C CA . LYS A 1 363 ? 13.976 -10.065 -14.293 1.00 98.69 363 LYS A CA 1
ATOM 2901 C C . LYS A 1 363 ? 13.442 -10.211 -15.712 1.00 98.69 363 LYS A C 1
ATOM 2903 O O . LYS A 1 363 ? 14.129 -9.813 -16.645 1.00 98.69 363 LYS A O 1
ATOM 2908 N N . GLY A 1 364 ? 12.220 -10.710 -15.880 1.00 98.62 364 GLY A N 1
ATOM 2909 C CA . GLY A 1 364 ? 11.568 -10.795 -17.186 1.00 98.62 364 GLY A CA 1
ATOM 2910 C C . GLY A 1 364 ? 11.437 -9.424 -17.849 1.00 98.62 364 GLY A C 1
ATOM 2911 O O . GLY A 1 364 ? 11.714 -9.281 -19.039 1.00 98.62 364 GLY A O 1
ATOM 2912 N N . LEU A 1 365 ? 11.086 -8.397 -17.070 1.00 98.75 365 LEU A N 1
ATOM 2913 C CA . LEU A 1 365 ? 11.058 -7.011 -17.527 1.00 98.75 365 LEU A CA 1
ATOM 2914 C C . LEU A 1 365 ? 12.446 -6.544 -17.987 1.00 98.75 365 LEU A C 1
ATOM 2916 O O . LEU A 1 365 ? 12.562 -6.008 -19.084 1.00 98.75 365 LEU A O 1
ATOM 2920 N N . ALA A 1 366 ? 13.494 -6.777 -17.192 1.00 98.75 366 ALA A N 1
ATOM 2921 C CA . ALA A 1 366 ? 14.861 -6.400 -17.551 1.00 98.75 366 ALA A CA 1
ATOM 2922 C C . ALA A 1 366 ? 15.336 -7.093 -18.841 1.00 98.75 366 ALA A C 1
ATOM 2924 O O . ALA A 1 366 ? 15.867 -6.429 -19.727 1.00 98.75 366 ALA A O 1
ATOM 2925 N N . LEU A 1 367 ? 15.085 -8.400 -18.983 1.00 98.62 367 LEU A N 1
ATOM 2926 C CA . LEU A 1 367 ? 15.398 -9.175 -20.193 1.00 98.62 367 LEU A CA 1
ATOM 2927 C C . LEU A 1 367 ? 14.650 -8.636 -21.418 1.00 98.62 367 LEU A C 1
ATOM 2929 O O . LEU A 1 367 ? 15.249 -8.418 -22.472 1.00 98.62 367 LEU A O 1
ATOM 2933 N N . THR A 1 368 ? 13.357 -8.349 -21.259 1.00 98.69 368 THR A N 1
ATOM 2934 C CA . THR A 1 368 ? 12.519 -7.796 -22.330 1.00 98.69 368 THR A CA 1
ATOM 2935 C C . THR A 1 368 ? 13.040 -6.430 -22.772 1.00 98.69 368 THR A C 1
ATOM 2937 O O . THR A 1 368 ? 13.298 -6.231 -23.958 1.00 98.69 368 THR A O 1
ATOM 2940 N N . LEU A 1 369 ? 13.275 -5.506 -21.837 1.00 98.44 369 LEU A N 1
ATOM 2941 C CA . LEU A 1 369 ? 13.799 -4.172 -22.145 1.00 98.44 369 LEU A CA 1
ATOM 2942 C C . LEU A 1 369 ? 15.213 -4.222 -22.743 1.00 98.44 369 LEU A C 1
ATOM 2944 O O . LEU A 1 369 ? 15.515 -3.456 -23.659 1.00 98.44 369 LEU A O 1
ATOM 2948 N N . GLY A 1 370 ? 16.058 -5.140 -22.270 1.00 97.94 370 GLY A N 1
ATOM 2949 C CA . GLY A 1 370 ? 17.404 -5.345 -22.799 1.00 97.94 370 GLY A CA 1
ATOM 2950 C C . GLY A 1 370 ? 17.418 -5.889 -24.221 1.00 97.94 370 GLY A C 1
ATOM 2951 O O . GLY A 1 370 ? 18.172 -5.393 -25.055 1.00 97.94 370 GLY A O 1
ATOM 2952 N N . SER A 1 371 ? 16.530 -6.833 -24.545 1.00 97.38 371 SER A N 1
ATOM 2953 C CA . SER A 1 371 ? 16.390 -7.346 -25.918 1.00 97.38 371 SER A CA 1
ATOM 2954 C C . SER A 1 371 ? 15.935 -6.276 -26.923 1.00 97.38 371 SER A C 1
ATOM 2956 O O . SER A 1 371 ? 16.260 -6.374 -28.104 1.00 97.38 371 SER A O 1
ATOM 2958 N N . HIS A 1 372 ? 15.252 -5.226 -26.451 1.00 97.50 372 HIS A N 1
ATOM 2959 C CA . HIS A 1 372 ? 14.856 -4.059 -27.249 1.00 97.50 372 HIS A CA 1
ATOM 2960 C C . HIS A 1 372 ? 15.893 -2.920 -27.205 1.00 97.50 372 HIS A C 1
ATOM 2962 O O . HIS A 1 372 ? 15.645 -1.843 -27.742 1.00 97.50 372 HIS A O 1
ATOM 2968 N N . GLY A 1 373 ? 17.049 -3.127 -26.564 1.00 96.38 373 GLY A N 1
ATOM 2969 C CA . GLY A 1 373 ? 18.128 -2.138 -26.488 1.00 96.38 373 GLY A CA 1
ATOM 2970 C C . GLY A 1 373 ? 17.815 -0.909 -25.628 1.00 96.38 373 GLY A C 1
ATOM 2971 O O . GLY A 1 373 ? 18.488 0.109 -25.766 1.00 96.38 373 GLY A O 1
ATOM 2972 N N . VAL A 1 374 ? 16.802 -0.977 -24.755 1.00 95.88 374 VAL A N 1
ATOM 2973 C CA . VAL A 1 374 ? 16.382 0.156 -23.911 1.00 95.88 374 VAL A CA 1
ATOM 2974 C C . VAL A 1 374 ? 17.265 0.285 -22.664 1.00 95.88 374 VAL A C 1
ATOM 2976 O O . VAL A 1 374 ? 17.604 1.396 -22.262 1.00 95.88 374 VAL A O 1
ATOM 2979 N N . TYR A 1 375 ? 17.642 -0.839 -22.050 1.00 95.75 375 TYR A N 1
ATOM 2980 C CA . TYR A 1 375 ? 18.465 -0.878 -20.836 1.00 95.75 375 TYR A CA 1
ATOM 2981 C C . TYR A 1 375 ? 19.493 -2.004 -20.892 1.00 95.75 375 TYR A C 1
ATOM 2983 O O . TYR A 1 375 ? 19.252 -3.037 -21.511 1.00 95.75 375 TYR A O 1
ATOM 2991 N N . ASP A 1 376 ? 20.609 -1.845 -20.181 1.00 97.88 376 ASP A N 1
ATOM 2992 C CA . ASP A 1 376 ? 21.486 -2.973 -19.881 1.00 97.88 376 ASP A CA 1
ATOM 2993 C C . ASP A 1 376 ? 20.867 -3.842 -18.773 1.00 97.88 376 ASP A C 1
ATOM 2995 O O . ASP A 1 376 ? 20.459 -3.353 -17.715 1.00 97.88 376 ASP A O 1
ATOM 2999 N N . ILE A 1 377 ? 20.791 -5.151 -19.025 1.00 97.94 377 ILE A N 1
ATOM 3000 C CA . ILE A 1 377 ? 20.135 -6.114 -18.129 1.00 97.94 377 ILE A CA 1
ATOM 3001 C C . ILE A 1 377 ? 20.852 -6.163 -16.774 1.00 97.94 377 ILE A C 1
ATOM 3003 O O . ILE A 1 377 ? 20.204 -6.146 -15.725 1.00 97.94 377 ILE A O 1
ATOM 3007 N N . ASN A 1 378 ? 22.186 -6.216 -16.784 1.00 97.56 378 ASN A N 1
ATOM 3008 C CA . ASN A 1 378 ? 22.978 -6.361 -15.567 1.00 97.56 378 ASN A CA 1
ATOM 3009 C C . ASN A 1 378 ? 22.966 -5.068 -14.755 1.00 97.56 378 ASN A C 1
ATOM 3011 O O . ASN A 1 378 ? 22.828 -5.118 -13.533 1.00 97.56 378 ASN A O 1
ATOM 3015 N N . GLU A 1 379 ? 23.082 -3.915 -15.409 1.00 98.12 379 GLU A N 1
ATOM 3016 C CA . GLU A 1 379 ? 22.987 -2.606 -14.769 1.00 98.12 379 GLU A CA 1
ATOM 3017 C C . GLU A 1 379 ? 21.639 -2.441 -14.059 1.00 98.12 379 GLU A C 1
ATOM 3019 O O . GLU A 1 379 ? 21.602 -2.070 -12.881 1.00 98.12 379 GLU A O 1
ATOM 3024 N N . MET A 1 380 ? 20.537 -2.772 -14.743 1.00 98.38 380 MET A N 1
ATOM 3025 C CA . MET A 1 380 ? 19.193 -2.685 -14.180 1.00 98.38 380 MET A CA 1
ATOM 3026 C C . MET A 1 380 ? 19.035 -3.586 -12.957 1.00 98.38 380 MET A C 1
ATOM 3028 O O . MET A 1 380 ? 18.633 -3.112 -11.891 1.00 98.38 380 MET A O 1
ATOM 3032 N N . LEU A 1 381 ? 19.364 -4.874 -13.078 1.00 98.62 381 LEU A N 1
ATOM 3033 C CA . LEU A 1 381 ? 19.167 -5.825 -11.985 1.00 98.62 381 LEU A CA 1
ATOM 3034 C C . LEU A 1 381 ? 20.061 -5.524 -10.777 1.00 98.62 381 LEU A C 1
ATOM 3036 O O . LEU A 1 38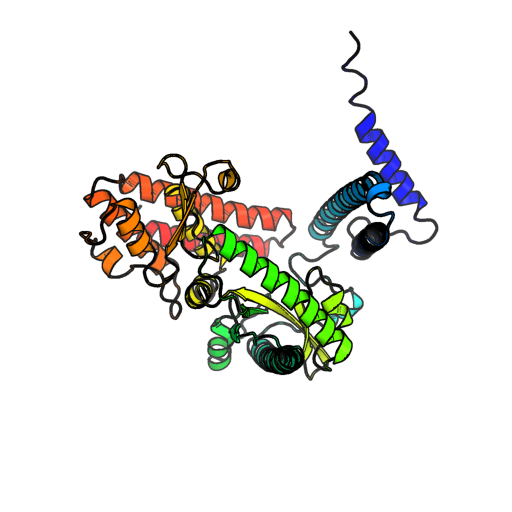1 ? 19.570 -5.564 -9.647 1.00 98.62 381 LEU A O 1
ATOM 3040 N N . ASN A 1 382 ? 21.327 -5.150 -10.992 1.00 98.38 382 ASN A N 1
ATOM 3041 C CA . ASN A 1 382 ? 22.219 -4.743 -9.902 1.00 98.38 382 ASN A CA 1
ATOM 3042 C C . ASN A 1 382 ? 21.710 -3.473 -9.207 1.00 98.38 382 ASN A C 1
ATOM 3044 O O . ASN A 1 382 ? 21.594 -3.453 -7.982 1.00 98.38 382 ASN A O 1
ATOM 3048 N N . SER A 1 383 ? 21.313 -2.448 -9.967 1.00 98.31 383 SER A N 1
ATOM 3049 C CA . SER A 1 383 ? 20.802 -1.189 -9.403 1.00 98.31 383 SER A CA 1
ATOM 3050 C C . SER A 1 383 ? 19.517 -1.392 -8.598 1.00 98.31 383 SER A C 1
ATOM 3052 O O . SER A 1 383 ? 19.344 -0.820 -7.516 1.00 98.31 383 SER A O 1
ATOM 3054 N N . VAL A 1 384 ? 18.597 -2.225 -9.097 1.00 98.62 384 VAL A N 1
ATOM 3055 C CA . VAL A 1 384 ? 17.372 -2.577 -8.368 1.00 98.62 384 VAL A CA 1
ATOM 3056 C C . VAL A 1 384 ? 17.712 -3.349 -7.091 1.00 98.62 384 VAL A C 1
ATOM 3058 O O . VAL A 1 384 ? 17.165 -3.031 -6.034 1.00 98.62 384 VAL A O 1
ATOM 3061 N N . LEU A 1 385 ? 18.635 -4.313 -7.146 1.00 98.50 385 LEU A N 1
ATOM 3062 C CA . LEU A 1 385 ? 19.046 -5.103 -5.983 1.00 98.50 385 LEU A CA 1
ATOM 3063 C C . LEU A 1 385 ? 19.722 -4.244 -4.898 1.00 98.50 385 LEU A C 1
ATOM 3065 O O . LEU A 1 385 ? 19.424 -4.394 -3.708 1.00 98.50 385 LEU A O 1
ATOM 3069 N N . GLU A 1 386 ? 20.585 -3.306 -5.289 1.00 98.19 386 GLU A N 1
ATOM 3070 C CA . GLU A 1 386 ? 21.236 -2.359 -4.378 1.00 98.19 386 GLU A CA 1
ATOM 3071 C C . GLU A 1 386 ? 20.219 -1.443 -3.688 1.00 98.19 386 GLU A C 1
ATOM 3073 O O . GLU A 1 386 ? 20.199 -1.337 -2.454 1.00 98.19 386 GLU A O 1
ATOM 3078 N N . ASN A 1 387 ? 19.316 -0.834 -4.464 1.00 97.69 387 ASN A N 1
ATOM 3079 C CA . ASN A 1 387 ? 18.254 0.021 -3.932 1.00 97.69 387 ASN A CA 1
ATOM 3080 C C . ASN A 1 387 ? 17.302 -0.756 -3.013 1.00 97.69 387 ASN A C 1
ATOM 3082 O O . ASN A 1 387 ? 16.869 -0.242 -1.974 1.00 97.69 387 ASN A O 1
ATOM 3086 N N . TYR A 1 388 ? 17.012 -2.011 -3.358 1.00 98.25 388 TYR A N 1
ATOM 3087 C CA . TYR A 1 388 ? 16.213 -2.913 -2.541 1.00 98.25 388 TYR A CA 1
ATOM 3088 C C . TYR A 1 388 ? 16.880 -3.183 -1.184 1.00 98.25 388 TYR A C 1
ATOM 3090 O O . TYR A 1 388 ? 16.259 -2.968 -0.136 1.00 98.25 388 TYR A O 1
ATOM 3098 N N . SER A 1 389 ? 18.166 -3.548 -1.189 1.00 97.56 389 SER A N 1
ATOM 3099 C CA . SER A 1 389 ? 18.967 -3.771 0.024 1.00 97.56 389 SER A CA 1
ATOM 3100 C C . SER A 1 389 ? 19.019 -2.528 0.920 1.00 97.56 389 SER A C 1
ATOM 3102 O O . SER A 1 389 ? 18.772 -2.600 2.130 1.00 97.56 389 SER A O 1
ATOM 3104 N N . ALA A 1 390 ? 19.248 -1.350 0.330 1.00 97.00 390 ALA A N 1
ATOM 3105 C CA . ALA A 1 390 ? 19.248 -0.082 1.055 1.00 97.00 390 ALA A CA 1
ATOM 3106 C C . ALA A 1 390 ? 17.880 0.218 1.699 1.00 97.00 390 ALA A C 1
ATOM 3108 O O . ALA A 1 390 ? 17.809 0.655 2.854 1.00 97.00 390 ALA A O 1
ATOM 3109 N N . GLY A 1 391 ? 16.782 -0.052 0.985 1.00 95.75 391 GLY A N 1
ATOM 3110 C CA . GLY A 1 391 ? 15.419 0.089 1.501 1.00 95.75 391 GLY A CA 1
ATOM 3111 C C . GLY A 1 391 ? 15.130 -0.837 2.685 1.00 95.75 391 GLY A C 1
ATOM 3112 O O . GLY A 1 391 ? 14.547 -0.406 3.688 1.00 95.75 391 GLY A O 1
ATOM 3113 N N . LEU A 1 392 ? 15.566 -2.098 2.601 1.00 95.44 392 LEU A N 1
ATOM 3114 C CA . LEU A 1 392 ? 15.446 -3.085 3.677 1.00 95.44 392 LEU A CA 1
ATOM 3115 C C . LEU A 1 392 ? 16.183 -2.627 4.944 1.00 95.44 392 LEU A C 1
ATOM 3117 O O . LEU A 1 392 ? 15.579 -2.582 6.023 1.00 95.44 392 LEU A O 1
ATOM 3121 N N . ARG A 1 393 ? 17.452 -2.218 4.810 1.00 93.56 393 ARG A N 1
ATOM 3122 C CA . ARG A 1 393 ? 18.280 -1.721 5.924 1.00 93.56 393 ARG A CA 1
ATOM 3123 C C . ARG A 1 393 ? 17.662 -0.496 6.587 1.00 93.56 393 ARG A C 1
ATOM 3125 O O . ARG A 1 393 ? 17.470 -0.476 7.803 1.00 93.56 393 ARG A O 1
ATOM 3132 N N . LYS A 1 394 ? 17.248 0.492 5.788 1.00 92.25 394 LYS A N 1
ATOM 3133 C CA . LYS A 1 394 ? 16.639 1.732 6.284 1.00 92.25 394 LYS A CA 1
ATOM 3134 C C . LYS A 1 394 ? 15.398 1.478 7.146 1.00 92.25 394 LYS A C 1
ATOM 3136 O O . LYS A 1 394 ? 15.197 2.170 8.144 1.00 92.25 394 LYS A O 1
ATOM 3141 N N . ASN A 1 395 ? 14.562 0.501 6.790 1.00 88.69 395 ASN A N 1
ATOM 3142 C CA . ASN A 1 395 ? 13.374 0.161 7.578 1.00 88.69 395 ASN A CA 1
ATOM 3143 C C . ASN A 1 395 ? 13.729 -0.387 8.963 1.00 88.69 395 ASN A C 1
ATOM 3145 O O . ASN A 1 395 ? 13.118 0.018 9.953 1.00 88.69 395 ASN A O 1
ATOM 3149 N N . ILE A 1 396 ? 14.729 -1.262 9.041 1.00 88.50 396 ILE A N 1
ATOM 3150 C CA . ILE A 1 396 ? 15.205 -1.822 10.308 1.00 88.50 396 ILE A CA 1
ATOM 3151 C C . ILE A 1 396 ? 15.899 -0.758 11.160 1.00 88.50 396 ILE A C 1
ATOM 3153 O O . ILE A 1 396 ? 15.595 -0.633 12.345 1.00 88.50 396 ILE A O 1
ATOM 3157 N N . GLU A 1 397 ? 16.756 0.073 10.567 1.00 88.19 397 GLU A N 1
ATOM 3158 C CA . GLU A 1 397 ? 17.401 1.180 11.278 1.00 88.19 397 GLU A CA 1
ATOM 3159 C C . GLU A 1 397 ? 16.384 2.166 11.855 1.00 88.19 397 GLU A C 1
ATOM 3161 O O . GLU A 1 397 ? 16.555 2.666 12.967 1.00 88.19 397 GLU A O 1
ATOM 3166 N N . ASN A 1 398 ? 15.308 2.447 11.117 1.00 83.06 398 ASN A N 1
ATOM 3167 C CA . ASN A 1 398 ? 14.234 3.304 11.603 1.00 83.06 398 ASN A CA 1
ATOM 3168 C C . ASN A 1 398 ? 13.513 2.689 12.807 1.00 83.06 398 ASN A C 1
ATOM 3170 O O . ASN A 1 398 ? 13.195 3.429 13.734 1.00 83.06 398 ASN A O 1
ATOM 3174 N N . LYS A 1 399 ? 13.298 1.368 12.825 1.00 81.75 399 LYS A N 1
ATOM 3175 C CA . LYS A 1 399 ? 12.744 0.652 13.988 1.00 81.75 399 LYS A CA 1
ATOM 3176 C C . LYS A 1 399 ? 13.719 0.641 15.166 1.00 81.75 399 LYS A C 1
ATOM 3178 O O . LYS A 1 399 ? 13.337 0.952 16.285 1.00 81.75 399 LYS A O 1
ATOM 3183 N N . LYS A 1 400 ? 15.018 0.433 14.922 1.00 82.75 400 LYS A N 1
ATOM 3184 C CA . LYS A 1 400 ? 16.051 0.547 15.968 1.00 82.75 400 LYS A CA 1
ATOM 3185 C C . LYS A 1 400 ? 16.067 1.931 16.611 1.00 82.75 400 LYS A C 1
ATOM 3187 O O . LYS A 1 400 ? 16.059 2.053 17.830 1.00 82.75 400 LYS A O 1
ATOM 3192 N N . LYS A 1 401 ? 16.017 2.991 15.796 1.00 78.62 401 LYS A N 1
ATOM 3193 C CA . LYS A 1 401 ? 15.925 4.388 16.267 1.00 78.62 401 LYS A CA 1
ATOM 3194 C C . LYS A 1 401 ? 14.659 4.664 17.076 1.00 78.62 401 LYS A C 1
ATOM 3196 O O . LYS A 1 401 ? 14.625 5.638 17.825 1.00 78.62 401 LYS A O 1
ATOM 3201 N N . ARG A 1 402 ? 13.621 3.856 16.885 1.00 74.94 402 ARG A N 1
ATOM 3202 C CA . ARG A 1 402 ? 12.361 3.936 17.609 1.00 74.94 402 ARG A CA 1
ATOM 3203 C C . ARG A 1 402 ? 12.309 3.010 18.822 1.00 74.94 402 ARG A C 1
ATOM 3205 O O . ARG A 1 402 ? 11.318 3.100 19.516 1.00 74.94 402 ARG A O 1
ATOM 3212 N N . GLY A 1 403 ? 13.356 2.241 19.135 1.00 76.44 403 GLY A N 1
ATOM 3213 C CA . GLY A 1 403 ? 13.466 1.504 20.399 1.00 76.44 403 GLY A CA 1
ATOM 3214 C C . GLY A 1 403 ? 12.901 0.082 20.389 1.00 76.44 403 GLY A C 1
ATOM 3215 O O . GLY A 1 403 ? 12.561 -0.430 21.451 1.00 76.44 403 GLY A O 1
ATOM 3216 N N . ILE A 1 404 ? 12.799 -0.566 19.225 1.00 79.94 404 ILE A N 1
ATOM 3217 C CA . ILE A 1 404 ? 12.465 -1.996 19.151 1.00 79.94 404 ILE A CA 1
ATOM 3218 C C . ILE A 1 404 ? 13.424 -2.852 20.001 1.00 79.94 404 ILE A C 1
ATOM 3220 O O . ILE A 1 404 ? 14.621 -2.571 20.073 1.00 79.94 404 ILE A O 1
ATOM 3224 N N . ASP A 1 405 ? 12.907 -3.916 20.621 1.00 85.12 405 ASP A N 1
ATOM 3225 C CA . ASP A 1 405 ? 13.716 -4.842 21.414 1.00 85.12 405 ASP A CA 1
ATOM 3226 C C . ASP A 1 405 ? 14.742 -5.609 20.562 1.00 85.12 405 ASP A C 1
ATOM 3228 O O . ASP A 1 405 ? 14.492 -5.928 19.396 1.00 85.12 405 ASP A O 1
ATOM 3232 N N . GLU A 1 406 ? 15.891 -5.941 21.160 1.00 86.12 406 GLU A N 1
ATOM 3233 C CA . GLU A 1 406 ? 17.028 -6.541 20.445 1.00 86.12 406 GLU A CA 1
ATOM 3234 C C . GLU A 1 406 ? 16.676 -7.901 19.815 1.00 86.12 406 GLU A C 1
ATOM 3236 O O . GLU A 1 406 ? 17.109 -8.218 18.708 1.00 86.12 406 GLU A O 1
ATOM 3241 N N . LYS A 1 407 ? 15.814 -8.694 20.465 1.00 87.00 407 LYS A N 1
ATOM 3242 C CA . LYS A 1 407 ? 15.381 -9.997 19.938 1.00 87.00 407 LYS A CA 1
ATOM 3243 C C . LYS A 1 407 ? 14.540 -9.835 18.671 1.00 87.00 407 LYS A C 1
ATOM 3245 O O . LYS A 1 407 ? 14.745 -10.563 17.699 1.00 87.00 407 LYS A O 1
ATOM 3250 N N . LYS A 1 408 ? 13.589 -8.896 18.650 1.00 85.19 408 LYS A N 1
ATOM 3251 C CA . LYS A 1 408 ? 12.822 -8.563 17.441 1.00 85.19 408 LYS A CA 1
ATOM 3252 C C . LYS A 1 408 ? 13.690 -7.887 16.388 1.00 85.19 408 LYS A C 1
ATOM 3254 O O . LYS A 1 408 ? 13.478 -8.142 15.206 1.00 85.19 408 LYS A O 1
ATOM 3259 N N . TYR A 1 409 ? 14.651 -7.059 16.792 1.00 88.00 409 TYR A N 1
ATOM 3260 C CA . TYR A 1 409 ? 15.621 -6.453 15.884 1.00 88.00 409 TYR A CA 1
ATOM 3261 C C . TYR A 1 409 ? 16.400 -7.522 15.109 1.00 88.00 409 TYR A C 1
ATOM 3263 O O . TYR A 1 409 ? 16.391 -7.494 13.879 1.00 88.00 409 TYR A O 1
ATOM 3271 N N . GLN A 1 410 ? 16.967 -8.513 15.806 1.00 92.06 410 GLN A N 1
ATOM 3272 C CA . GLN A 1 410 ? 17.705 -9.604 15.169 1.00 92.06 410 GLN A CA 1
ATOM 3273 C C . GLN A 1 410 ? 16.815 -10.441 14.243 1.00 92.06 410 GLN A C 1
ATOM 3275 O O . GLN A 1 410 ? 17.171 -10.662 13.092 1.00 92.06 410 GLN A O 1
ATOM 3280 N N . LYS A 1 411 ? 15.597 -10.799 14.678 1.00 90.56 411 LYS A N 1
ATOM 3281 C CA . LYS A 1 411 ? 14.634 -11.513 13.816 1.00 90.56 411 LYS A CA 1
ATOM 3282 C C . LYS A 1 411 ? 14.324 -10.769 12.514 1.00 90.56 411 LYS A C 1
ATOM 3284 O O . LYS A 1 411 ? 14.092 -11.398 11.486 1.00 90.56 411 LYS A O 1
ATOM 3289 N N . LEU A 1 412 ? 14.261 -9.437 12.556 1.00 91.06 412 LEU A N 1
ATOM 3290 C CA . LEU A 1 412 ? 14.043 -8.636 11.353 1.00 91.06 412 LEU A CA 1
ATOM 3291 C C . LEU A 1 412 ? 15.277 -8.631 10.446 1.00 91.06 412 LEU A C 1
ATOM 3293 O O . LEU A 1 412 ? 15.097 -8.655 9.231 1.00 91.06 412 LEU A O 1
ATOM 3297 N N . LEU A 1 413 ? 16.492 -8.604 11.006 1.00 93.06 413 LEU A N 1
ATOM 3298 C CA . LEU A 1 413 ? 17.729 -8.722 10.225 1.00 93.06 413 LEU A CA 1
ATOM 3299 C C . LEU A 1 413 ? 17.772 -10.058 9.483 1.00 93.06 413 LEU A C 1
ATOM 3301 O O . LEU A 1 413 ? 17.901 -10.053 8.263 1.00 93.06 413 LEU A O 1
ATOM 3305 N N . ASP A 1 414 ? 17.533 -11.163 10.190 1.00 94.12 414 ASP A N 1
ATOM 3306 C CA . ASP A 1 414 ? 17.540 -12.506 9.602 1.00 94.12 414 ASP A CA 1
ATOM 3307 C C . ASP A 1 414 ? 16.487 -12.635 8.486 1.00 94.12 414 ASP A C 1
ATOM 3309 O O . ASP A 1 414 ? 16.750 -13.192 7.419 1.00 94.12 414 ASP A O 1
ATOM 3313 N N . LEU A 1 415 ? 15.290 -12.068 8.699 1.00 92.81 415 LEU A N 1
ATOM 3314 C CA . LEU A 1 415 ? 14.246 -12.014 7.674 1.00 92.81 415 LEU A CA 1
ATOM 3315 C C . LEU A 1 415 ? 14.694 -11.201 6.454 1.00 92.81 415 LEU A C 1
ATOM 3317 O O . LEU A 1 415 ? 14.485 -11.647 5.328 1.00 92.81 415 LEU A O 1
ATOM 3321 N N . ASN A 1 416 ? 15.274 -10.016 6.665 1.00 95.12 416 ASN A N 1
ATOM 3322 C CA . ASN A 1 416 ? 15.761 -9.158 5.586 1.00 95.12 416 ASN A CA 1
ATOM 3323 C C . ASN A 1 416 ? 16.849 -9.847 4.761 1.00 95.12 416 ASN A C 1
ATOM 3325 O O . ASN A 1 416 ? 16.815 -9.757 3.536 1.00 95.12 416 ASN A O 1
ATOM 3329 N N . ASP A 1 417 ? 17.779 -10.535 5.417 1.00 95.69 417 ASP A N 1
ATOM 3330 C CA . ASP A 1 417 ? 18.842 -11.273 4.743 1.00 95.69 417 ASP A CA 1
ATOM 3331 C C . ASP A 1 417 ? 18.259 -12.429 3.929 1.00 95.69 417 ASP A C 1
ATOM 3333 O O . ASP A 1 417 ? 18.597 -12.573 2.754 1.00 95.69 417 ASP A O 1
ATOM 3337 N N . LYS A 1 418 ? 17.305 -13.187 4.490 1.00 95.88 418 LYS A N 1
ATOM 3338 C CA . LYS A 1 418 ? 16.601 -14.255 3.766 1.00 95.88 418 LYS A CA 1
ATOM 3339 C C . LYS A 1 418 ? 15.940 -13.734 2.486 1.00 95.88 418 LYS A C 1
ATOM 3341 O O . LYS A 1 418 ? 16.203 -14.266 1.410 1.00 95.88 418 LYS A O 1
ATOM 3346 N N . VAL A 1 419 ? 15.108 -12.693 2.585 1.00 96.38 419 VAL A N 1
ATOM 3347 C CA . VAL A 1 419 ? 14.386 -12.165 1.411 1.00 96.38 419 VAL A CA 1
ATOM 3348 C C . VAL A 1 419 ? 15.327 -11.503 0.406 1.00 96.38 419 VAL A C 1
ATOM 3350 O O . VAL A 1 419 ? 15.099 -11.586 -0.798 1.00 96.38 419 VAL A O 1
ATOM 3353 N N . PHE A 1 420 ? 16.419 -10.892 0.873 1.00 97.56 420 PHE A N 1
ATOM 3354 C CA . PHE A 1 420 ? 17.460 -10.364 -0.002 1.00 97.56 420 PHE A CA 1
ATOM 3355 C C . PHE A 1 420 ? 18.127 -11.473 -0.821 1.00 97.56 420 PHE A C 1
ATOM 3357 O O . PHE A 1 420 ? 18.264 -11.318 -2.033 1.00 97.56 420 PHE A O 1
ATOM 3364 N N . GLN A 1 421 ? 18.492 -12.596 -0.192 1.00 97.69 421 GLN A N 1
ATOM 3365 C CA . GLN A 1 421 ? 19.083 -13.729 -0.908 1.00 97.69 421 GLN A CA 1
ATOM 3366 C C . GLN A 1 421 ? 18.106 -14.355 -1.908 1.00 97.69 421 GLN A C 1
ATOM 3368 O O . GLN A 1 421 ? 18.524 -14.675 -3.015 1.00 97.69 421 GLN A O 1
ATOM 3373 N N . GLN A 1 422 ? 16.814 -14.456 -1.573 1.00 96.88 422 GLN A N 1
ATOM 3374 C CA . GLN A 1 422 ? 15.790 -14.926 -2.518 1.00 96.88 422 GLN A CA 1
ATOM 3375 C C . GLN A 1 422 ? 15.727 -14.036 -3.768 1.00 96.88 422 GLN A C 1
ATOM 3377 O O . GLN A 1 422 ? 15.845 -14.530 -4.884 1.00 96.88 422 GLN A O 1
ATOM 3382 N N . VAL A 1 423 ? 15.615 -12.712 -3.599 1.00 98.06 423 VAL A N 1
ATOM 3383 C CA . VAL A 1 423 ? 15.576 -11.776 -4.740 1.00 98.06 423 VAL A CA 1
ATOM 3384 C C . VAL A 1 423 ? 16.870 -11.841 -5.554 1.00 98.06 423 VAL A C 1
ATOM 3386 O O . VAL A 1 423 ? 16.821 -11.879 -6.782 1.00 98.06 423 VAL A O 1
ATOM 3389 N N . LYS A 1 424 ? 18.026 -11.891 -4.881 1.00 98.06 424 LYS A N 1
ATOM 3390 C CA . LYS A 1 424 ? 19.336 -12.013 -5.528 1.00 98.06 424 LYS A CA 1
ATOM 3391 C C . LYS A 1 424 ? 19.435 -13.290 -6.377 1.00 98.06 424 LYS A C 1
ATOM 3393 O O . LYS A 1 424 ? 19.849 -13.222 -7.534 1.00 98.06 424 LYS A O 1
ATOM 3398 N N . GLN A 1 425 ? 18.996 -14.424 -5.833 1.00 97.81 425 GLN A N 1
ATOM 3399 C CA . GLN A 1 425 ? 18.963 -15.705 -6.535 1.00 97.81 425 GLN A CA 1
ATOM 3400 C C . GLN A 1 425 ? 18.059 -15.655 -7.772 1.00 97.81 425 GLN A C 1
ATOM 3402 O O . GLN A 1 425 ? 18.474 -16.100 -8.840 1.00 97.81 425 GLN A O 1
ATOM 3407 N N . GLU A 1 426 ? 16.857 -15.086 -7.656 1.00 97.75 426 GLU A N 1
ATOM 3408 C CA . GLU A 1 426 ? 15.939 -14.945 -8.795 1.00 97.75 426 GLU A CA 1
ATOM 3409 C C . GLU A 1 426 ? 16.529 -14.054 -9.894 1.00 97.75 426 GLU A C 1
ATOM 3411 O O . GLU A 1 426 ? 16.428 -14.370 -11.085 1.00 97.75 426 GLU A O 1
ATOM 3416 N N . PHE A 1 427 ? 17.226 -12.978 -9.513 1.00 97.94 427 PHE A N 1
ATOM 3417 C CA . PHE A 1 427 ? 17.953 -12.130 -10.460 1.00 97.94 427 PHE A CA 1
ATOM 3418 C C . PHE A 1 427 ? 19.102 -12.896 -11.136 1.00 97.94 427 PHE A C 1
ATOM 3420 O O . PHE A 1 427 ? 19.335 -12.711 -12.331 1.00 97.94 427 PHE A O 1
ATOM 3427 N N . GLY A 1 428 ? 19.719 -13.855 -10.442 1.00 94.44 428 GLY A N 1
ATOM 3428 C CA . GLY A 1 428 ? 20.859 -14.634 -10.934 1.00 94.44 428 GLY A CA 1
ATOM 3429 C C . GLY A 1 428 ? 22.187 -13.895 -10.767 1.00 94.44 428 GLY A C 1
ATOM 3430 O O . GLY A 1 428 ? 23.042 -13.987 -11.644 1.00 94.44 428 GLY A O 1
ATOM 3431 N N . ILE A 1 429 ? 22.315 -13.133 -9.674 1.00 88.25 429 ILE A N 1
ATOM 3432 C CA . ILE A 1 429 ? 23.488 -12.321 -9.291 1.00 88.25 429 ILE A CA 1
ATOM 3433 C C . ILE A 1 429 ? 24.168 -12.932 -8.063 1.00 88.25 429 ILE A C 1
ATOM 3435 O O . ILE A 1 429 ? 23.473 -13.630 -7.292 1.00 88.25 429 ILE A O 1
#

Sequence (429 aa):
MSRWVYKMYSSDLLKELIREVTVQLNDEMQVEYGSESHINELDKLISDLQFLKKSLRKGHNRHKHRKEMHRLQDAIGAIRYLKNSASRFGIKNGLLKEGGLKLPPEKREMLAQLNPTVVSQAVEIYERLLGDWNMYLSSMGEDPIIPMRPVGSVSYYQQDLSLADDTSYGDIDYLVAFPSESEGSEIERRRSEREVQSKYRELFVSFLNDKLPDSVDVEETLRGNTPFMVMLRLPDGKLVQVDTVITFPRYSGWMEGRYTPERGIKGYTIGNLYKALGDYLVMSIGTEGVIVRSKMGERVASRFSRSKGVETENISTNIKTFLRDIAKYIIGSDEINEDPLLSNNPGVNPESVTIEGLARGVKGLALTLGSHGVYDINEMLNSVLENYSAGLRKNIENKKKRGIDEKKYQKLLDLNDKVFQQVKQEFGI

Secondary structure (DSSP, 8-state):
--SSSSSSHHHHHHHHHHHHHHHHS-SS--PPTTSHHHHHHHHHHHHHHHHHHHHHTSSTTTTTTHHHHHHHHHHHHHHHHHHHHHHHHHHHTTSS-SSS----HHHHTTBPPP-HHHHHHHHHHHHHHHHHHHHHHHHTT-PPPEEEEEEGGGTTHHHHHHTT--PPPS-EEEEEEPP----S-HHHHHHHHHHHHHHHHHHHHHHHHHH--TTB-HHHHHHSSSTTEEEEEPTTS-EEEEEEEEE-GGGHHHHHHHH-PPTTS-THHHHHHHHHHHHHHT-EEETTEEEEEEETTEE--GGGTTSTTEEEEEEE--TTTHHHHHHHHHHT-SS----HHHHH-SS--TTS--HHHHHHHHHHHHHHHHHTTSS-HHHHHHHHHHHHHHHHHHHHHHHHHTT--HHHHHHHHHHHHHHHHHHHHHHT-

Radius of gyration: 24.87 Å; chains: 1; bounding box: 64×67×71 Å